Protein AF-0000000085110007 (afdb_homodimer)

Radius of gyration: 27.49 Å; Cα contacts (8 Å, |Δi|>4): 830; chains: 2; bounding box: 90×64×70 Å

Sequence (492 aa):
MKQIRDYPIATTLSIAVGTVLASEVIWKLVQCSRSKREKASRVHEAIVFNELGEICAAAHMRNNGIGSQKPQVSPCCNAHCSLRNVAKIAEQIDRAVYSIDLAIFTFSSLSLADALKRALQRGVIIRIISDGEMVYCTGSQITMLAQLGVPVRVPITTNLMHNKFCIIDGVERVEEIRLLRKLKWMRPCYSIVISGSLNWTAQGLGGNWENSIITADEKLTATFQAEFQRMWRAFGKTEASQIQPKMKQIRDYPIATTLSIAVGTVLASEVIWKLVQCSRSKREKASRVHEAIVFNELGEICAAAHMRNNGIGSQKPQVSPCCNAHCSLRNVAKIAEQIDRAVYSIDLAIFTFSSLSLADALKRALQRGVIIRIISDGEMVYCTGSQITMLAQLGVPVRVPITTNLMHNKFCIIDGVERVEEIRLLRKLKWMRPCYSIVISGSLNWTAQGLGGNWENSIITADEKLTATFQAEFQRMWRAFGKTEASQIQPK

Solvent-accessible surface area (backbone atoms only — not comparable to full-atom values): 25797 Å² total; per-residue (Å²): 122,67,70,48,72,79,38,50,66,61,46,48,49,49,49,51,50,46,48,51,50,48,46,49,49,49,46,51,48,48,50,48,49,49,50,48,50,55,56,68,70,45,61,71,48,63,49,66,28,31,81,62,12,53,77,53,48,66,62,50,59,64,66,48,48,98,77,65,83,64,84,71,80,61,95,64,87,56,91,39,31,27,68,56,54,51,45,55,55,34,50,54,47,62,62,44,68,54,27,36,45,34,33,35,29,42,44,37,29,63,72,57,47,50,29,50,50,53,30,45,74,72,63,28,47,49,40,37,37,32,15,62,71,40,45,71,37,89,63,34,45,55,55,58,42,34,64,74,65,35,53,43,33,20,56,92,64,90,56,47,40,45,28,26,36,36,34,28,28,30,66,70,57,46,50,50,49,33,62,75,64,66,54,90,74,77,81,91,80,69,35,32,29,38,38,12,35,43,43,51,25,59,56,36,52,48,43,14,28,23,32,34,36,37,29,42,50,64,69,48,29,49,51,53,44,51,52,48,51,50,49,52,56,65,27,58,75,44,80,83,16,47,74,70,71,126,121,66,70,47,71,81,38,49,65,62,43,50,49,49,49,51,51,46,48,51,50,47,47,49,49,49,46,49,49,49,51,48,48,49,50,48,52,54,56,67,68,44,60,69,48,63,49,67,30,31,81,63,12,53,76,53,48,66,61,51,59,64,65,47,48,97,78,62,82,64,84,71,82,61,95,64,86,56,91,40,31,29,68,56,55,52,47,54,55,33,52,55,47,63,62,45,69,55,28,36,45,35,34,36,29,42,45,36,30,63,72,56,47,49,30,51,50,53,29,46,74,70,63,27,47,52,41,37,36,32,14,64,71,40,45,69,36,87,65,34,44,54,55,59,41,35,64,75,66,34,54,43,32,20,57,91,65,91,55,45,39,45,28,26,36,36,35,28,28,30,65,70,56,47,50,51,48,33,62,76,64,64,53,90,73,78,80,91,82,69,36,32,27,37,38,13,35,42,43,50,25,60,56,36,52,49,43,14,29,22,32,34,36,37,30,42,51,65,70,51,29,50,50,52,45,52,51,48,52,51,49,54,58,64,28,58,75,45,79,84,18,46,76,70,72,125

Organism: Drosophila sechellia (NCBI:txid7238)

pLDDT: mean 87.47, std 15.28, range [39.5, 98.94]

Foldseek 3Di:
DVVCPPCVVVVVVVVVVVVVVVVVVVVVVVVVVVVVVVQVPWDWDKAKAAQQQCVCVVVQVVVCPDDDPDSPPPDDPRPRHLVVVVVVVLVLLQQFQAEKEWEFAAAQAPSNLVSPVNSVVNVHQYEYEYEPPRCPPPNGCNLVVVVVPHWYFYDDDPDGSHWGKMKGPQVVVVVVVCVVVVPPDDDDDAMKMKGWNAGNDPCRSHHDIIMITIHRDNVVNNVVVVVSVVVVVVRPPPPVGIDPND/DVVCVPCVPVVVVVVVVVVVVVVVVVVVVVVVVVVVVVQVPWDWDKAKAAQQQCVCVVVQVVPCPDDDPDSPPPDDPRPRHLVVVVVVVLVLLQQFQAEKEWEFAAAQAPSNLVSPVVSVVNVHQYEYEYEPPRCPPPNGCNLVVVVVPHWYFYDDDPDGSHWGKMKGPQVVVVVVVCVVVVPPDDDDDAMKMKGWNAGNHPCRSHHDIIMITIHRDNVVNNVVVVVSVVVVVVRPPDPVGIDDND

Structure (mmCIF, N/CA/C/O backbone):
data_AF-0000000085110007-model_v1
#
loop_
_entity.id
_entity.type
_entity.pdbx_description
1 polymer 'Mitochondrial cardiolipin hydrolase'
#
loop_
_atom_site.group_PDB
_atom_site.id
_atom_site.type_symbol
_atom_site.label_atom_id
_atom_site.label_alt_id
_atom_site.label_comp_id
_atom_site.label_asym_id
_atom_site.label_entity_id
_atom_site.label_seq_id
_atom_site.pdbx_PDB_ins_code
_atom_site.Cartn_x
_atom_site.Cartn_y
_atom_site.Cartn_z
_atom_site.occupancy
_atom_site.B_iso_or_equiv
_atom_site.auth_seq_id
_atom_site.auth_comp_id
_atom_site.auth_asym_id
_atom_site.auth_atom_id
_atom_site.pdbx_PDB_model_num
ATOM 1 N N . MET A 1 1 ? 61.469 14.773 -7.73 1 39.56 1 MET A N 1
ATOM 2 C CA . MET A 1 1 ? 62 15.82 -6.855 1 39.56 1 MET A CA 1
ATOM 3 C C . MET A 1 1 ? 62.656 16.922 -7.668 1 39.56 1 MET A C 1
ATOM 5 O O . MET A 1 1 ? 63.188 17.875 -7.102 1 39.56 1 MET A O 1
ATOM 9 N N . LYS A 1 2 ? 63.031 16.562 -8.914 1 54.09 2 LYS A N 1
ATOM 10 C CA . LYS A 1 2 ? 63.75 17.562 -9.711 1 54.09 2 LYS A CA 1
ATOM 11 C C . LYS A 1 2 ? 62.812 18.656 -10.203 1 54.09 2 LYS A C 1
ATOM 13 O O . LYS A 1 2 ? 63.188 19.828 -10.289 1 54.09 2 LYS A O 1
ATOM 18 N N . GLN A 1 3 ? 61.625 18.281 -10.523 1 53.06 3 GLN A N 1
ATOM 19 C CA . GLN A 1 3 ? 60.688 19.266 -11.07 1 53.06 3 GLN A CA 1
ATOM 20 C C . GLN A 1 3 ? 60.344 20.328 -10.031 1 53.06 3 GLN A C 1
ATOM 22 O O . GLN A 1 3 ? 60.094 21.469 -10.383 1 53.06 3 GLN A O 1
ATOM 27 N N . ILE A 1 4 ? 60.531 20.094 -8.766 1 61.53 4 ILE A N 1
ATOM 28 C CA . ILE A 1 4 ? 60.219 21.016 -7.691 1 61.53 4 ILE A CA 1
ATOM 29 C C . ILE A 1 4 ? 61.281 22.109 -7.621 1 61.53 4 ILE A C 1
ATOM 31 O O . ILE A 1 4 ? 60.969 23.281 -7.383 1 61.53 4 ILE A O 1
ATOM 35 N N . ARG A 1 5 ? 62.5 21.875 -7.93 1 65.19 5 ARG A N 1
ATOM 36 C CA . ARG A 1 5 ? 63.594 22.844 -7.797 1 65.19 5 ARG A CA 1
ATOM 37 C C . ARG A 1 5 ? 63.531 23.891 -8.898 1 65.19 5 ARG A C 1
ATOM 39 O O . ARG A 1 5 ? 63.812 25.078 -8.656 1 65.19 5 ARG A O 1
ATOM 46 N N . ASP A 1 6 ? 63.25 23.547 -10.062 1 72.06 6 ASP A N 1
ATOM 47 C CA . ASP A 1 6 ? 63.406 24.5 -11.156 1 72.06 6 ASP A CA 1
ATOM 48 C C . ASP A 1 6 ? 62.188 25.391 -11.281 1 72.06 6 ASP A C 1
ATOM 50 O O . ASP A 1 6 ? 62.25 26.484 -11.867 1 72.06 6 ASP A O 1
ATOM 54 N N . TYR A 1 7 ? 60.938 25.109 -10.875 1 72.56 7 TYR A N 1
ATOM 55 C CA . TYR A 1 7 ? 59.75 25.938 -10.977 1 72.56 7 TYR A CA 1
ATOM 56 C C . TYR A 1 7 ? 58.938 25.875 -9.68 1 72.56 7 TYR A C 1
ATOM 58 O O . TYR A 1 7 ? 57.844 25.297 -9.648 1 72.56 7 TYR A O 1
ATOM 66 N N . PRO A 1 8 ? 59.531 26.469 -8.594 1 73.81 8 PRO A N 1
ATOM 67 C CA . PRO A 1 8 ? 58.938 26.344 -7.25 1 73.81 8 PRO A CA 1
ATOM 68 C C . PRO A 1 8 ? 57.562 26.953 -7.145 1 73.81 8 PRO A C 1
ATOM 70 O O . PRO A 1 8 ? 56.688 26.391 -6.484 1 73.81 8 PRO A O 1
ATOM 73 N N . ILE A 1 9 ? 57.469 28.016 -7.852 1 76.31 9 ILE A N 1
ATOM 74 C CA . ILE A 1 9 ? 56.188 28.719 -7.738 1 76.31 9 ILE A CA 1
ATOM 75 C C . ILE A 1 9 ? 55.094 27.922 -8.453 1 76.31 9 ILE A C 1
ATOM 77 O O . ILE A 1 9 ? 54 27.734 -7.91 1 76.31 9 ILE A O 1
ATOM 81 N N . ALA A 1 10 ? 55.438 27.469 -9.617 1 73.19 10 ALA A N 1
ATOM 82 C CA . ALA A 1 10 ? 54.469 26.703 -10.398 1 73.19 10 ALA A CA 1
ATOM 83 C C . ALA A 1 10 ? 54.125 25.391 -9.703 1 73.19 10 ALA A C 1
ATOM 85 O O . ALA A 1 10 ? 52.969 24.969 -9.695 1 73.19 10 ALA A O 1
ATOM 86 N N . THR A 1 11 ? 55.062 24.844 -9.102 1 70.88 11 THR A N 1
ATOM 87 C CA . THR A 1 11 ? 54.844 23.578 -8.391 1 70.88 11 THR A CA 1
ATOM 88 C C . THR A 1 11 ? 54 23.812 -7.133 1 70.88 11 THR A C 1
ATOM 90 O O . THR A 1 11 ? 53.094 23.031 -6.836 1 70.88 11 THR A O 1
ATOM 93 N N . THR A 1 12 ? 54.281 24.906 -6.48 1 72.38 12 THR A N 1
ATOM 94 C CA . THR A 1 12 ? 53.531 25.219 -5.285 1 72.38 12 THR A CA 1
ATOM 95 C C . THR A 1 12 ? 52.062 25.531 -5.645 1 72.38 12 THR A C 1
ATOM 97 O O . THR A 1 12 ? 51.156 25.094 -4.957 1 72.38 12 THR A O 1
ATOM 100 N N . LEU A 1 13 ? 51.906 26.141 -6.699 1 74 13 LEU A N 1
ATOM 101 C CA . LEU A 1 13 ? 50.562 26.484 -7.145 1 74 13 LEU A CA 1
ATOM 102 C C . LEU A 1 13 ? 49.812 25.234 -7.598 1 74 13 LEU A C 1
ATOM 104 O O . LEU A 1 13 ? 48.594 25.094 -7.328 1 74 13 LEU A O 1
ATOM 108 N N . SER A 1 14 ? 50.5 24.391 -8.172 1 73.06 14 SER A N 1
ATOM 109 C CA . SER A 1 14 ? 49.875 23.156 -8.625 1 73.06 14 SER A CA 1
ATOM 110 C C . SER A 1 14 ? 49.5 22.266 -7.441 1 73.06 14 SER A C 1
ATOM 112 O O . SER A 1 14 ? 48.438 21.641 -7.457 1 73.06 14 SER A O 1
ATOM 114 N N . ILE A 1 15 ? 50.312 22.281 -6.473 1 70.25 15 ILE A N 1
ATOM 115 C CA . ILE A 1 15 ? 50 21.516 -5.277 1 70.25 15 ILE A CA 1
ATOM 116 C C . ILE A 1 15 ? 48.844 22.141 -4.535 1 70.25 15 ILE A C 1
ATOM 118 O O . ILE A 1 15 ? 47.938 21.422 -4.055 1 70.25 15 ILE A O 1
ATOM 122 N N . ALA A 1 16 ? 48.875 23.438 -4.512 1 72.12 16 ALA A N 1
ATOM 123 C CA . ALA A 1 16 ? 47.781 24.141 -3.846 1 72.12 16 ALA A CA 1
ATOM 124 C C . ALA A 1 16 ? 46.469 23.906 -4.559 1 72.12 16 ALA A C 1
ATOM 126 O O . ALA A 1 16 ? 45.438 23.625 -3.914 1 72.12 16 ALA A O 1
ATOM 127 N N . VAL A 1 17 ? 46.469 23.984 -5.812 1 74.69 17 VAL A N 1
ATOM 128 C CA . VAL A 1 17 ? 45.281 23.734 -6.602 1 74.69 17 VAL A CA 1
ATOM 129 C C . VAL A 1 17 ? 44.875 22.281 -6.473 1 74.69 17 VAL A C 1
ATOM 131 O O . VAL A 1 17 ? 43.688 21.969 -6.336 1 74.69 17 VAL A O 1
ATOM 134 N N . GLY A 1 18 ? 45.812 21.453 -6.453 1 70.56 18 GLY A N 1
ATOM 135 C CA . GLY A 1 18 ? 45.531 20.031 -6.285 1 70.56 18 GLY A CA 1
ATOM 136 C C . GLY A 1 18 ? 44.938 19.703 -4.93 1 70.56 18 GLY A C 1
ATOM 137 O O . GLY A 1 18 ? 44 18.891 -4.836 1 70.56 18 GLY A O 1
ATOM 138 N N . THR A 1 19 ? 45.438 20.375 -3.955 1 71.81 19 THR A N 1
ATOM 139 C CA . THR A 1 19 ? 44.938 20.156 -2.604 1 71.81 19 THR A CA 1
ATOM 140 C C . THR A 1 19 ? 43.531 20.688 -2.461 1 71.81 19 THR A C 1
ATOM 142 O O . THR A 1 19 ? 42.688 20.062 -1.805 1 71.81 19 THR A O 1
ATOM 145 N N . VAL A 1 20 ? 43.312 21.812 -3.061 1 72.25 20 VAL A N 1
ATOM 146 C CA . VAL A 1 20 ? 41.969 22.391 -3.012 1 72.25 20 VAL A CA 1
ATOM 147 C C . VAL A 1 20 ? 41 21.5 -3.766 1 72.25 20 VAL A C 1
ATOM 149 O O . VAL A 1 20 ? 39.906 21.219 -3.279 1 72.25 20 VAL A O 1
ATOM 152 N N . LEU A 1 21 ? 41.406 21 -4.902 1 72.94 21 LEU A N 1
ATOM 153 C CA . LEU A 1 21 ? 40.562 20.109 -5.672 1 72.94 21 LEU A CA 1
ATOM 154 C C . LEU A 1 21 ? 40.312 18.797 -4.93 1 72.94 21 LEU A C 1
ATOM 156 O O . LEU A 1 21 ? 39.219 18.281 -4.906 1 72.94 21 LEU A O 1
ATOM 160 N N . ALA A 1 22 ? 41.406 18.391 -4.402 1 71.88 22 ALA A N 1
ATOM 161 C CA . ALA A 1 22 ? 41.312 17.156 -3.621 1 71.88 22 ALA A CA 1
ATOM 162 C C . ALA A 1 22 ? 40.375 17.359 -2.414 1 71.88 22 ALA A C 1
ATOM 164 O O . ALA A 1 22 ? 39.562 16.5 -2.09 1 71.88 22 ALA A O 1
ATOM 165 N N . SER A 1 23 ? 40.469 18.484 -1.787 1 73.75 23 SER A N 1
ATOM 166 C CA . SER A 1 23 ? 39.625 18.766 -0.636 1 73.75 23 SER A CA 1
ATOM 167 C C . SER A 1 23 ? 38.156 18.891 -1.044 1 73.75 23 SER A C 1
ATOM 169 O O . SER A 1 23 ? 37.281 18.438 -0.319 1 73.75 23 SER A O 1
ATOM 171 N N . GLU A 1 24 ? 37.906 19.453 -2.172 1 73.19 24 GLU A N 1
ATOM 172 C CA . GLU A 1 24 ? 36.562 19.562 -2.676 1 73.19 24 GLU A CA 1
ATOM 173 C C . GLU A 1 24 ? 35.969 18.188 -3.002 1 73.19 24 GLU A C 1
ATOM 175 O O . GLU A 1 24 ? 34.781 17.922 -2.719 1 73.19 24 GLU A O 1
ATOM 180 N N . VAL A 1 25 ? 36.844 17.469 -3.588 1 71.69 25 VAL A N 1
ATOM 181 C CA . VAL A 1 25 ? 36.406 16.109 -3.926 1 71.69 25 VAL A CA 1
ATOM 182 C C . VAL A 1 25 ? 36.125 15.32 -2.648 1 71.69 25 VAL A C 1
ATOM 184 O O . VAL A 1 25 ? 35.125 14.625 -2.545 1 71.69 25 VAL A O 1
ATOM 187 N N . ILE A 1 26 ? 37.062 15.43 -1.744 1 68.88 26 ILE A N 1
ATOM 188 C CA . ILE A 1 26 ? 36.875 14.734 -0.472 1 68.88 26 ILE A CA 1
ATOM 189 C C . ILE A 1 26 ? 35.625 15.242 0.225 1 68.88 26 ILE A C 1
ATOM 191 O O . ILE A 1 26 ? 34.844 14.453 0.752 1 68.88 26 ILE A O 1
ATOM 195 N N . TRP A 1 27 ? 35.469 16.531 0.147 1 70.62 27 TRP A N 1
ATOM 196 C CA . TRP A 1 27 ? 34.281 17.125 0.766 1 70.62 27 TRP A CA 1
ATOM 197 C C . TRP A 1 27 ? 33 16.641 0.094 1 70.62 27 TRP A C 1
ATOM 199 O O . TRP A 1 27 ? 32.031 16.266 0.771 1 70.62 27 TRP A O 1
ATOM 209 N N . LYS A 1 28 ? 33 16.594 -1.193 1 71.56 28 LYS A N 1
ATOM 210 C CA . LYS A 1 28 ? 31.844 16.094 -1.928 1 71.56 28 LYS A CA 1
ATOM 211 C C . LYS A 1 28 ? 31.594 14.617 -1.616 1 71.56 28 LYS A C 1
ATOM 213 O O . LYS A 1 28 ? 30.453 14.188 -1.502 1 71.56 28 LYS A O 1
ATOM 218 N N . LEU A 1 29 ? 32.719 13.969 -1.465 1 72.06 29 LEU A N 1
ATOM 219 C CA . LEU A 1 29 ? 32.594 12.547 -1.138 1 72.06 29 LEU A CA 1
ATOM 220 C C . LEU A 1 29 ? 32.062 12.359 0.271 1 72.06 29 LEU A C 1
ATOM 222 O O . LEU A 1 29 ? 31.219 11.484 0.501 1 72.06 29 LEU A O 1
ATOM 226 N N . VAL A 1 30 ? 32.5 13.242 1.135 1 67.44 30 VAL A N 1
ATOM 227 C CA . VAL A 1 30 ? 32.031 13.188 2.514 1 67.44 30 VAL A CA 1
ATOM 228 C C . VAL A 1 30 ? 30.547 13.578 2.568 1 67.44 30 VAL A C 1
ATOM 230 O O . VAL A 1 30 ? 29.75 12.93 3.256 1 67.44 30 VAL A O 1
ATOM 233 N N . GLN A 1 31 ? 30.188 14.57 1.818 1 67.06 31 GLN A N 1
ATOM 234 C CA . GLN A 1 31 ? 28.797 15.008 1.766 1 67.06 31 GLN A CA 1
ATOM 235 C C . GLN A 1 31 ? 27.906 13.93 1.173 1 67.06 31 GLN A C 1
ATOM 237 O O . GLN A 1 31 ? 26.797 13.695 1.66 1 67.06 31 GLN A O 1
ATOM 242 N N . CYS A 1 32 ? 28.438 13.367 0.185 1 67.38 32 CYS A N 1
ATOM 243 C CA . CYS A 1 32 ? 27.703 12.281 -0.456 1 67.38 32 CYS A CA 1
ATOM 244 C C . CYS A 1 32 ? 27.531 11.102 0.49 1 67.38 32 CYS A C 1
ATOM 246 O O . CYS A 1 32 ? 26.453 10.508 0.565 1 67.38 32 CYS A O 1
ATOM 248 N N . SER A 1 33 ? 28.562 10.812 1.151 1 67.94 33 SER A N 1
ATOM 249 C CA . SER A 1 33 ? 28.5 9.703 2.102 1 67.94 33 SER A CA 1
ATOM 250 C C . SER A 1 33 ? 27.547 10.016 3.258 1 67.94 33 SER A C 1
ATOM 252 O O . SER A 1 33 ? 26.781 9.156 3.674 1 67.94 33 SER A O 1
ATOM 254 N N . ARG A 1 34 ? 27.578 11.234 3.742 1 63.94 34 ARG A N 1
ATOM 255 C CA . ARG A 1 34 ? 26.703 11.648 4.828 1 63.94 34 ARG A CA 1
ATOM 256 C C . ARG A 1 34 ? 25.234 11.633 4.379 1 63.94 34 ARG A C 1
ATOM 258 O O . ARG A 1 34 ? 24.359 11.172 5.117 1 63.94 34 ARG A O 1
ATOM 265 N N . SER A 1 35 ? 25.047 12.086 3.205 1 67.81 35 SER A N 1
ATOM 266 C CA . SER A 1 35 ? 23.703 12.078 2.639 1 67.81 35 SER A CA 1
ATOM 267 C C . SER A 1 35 ? 23.188 10.656 2.457 1 67.81 35 SER A C 1
ATOM 269 O O . SER A 1 35 ? 22.031 10.375 2.748 1 67.81 35 SER A O 1
ATOM 271 N N . LYS A 1 36 ? 24.125 9.891 2.074 1 68.94 36 LYS A N 1
ATOM 272 C CA . LYS A 1 36 ? 23.75 8.484 1.891 1 68.94 36 LYS A CA 1
ATOM 273 C C . LYS A 1 36 ? 23.438 7.82 3.227 1 68.94 36 LYS A C 1
ATOM 275 O O . LYS A 1 36 ? 22.484 7.047 3.334 1 68.94 36 LYS A O 1
ATOM 280 N N . ARG A 1 37 ? 24.203 8.156 4.172 1 66.5 37 ARG A N 1
ATOM 281 C CA . ARG A 1 37 ? 24.016 7.594 5.504 1 66.5 37 ARG A CA 1
ATOM 282 C C . ARG A 1 37 ? 22.719 8.102 6.125 1 66.5 37 ARG A C 1
ATOM 284 O O . ARG A 1 37 ? 22 7.352 6.781 1 66.5 37 ARG A O 1
ATOM 291 N N . GLU A 1 38 ? 22.547 9.328 5.945 1 70.88 38 GLU A N 1
ATOM 292 C CA . GLU A 1 38 ? 21.312 9.922 6.465 1 70.88 38 GLU A CA 1
ATOM 293 C C . GLU A 1 38 ? 20.078 9.312 5.801 1 70.88 38 GLU A C 1
ATOM 295 O O . GLU A 1 38 ? 19.094 9 6.473 1 70.88 38 GLU A O 1
ATOM 300 N N . LYS A 1 39 ? 20.234 9.125 4.559 1 75.62 39 LYS A N 1
ATOM 301 C CA . LYS A 1 39 ? 19.109 8.539 3.818 1 75.62 39 LYS A CA 1
ATOM 302 C C . LYS A 1 39 ? 18.906 7.082 4.211 1 75.62 39 LYS A C 1
ATOM 304 O O . LYS A 1 39 ? 17.766 6.617 4.281 1 75.62 39 LYS A O 1
ATOM 309 N N . ALA A 1 40 ? 19.938 6.438 4.508 1 74.75 40 ALA A N 1
ATOM 310 C CA . ALA A 1 40 ? 19.875 5.027 4.875 1 74.75 40 ALA A CA 1
ATOM 311 C C . ALA A 1 40 ? 19.188 4.844 6.227 1 74.75 40 ALA A C 1
ATOM 313 O O . ALA A 1 40 ? 18.656 3.775 6.516 1 74.75 40 ALA A O 1
ATOM 314 N N . SER A 1 41 ? 19.125 5.941 6.98 1 80.44 41 SER A N 1
ATOM 315 C CA . SER A 1 41 ? 18.547 5.848 8.32 1 80.44 41 SER A CA 1
ATOM 316 C C . SER A 1 41 ? 17.062 6.18 8.312 1 80.44 41 SER A C 1
ATOM 318 O O . SER A 1 41 ? 16.375 5.969 9.312 1 80.44 41 SER A O 1
ATOM 320 N N . ARG A 1 42 ? 16.641 6.5 7.121 1 89.75 42 ARG A N 1
ATOM 321 C CA . ARG A 1 42 ? 15.242 6.891 7.031 1 89.75 42 ARG A CA 1
ATOM 322 C C . ARG A 1 42 ? 14.336 5.664 6.977 1 89.75 42 ARG A C 1
ATOM 324 O O . ARG A 1 42 ? 14.773 4.582 6.582 1 89.75 42 ARG A O 1
ATOM 331 N N . VAL A 1 43 ? 13.133 5.855 7.477 1 94.44 43 VAL A N 1
ATOM 332 C CA . VAL A 1 43 ? 12.172 4.77 7.609 1 94.44 43 VAL A CA 1
ATOM 333 C C . VAL A 1 43 ? 11.922 4.129 6.246 1 94.44 43 VAL A C 1
ATOM 335 O O . VAL A 1 43 ? 11.82 4.828 5.234 1 94.44 43 VAL A O 1
ATOM 338 N N . HIS A 1 44 ? 11.938 2.869 6.184 1 97.5 44 HIS A N 1
ATOM 339 C CA . HIS A 1 44 ? 11.641 2.041 5.02 1 97.5 44 HIS A CA 1
ATOM 340 C C . HIS A 1 44 ? 11.258 0.624 5.438 1 97.5 44 HIS A C 1
ATOM 342 O O . HIS A 1 44 ? 12.133 -0.236 5.586 1 97.5 44 HIS A O 1
ATOM 348 N N . GLU A 1 45 ? 9.992 0.422 5.559 1 97.75 45 GLU A N 1
ATOM 349 C CA . GLU A 1 45 ? 9.539 -0.883 6.039 1 97.75 45 GLU A CA 1
ATOM 350 C C . GLU A 1 45 ? 8.07 -1.114 5.715 1 97.75 45 GLU A C 1
ATOM 352 O O . GLU A 1 45 ? 7.348 -0.174 5.375 1 97.75 45 GLU A O 1
ATOM 357 N N . ALA A 1 46 ? 7.684 -2.33 5.707 1 98.44 46 ALA A N 1
ATOM 358 C CA . ALA A 1 46 ? 6.281 -2.725 5.668 1 98.44 46 ALA A CA 1
ATOM 359 C C . ALA A 1 46 ? 5.824 -3.262 7.023 1 98.44 46 ALA A C 1
ATOM 361 O O . ALA A 1 46 ? 6.527 -4.055 7.652 1 98.44 46 ALA A O 1
ATOM 362 N N . ILE A 1 47 ? 4.711 -2.795 7.461 1 97.56 47 ILE A N 1
ATOM 363 C CA . ILE A 1 47 ? 4.113 -3.35 8.672 1 97.56 47 ILE A CA 1
ATOM 364 C C . ILE A 1 47 ? 2.844 -4.117 8.312 1 97.56 47 ILE A C 1
ATOM 366 O O . ILE A 1 47 ? 2.139 -3.758 7.367 1 97.56 47 ILE A O 1
ATOM 370 N N . VAL A 1 48 ? 2.59 -5.137 9.086 1 97.81 48 VAL A N 1
ATOM 371 C CA . VAL A 1 48 ? 1.444 -5.996 8.812 1 97.81 48 VAL A CA 1
ATOM 372 C C . VAL A 1 48 ? 0.581 -6.121 10.062 1 97.81 48 VAL A C 1
ATOM 374 O O . VAL A 1 48 ? 1.097 -6.121 11.188 1 97.81 48 VAL A O 1
ATOM 377 N N . PHE A 1 49 ? -0.664 -6.117 9.875 1 97.75 49 PHE A N 1
ATOM 378 C CA . PHE A 1 49 ? -1.649 -6.398 10.914 1 97.75 49 PHE A CA 1
ATOM 379 C C . PHE A 1 49 ? -2.33 -7.738 10.656 1 97.75 49 PHE A C 1
ATOM 381 O O . PHE A 1 49 ? -2.646 -8.078 9.516 1 97.75 49 PHE A O 1
ATOM 388 N N . ASN A 1 50 ? -2.527 -8.469 11.703 1 96.38 50 ASN A N 1
ATOM 389 C CA . ASN A 1 50 ? -3.17 -9.773 11.562 1 96.38 50 ASN A CA 1
ATOM 390 C C . ASN A 1 50 ? -3.801 -10.227 12.875 1 96.38 50 ASN A C 1
ATOM 392 O O . ASN A 1 50 ? -3.914 -9.445 13.82 1 96.38 50 ASN A O 1
ATOM 396 N N . GLU A 1 51 ? -4.223 -11.469 12.906 1 93.31 51 GLU A N 1
ATOM 397 C CA . GLU A 1 51 ? -5.023 -12 14.008 1 93.31 51 GLU A CA 1
ATOM 398 C C . GLU A 1 51 ? -4.191 -12.133 15.281 1 93.31 51 GLU A C 1
ATOM 400 O O . GLU A 1 51 ? -4.742 -12.266 16.375 1 93.31 51 GLU A O 1
ATOM 405 N N . LEU A 1 52 ? -2.91 -12.023 15.211 1 94.19 52 LEU A N 1
ATOM 406 C CA . LEU A 1 52 ? -2.033 -12.203 16.359 1 94.19 52 LEU A CA 1
ATOM 407 C C . LEU A 1 52 ? -1.721 -10.859 17.016 1 94.19 52 LEU A C 1
ATOM 409 O O . LEU A 1 52 ? -1.036 -10.812 18.047 1 94.19 52 LEU A O 1
ATOM 413 N N . GLY A 1 53 ? -2.213 -9.797 16.422 1 94.5 53 GLY A N 1
ATOM 414 C CA . GLY A 1 53 ? -1.821 -8.453 16.828 1 94.5 53 GLY A CA 1
ATOM 415 C C . GLY A 1 53 ? -2.26 -8.094 18.234 1 94.5 53 GLY A C 1
ATOM 416 O O . GLY A 1 53 ? -1.602 -7.309 18.922 1 94.5 53 GLY A O 1
ATOM 417 N N . GLU A 1 54 ? -3.309 -8.68 18.75 1 92.62 54 GLU A N 1
ATOM 418 C CA . GLU A 1 54 ? -3.887 -8.227 20.016 1 92.62 54 GLU A CA 1
ATOM 419 C C . GLU A 1 54 ? -3.709 -9.281 21.109 1 92.62 54 GLU A C 1
ATOM 421 O O . GLU A 1 54 ? -4.281 -9.156 22.188 1 92.62 54 GLU A O 1
ATOM 426 N N . ILE A 1 55 ? -2.9 -10.281 20.859 1 91.44 55 ILE A N 1
ATOM 427 C CA . ILE A 1 55 ? -2.748 -11.352 21.844 1 91.44 55 ILE A CA 1
ATOM 428 C C . ILE A 1 55 ? -2.066 -10.797 23.094 1 91.44 55 ILE A C 1
ATOM 430 O O . ILE A 1 55 ? -2.133 -11.414 24.172 1 91.44 55 ILE A O 1
ATOM 434 N N . CYS A 1 56 ? -1.456 -9.68 22.969 1 91 56 CYS A N 1
ATOM 435 C CA . CYS A 1 56 ? -0.74 -9.07 24.094 1 91 56 CYS A CA 1
ATOM 436 C C . CYS A 1 56 ? -1.557 -7.941 24.703 1 91 56 CYS A C 1
ATOM 438 O O . CYS A 1 56 ? -1.046 -7.18 25.531 1 91 56 CYS A O 1
ATOM 440 N N . ALA A 1 57 ? -2.783 -7.762 24.344 1 86.31 57 ALA A N 1
ATOM 441 C CA . ALA A 1 57 ? -3.607 -6.641 24.781 1 86.31 57 ALA A CA 1
ATOM 442 C C . ALA A 1 57 ? -3.719 -6.609 26.297 1 86.31 57 ALA A C 1
ATOM 444 O O . ALA A 1 57 ? -3.609 -5.547 26.922 1 86.31 57 ALA A O 1
ATOM 445 N N . ALA A 1 58 ? -3.922 -7.746 26.906 1 86.56 58 ALA A N 1
ATOM 446 C CA . ALA A 1 58 ? -4.07 -7.84 28.359 1 86.56 58 ALA A CA 1
ATOM 447 C C . ALA A 1 58 ? -2.793 -7.402 29.062 1 86.56 58 ALA A C 1
ATOM 449 O O . ALA A 1 58 ? -2.85 -6.715 30.094 1 86.56 58 ALA A O 1
ATOM 450 N N . ALA A 1 59 ? -1.684 -7.84 28.5 1 86 59 ALA A N 1
ATOM 451 C CA . ALA A 1 59 ? -0.399 -7.461 29.078 1 86 59 ALA A CA 1
ATOM 452 C C . ALA A 1 59 ? -0.2 -5.945 29.031 1 86 59 ALA A C 1
ATOM 454 O O . ALA A 1 59 ? 0.282 -5.344 30 1 86 59 ALA A O 1
ATOM 455 N N . HIS A 1 60 ? -0.582 -5.391 27.938 1 87.5 60 HIS A N 1
ATOM 456 C CA . HIS A 1 60 ? -0.449 -3.947 27.797 1 87.5 60 HIS A CA 1
ATOM 457 C C . HIS A 1 60 ? -1.383 -3.207 28.75 1 87.5 60 HIS A C 1
ATOM 459 O O . HIS A 1 60 ? -1.021 -2.16 29.281 1 87.5 60 HIS A O 1
ATOM 465 N N . MET A 1 61 ? -2.543 -3.645 28.953 1 83 61 MET A N 1
ATOM 466 C CA . MET A 1 61 ? -3.518 -3.029 29.844 1 83 61 MET A CA 1
ATOM 467 C C . MET A 1 61 ? -3.035 -3.074 31.297 1 83 61 MET A C 1
ATOM 469 O O . MET A 1 61 ? -3.252 -2.129 32.062 1 83 61 MET A O 1
ATOM 473 N N . ARG A 1 62 ? -2.451 -4.109 31.656 1 81.56 62 ARG A N 1
ATOM 474 C CA . ARG A 1 62 ? -1.935 -4.27 33 1 81.56 62 ARG A CA 1
ATOM 475 C C . ARG A 1 62 ? -0.785 -3.303 33.281 1 81.56 62 ARG A C 1
ATOM 477 O O . ARG A 1 62 ? -0.671 -2.75 34.375 1 81.56 62 ARG A O 1
ATOM 484 N N . ASN A 1 63 ? 0.074 -3.199 32.25 1 76.5 63 ASN A N 1
ATOM 485 C CA . ASN A 1 63 ? 1.246 -2.346 32.406 1 76.5 63 ASN A CA 1
ATOM 486 C C . ASN A 1 63 ? 0.866 -0.867 32.406 1 76.5 63 ASN A C 1
ATOM 488 O O . ASN A 1 63 ? 1.565 -0.04 33 1 76.5 63 ASN A O 1
ATOM 492 N N . ASN A 1 64 ? 0.072 -0.525 31.5 1 67.38 64 ASN A N 1
ATOM 493 C CA . ASN A 1 64 ? -0.294 0.884 31.406 1 67.38 64 ASN A CA 1
ATOM 494 C C . ASN A 1 64 ? -1.117 1.331 32.625 1 67.38 64 ASN A C 1
ATOM 496 O O . ASN A 1 64 ? -1.477 2.504 32.719 1 67.38 64 ASN A O 1
ATOM 500 N N . GLY A 1 65 ? -0.67 0.974 33.812 1 53.25 65 GLY A N 1
ATOM 501 C CA . GLY A 1 65 ? -1.36 1.415 35.031 1 53.25 65 GLY A CA 1
ATOM 502 C C . GLY A 1 65 ? -2.51 2.363 34.75 1 53.25 65 GLY A C 1
ATOM 503 O O . GLY A 1 65 ? -2.592 2.938 33.656 1 53.25 65 GLY A O 1
ATOM 504 N N . ILE A 1 66 ? -3.453 2.496 35.562 1 44 66 ILE A N 1
ATOM 505 C CA . ILE A 1 66 ? -4.527 3.475 35.688 1 44 66 ILE A CA 1
ATOM 506 C C . ILE A 1 66 ? -3.941 4.883 35.75 1 44 66 ILE A C 1
ATOM 508 O O . ILE A 1 66 ? -3.1 5.18 36.594 1 44 66 ILE A O 1
ATOM 512 N N . GLY A 1 67 ? -3.773 5.723 34.594 1 42.31 67 GLY A N 1
ATOM 513 C CA . GLY A 1 67 ? -3.463 7.145 34.562 1 42.31 67 GLY A CA 1
ATOM 514 C C . GLY A 1 67 ? -2.395 7.5 33.531 1 42.31 67 GLY A C 1
ATOM 515 O O . GLY A 1 67 ? -1.925 8.641 33.5 1 42.31 67 GLY A O 1
ATOM 516 N N . SER A 1 68 ? -1.546 6.547 33.125 1 47.03 68 SER A N 1
ATOM 517 C CA . SER A 1 68 ? -0.44 7.07 32.312 1 47.03 68 SER A CA 1
ATOM 518 C C . SER A 1 68 ? -0.915 7.523 30.938 1 47.03 68 SER A C 1
ATOM 520 O O . SER A 1 68 ? -1.745 6.863 30.312 1 47.03 68 SER A O 1
ATOM 522 N N . GLN A 1 69 ? -0.984 8.688 30.578 1 46.47 69 GLN A N 1
ATOM 523 C CA . GLN A 1 69 ? -1.464 9.469 29.453 1 46.47 69 GLN A CA 1
ATOM 524 C C . GLN A 1 69 ? -0.873 8.961 28.141 1 46.47 69 GLN A C 1
ATOM 526 O O . GLN A 1 69 ? -1.369 9.281 27.062 1 46.47 69 GLN A O 1
ATOM 531 N N . LYS A 1 70 ? 0.499 8.719 28.125 1 48.06 70 LYS A N 1
ATOM 532 C CA . LYS A 1 70 ? 1.089 8.352 26.844 1 48.06 70 LYS A CA 1
ATOM 533 C C . LYS A 1 70 ? 1.199 6.836 26.703 1 48.06 70 LYS A C 1
ATOM 535 O O . LYS A 1 70 ? 1.823 6.176 27.531 1 48.06 70 LYS A O 1
ATOM 540 N N . PRO A 1 71 ? 0.364 6.117 26.062 1 51.22 71 PRO A N 1
ATOM 541 C CA . PRO A 1 71 ? 0.557 4.672 25.938 1 51.22 71 PRO A CA 1
ATOM 542 C C . PRO A 1 71 ? 2.016 4.289 25.703 1 51.22 71 PRO A C 1
ATOM 544 O O . PRO A 1 71 ? 2.641 4.781 24.766 1 51.22 71 PRO A O 1
ATOM 547 N N . GLN A 1 72 ? 2.846 4.152 26.859 1 52.12 72 GLN A N 1
ATOM 548 C CA . GLN A 1 72 ? 4.219 3.68 26.719 1 52.12 72 GLN A CA 1
ATOM 549 C C . GLN A 1 72 ? 4.254 2.289 26.094 1 52.12 72 GLN A C 1
ATOM 551 O O . GLN A 1 72 ? 3.598 1.365 26.578 1 52.12 72 GLN A O 1
ATOM 556 N N . VAL A 1 73 ? 4.336 2.248 24.766 1 58.78 73 VAL A N 1
ATOM 557 C CA . VAL A 1 73 ? 4.523 0.913 24.219 1 58.78 73 VAL A CA 1
ATOM 558 C C . VAL A 1 73 ? 5.711 0.232 24.891 1 58.78 73 VAL A C 1
ATOM 560 O O . VAL A 1 73 ? 6.855 0.674 24.75 1 58.78 73 VAL A O 1
ATOM 563 N N . SER A 1 74 ? 5.594 -0.3 26.172 1 61.03 74 SER A N 1
ATOM 564 C CA . SER A 1 74 ? 6.602 -1.124 26.828 1 61.03 74 SER A CA 1
ATOM 565 C C . SER A 1 74 ? 7.133 -2.205 25.891 1 61.03 74 SER A C 1
ATOM 567 O O . SER A 1 74 ? 6.496 -2.531 24.891 1 61.03 74 SER A O 1
ATOM 569 N N . PRO A 1 75 ? 8.328 -2.654 26.062 1 75.31 75 PRO A N 1
ATOM 570 C CA . PRO A 1 75 ? 8.883 -3.738 25.25 1 75.31 75 PRO A CA 1
ATOM 571 C C . PRO A 1 75 ? 7.945 -4.941 25.156 1 75.31 75 PRO A C 1
ATOM 573 O O . PRO A 1 75 ? 7.516 -5.473 26.188 1 75.31 75 PRO A O 1
ATOM 576 N N . CYS A 1 76 ? 7.254 -5.043 24.172 1 86.31 76 CYS A N 1
ATOM 577 C CA . CYS A 1 76 ? 6.332 -6.137 23.891 1 86.31 76 CYS A CA 1
ATOM 578 C C . CYS A 1 76 ? 7.02 -7.246 23.109 1 86.31 76 CYS A C 1
ATOM 580 O O . CYS A 1 76 ? 7.711 -6.977 22.125 1 86.31 76 CYS A O 1
ATOM 582 N N . CYS A 1 77 ? 6.926 -8.453 23.531 1 86.44 77 CYS A N 1
ATOM 583 C CA . CYS A 1 77 ? 7.586 -9.594 22.906 1 86.44 77 CYS A CA 1
ATOM 584 C C . CYS A 1 77 ? 6.789 -10.086 21.703 1 86.44 77 CYS A C 1
ATOM 586 O O . CYS A 1 77 ? 7.293 -10.875 20.891 1 86.44 77 CYS A O 1
ATOM 588 N N . ASN A 1 78 ? 5.566 -9.594 21.594 1 91.75 78 ASN A N 1
ATOM 589 C CA . ASN A 1 78 ? 4.762 -10.008 20.453 1 91.75 78 ASN A CA 1
ATOM 590 C C . ASN A 1 78 ? 5.246 -9.352 19.156 1 91.75 78 ASN A C 1
ATOM 592 O O . ASN A 1 78 ? 5.129 -8.141 18.984 1 91.75 78 ASN A O 1
ATOM 596 N N . ALA A 1 79 ? 5.719 -10.141 18.25 1 91.25 79 ALA A N 1
ATOM 597 C CA . ALA A 1 79 ? 6.27 -9.633 17 1 91.25 79 ALA A CA 1
ATOM 598 C C . ALA A 1 79 ? 5.18 -9.008 16.141 1 91.25 79 ALA A C 1
ATOM 600 O O . ALA A 1 79 ? 5.473 -8.227 15.227 1 91.25 79 ALA A O 1
ATOM 601 N N . HIS A 1 80 ? 3.91 -9.289 16.5 1 94.44 80 HIS A N 1
ATOM 602 C CA . HIS A 1 80 ? 2.789 -8.82 15.695 1 94.44 80 HIS A CA 1
ATOM 603 C C . HIS A 1 80 ? 1.978 -7.762 16.438 1 94.44 80 HIS A C 1
ATOM 605 O O . HIS A 1 80 ? 0.854 -7.441 16.047 1 94.44 80 HIS A O 1
ATOM 611 N N . CYS A 1 81 ? 2.477 -7.211 17.438 1 95.38 81 CYS A N 1
ATOM 612 C CA . CYS A 1 81 ? 1.761 -6.309 18.328 1 95.38 81 CYS A CA 1
ATOM 613 C C . CYS A 1 81 ? 1.147 -5.145 17.562 1 95.38 81 CYS A C 1
ATOM 615 O O . CYS A 1 81 ? 1.868 -4.324 17 1 95.38 81 CYS A O 1
ATOM 617 N N . SER A 1 82 ? -0.162 -5.07 17.609 1 94.94 82 SER A N 1
ATOM 618 C CA . SER A 1 82 ? -0.873 -4.008 16.906 1 94.94 82 SER A CA 1
ATOM 619 C C . SER A 1 82 ? -0.524 -2.637 17.469 1 94.94 82 SER A C 1
ATOM 621 O O . SER A 1 82 ? -0.386 -1.664 16.734 1 94.94 82 SER A O 1
ATOM 623 N N . LEU A 1 83 ? -0.39 -2.549 18.781 1 93.69 83 LEU A N 1
ATOM 624 C CA . LEU A 1 83 ? -0.063 -1.28 19.422 1 93.69 83 LEU A CA 1
ATOM 625 C C . LEU A 1 83 ? 1.291 -0.764 18.938 1 93.69 83 LEU A C 1
ATOM 627 O O . LEU A 1 83 ? 1.447 0.43 18.672 1 93.69 83 LEU A O 1
ATOM 631 N N . ARG A 1 84 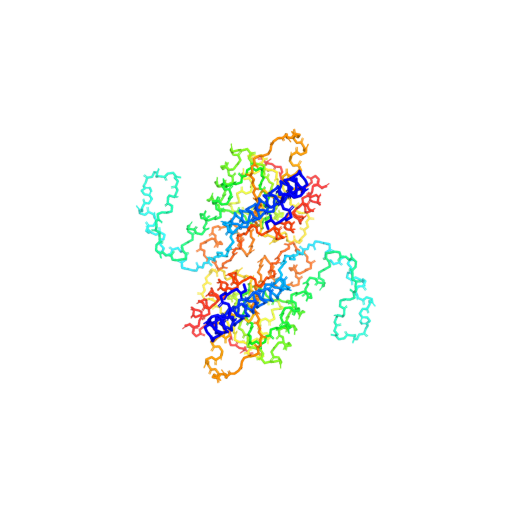? 2.211 -1.666 18.844 1 94.56 84 ARG A N 1
ATOM 632 C CA . ARG A 1 84 ? 3.535 -1.296 18.359 1 94.56 84 ARG A CA 1
ATOM 633 C C . ARG A 1 84 ? 3.469 -0.794 16.906 1 94.56 84 ARG A C 1
ATOM 635 O O . ARG A 1 84 ? 4.125 0.189 16.562 1 94.56 84 ARG A O 1
ATOM 642 N N . ASN A 1 85 ? 2.738 -1.507 16.109 1 96.06 85 ASN A N 1
ATOM 643 C CA . ASN A 1 85 ? 2.619 -1.12 14.703 1 96.06 85 ASN A CA 1
ATOM 644 C C . ASN A 1 85 ? 1.921 0.229 14.547 1 96.06 85 ASN A C 1
ATOM 646 O O . ASN A 1 85 ? 2.338 1.061 13.742 1 96.06 85 ASN A O 1
ATOM 650 N N . VAL A 1 86 ? 0.89 0.455 15.328 1 96.69 86 VAL A N 1
ATOM 651 C CA . VAL A 1 86 ? 0.199 1.74 15.312 1 96.69 86 VAL A CA 1
ATOM 652 C C . VAL A 1 86 ? 1.149 2.844 15.766 1 96.69 86 VAL A C 1
ATOM 654 O O . VAL A 1 86 ? 1.156 3.941 15.203 1 96.69 86 VAL A O 1
ATOM 657 N N . ALA A 1 87 ? 1.974 2.547 16.766 1 95.38 87 ALA A N 1
ATOM 658 C CA . ALA A 1 87 ? 2.947 3.508 17.281 1 95.38 87 ALA A CA 1
ATOM 659 C C . ALA A 1 87 ? 3.953 3.898 16.188 1 95.38 87 ALA A C 1
ATOM 661 O O . ALA A 1 87 ? 4.41 5.043 16.141 1 95.38 87 ALA A O 1
ATOM 662 N N . LYS A 1 88 ? 4.273 2.967 15.391 1 96.56 88 LYS A N 1
ATOM 663 C CA . LYS A 1 88 ? 5.191 3.27 14.297 1 96.56 88 LYS A CA 1
ATOM 664 C C . LYS A 1 88 ? 4.602 4.316 13.359 1 96.56 88 LYS A C 1
ATOM 666 O O . LYS A 1 88 ? 5.305 5.219 12.906 1 96.56 88 LYS A O 1
ATOM 671 N N . ILE A 1 89 ? 3.334 4.199 13.07 1 98.19 89 ILE A N 1
ATOM 672 C CA . ILE A 1 89 ? 2.652 5.172 12.227 1 98.19 89 ILE A CA 1
ATOM 673 C C . ILE A 1 89 ? 2.586 6.52 12.938 1 98.19 89 ILE A C 1
ATOM 675 O O . ILE A 1 89 ? 2.93 7.555 12.367 1 98.19 89 ILE A O 1
ATOM 679 N N . ALA A 1 90 ? 2.209 6.492 14.18 1 98.25 90 ALA A N 1
ATOM 680 C CA . ALA A 1 90 ? 2.094 7.711 14.977 1 98.25 90 ALA A CA 1
ATOM 681 C C . ALA A 1 90 ? 3.436 8.43 15.078 1 98.25 90 ALA A C 1
ATOM 683 O O . ALA A 1 90 ? 3.488 9.664 15.062 1 98.25 90 ALA A O 1
ATOM 684 N N . GLU A 1 91 ? 4.48 7.656 15.188 1 97.62 91 GLU A N 1
ATOM 685 C CA . GLU A 1 91 ? 5.82 8.227 15.273 1 97.62 91 GLU A CA 1
ATOM 686 C C . GLU A 1 91 ? 6.152 9.055 14.039 1 97.62 91 GLU A C 1
ATOM 688 O O . GLU A 1 91 ? 6.789 10.109 14.141 1 97.62 91 GLU A O 1
ATOM 693 N N . GLN A 1 92 ? 5.711 8.578 12.906 1 98.38 92 GLN A N 1
ATOM 694 C CA . GLN A 1 92 ? 5.949 9.352 11.688 1 98.38 92 GLN A CA 1
ATOM 695 C C . GLN A 1 92 ? 5.125 10.633 11.68 1 98.38 92 GLN A C 1
ATOM 697 O O . GLN A 1 92 ? 5.609 11.688 11.258 1 98.38 92 GLN A O 1
ATOM 702 N N . ILE A 1 93 ? 3.916 10.547 12.125 1 98.75 93 ILE A N 1
ATOM 703 C CA . ILE A 1 93 ? 3.061 11.719 12.227 1 98.75 93 ILE A CA 1
ATOM 704 C C . ILE A 1 93 ? 3.691 12.742 13.172 1 98.75 93 ILE A C 1
ATOM 706 O O . ILE A 1 93 ? 3.729 13.938 12.875 1 98.75 93 ILE A O 1
ATOM 710 N N . ASP A 1 94 ? 4.238 12.25 14.242 1 98.31 94 ASP A N 1
ATOM 711 C CA . ASP A 1 94 ? 4.836 13.109 15.266 1 98.31 94 ASP A CA 1
ATOM 712 C C . ASP A 1 94 ? 6.102 13.781 14.742 1 98.31 94 ASP A C 1
ATOM 714 O O . ASP A 1 94 ? 6.527 14.812 15.273 1 98.31 94 ASP A O 1
ATOM 718 N N . ARG A 1 95 ? 6.613 13.266 13.727 1 96.94 95 ARG A N 1
ATOM 719 C CA . ARG A 1 95 ? 7.848 13.82 13.172 1 96.94 95 ARG A CA 1
ATOM 720 C C . ARG A 1 95 ? 7.547 14.938 12.18 1 96.94 95 ARG A C 1
ATOM 722 O O . ARG A 1 95 ? 8.445 15.688 11.797 1 96.94 95 ARG A O 1
ATOM 729 N N . ALA A 1 96 ? 6.355 15.039 11.75 1 98.69 96 ALA A N 1
ATOM 730 C CA . ALA A 1 96 ? 5.984 16.031 10.742 1 98.69 96 ALA A CA 1
ATOM 731 C C . ALA A 1 96 ? 6.383 17.438 11.18 1 98.69 96 ALA A C 1
ATOM 733 O O . ALA A 1 96 ? 6.219 17.797 12.344 1 98.69 96 ALA A O 1
ATOM 734 N N . VAL A 1 97 ? 6.848 18.266 10.234 1 98.5 97 VAL A N 1
ATOM 735 C CA . VAL A 1 97 ? 7.309 19.609 10.547 1 98.5 97 VAL A CA 1
ATOM 736 C C . VAL A 1 97 ? 6.371 20.641 9.914 1 98.5 97 VAL A C 1
ATOM 738 O O . VAL A 1 97 ? 5.957 21.594 10.57 1 98.5 97 VAL A O 1
ATOM 741 N N . TYR A 1 98 ? 5.965 20.438 8.688 1 98.5 98 TYR A N 1
ATOM 742 C CA . TYR A 1 98 ? 5.25 21.5 7.973 1 98.5 98 TYR A CA 1
ATOM 743 C C . TYR A 1 98 ? 3.848 21.031 7.59 1 98.5 98 TYR A C 1
ATOM 745 O O . TYR A 1 98 ? 2.889 21.812 7.688 1 98.5 98 TYR A O 1
ATOM 753 N N . SER A 1 99 ? 3.734 19.734 7.113 1 98.88 99 SER A N 1
ATOM 754 C CA . SER A 1 99 ? 2.443 19.391 6.527 1 98.88 99 SER A CA 1
ATOM 755 C C . SER A 1 99 ? 2.16 17.891 6.656 1 98.88 99 SER A C 1
ATOM 757 O O . SER A 1 99 ? 3.088 17.078 6.727 1 98.88 99 SER A O 1
ATOM 759 N N . ILE A 1 100 ? 0.959 17.562 6.719 1 98.94 100 ILE A N 1
ATOM 760 C CA . ILE A 1 100 ? 0.433 16.203 6.59 1 98.94 100 ILE A CA 1
ATOM 761 C C . ILE A 1 100 ? -0.736 16.188 5.605 1 98.94 100 ILE A C 1
ATOM 763 O O . ILE A 1 100 ? -1.716 16.922 5.793 1 98.94 100 ILE A O 1
ATOM 767 N N . ASP A 1 101 ? -0.637 15.445 4.574 1 98.94 101 ASP A N 1
ATOM 768 C CA . ASP A 1 101 ? -1.703 15.219 3.605 1 98.94 101 ASP A CA 1
ATOM 769 C C . ASP A 1 101 ? -2.219 13.781 3.678 1 98.94 101 ASP A C 1
ATOM 771 O O . ASP A 1 101 ? -1.488 12.844 3.367 1 98.94 101 ASP A O 1
ATOM 775 N N . LEU A 1 102 ? -3.461 13.633 4.066 1 98.88 102 LEU A N 1
ATOM 776 C CA . LEU A 1 102 ? -4.043 12.32 4.32 1 98.88 102 LEU A CA 1
ATOM 777 C C . LEU A 1 102 ? -5.199 12.047 3.361 1 98.88 102 LEU A C 1
ATOM 779 O O . LEU A 1 102 ? -6.176 12.797 3.33 1 98.88 102 LEU A O 1
ATOM 783 N N . ALA A 1 103 ? -5.129 11.07 2.508 1 98.81 103 ALA A N 1
ATOM 784 C CA . ALA A 1 103 ? -6.238 10.508 1.736 1 98.81 103 ALA A CA 1
ATOM 785 C C . ALA A 1 103 ? -6.656 9.148 2.287 1 98.81 103 ALA A C 1
ATOM 787 O O . ALA A 1 103 ? -5.883 8.188 2.24 1 98.81 103 ALA A O 1
ATOM 788 N N . ILE A 1 104 ? -7.844 9.078 2.818 1 98.62 104 ILE A N 1
ATOM 789 C CA . ILE A 1 104 ? -8.234 7.867 3.541 1 98.62 104 ILE A CA 1
ATOM 790 C C . ILE A 1 104 ? -9.727 7.602 3.334 1 98.62 104 ILE A C 1
ATOM 792 O O . ILE A 1 104 ? -10.539 8.523 3.387 1 98.62 104 ILE A O 1
ATOM 796 N N . PHE A 1 105 ? -10.055 6.359 3.051 1 97.94 105 PHE A N 1
ATOM 797 C CA . PHE A 1 105 ? -11.438 5.973 2.795 1 97.94 105 PHE A CA 1
ATOM 798 C C . PHE A 1 105 ? -12.281 6.094 4.062 1 97.94 105 PHE A C 1
ATOM 800 O O . PHE A 1 105 ? -13.297 6.793 4.078 1 97.94 105 PHE A O 1
ATOM 807 N N . THR A 1 106 ? -11.805 5.426 5.129 1 97.31 106 THR A N 1
ATOM 808 C CA . THR A 1 106 ? -12.438 5.52 6.438 1 97.31 106 THR A CA 1
ATOM 809 C C . THR A 1 106 ? -11.398 5.711 7.535 1 97.31 106 THR A C 1
ATOM 811 O O . THR A 1 106 ? -10.297 5.16 7.453 1 97.31 106 THR A O 1
ATOM 814 N N . PHE A 1 107 ? -11.766 6.543 8.531 1 98.19 107 PHE A N 1
ATOM 815 C CA . PHE A 1 107 ? -10.859 6.887 9.617 1 98.19 107 PHE A CA 1
ATOM 816 C C . PHE A 1 107 ? -11.609 6.965 10.945 1 98.19 107 PHE A C 1
ATOM 818 O O . PHE A 1 107 ? -12.344 7.922 11.195 1 98.19 107 PHE A O 1
ATOM 825 N N . SER A 1 108 ? -11.32 5.957 11.836 1 96.94 108 SER A N 1
ATOM 826 C CA . SER A 1 108 ? -12 5.973 13.133 1 96.94 108 SER A CA 1
ATOM 827 C C . SER A 1 108 ? -11.023 5.672 14.266 1 96.94 108 SER A C 1
ATOM 829 O O . SER A 1 108 ? -11.422 5.59 15.43 1 96.94 108 SER A O 1
ATOM 831 N N . SER A 1 109 ? -9.789 5.504 13.984 1 96.75 109 SER A N 1
ATOM 832 C CA . SER A 1 109 ? -8.789 5.207 15 1 96.75 109 SER A CA 1
ATOM 833 C C . SER A 1 109 ? -8.562 6.406 15.922 1 96.75 109 SER A C 1
ATOM 835 O O . SER A 1 109 ? -8.133 7.469 15.469 1 96.75 109 SER A O 1
ATOM 837 N N . LEU A 1 110 ? -8.742 6.234 17.172 1 95.56 110 LEU A N 1
ATOM 838 C CA . LEU A 1 110 ? -8.547 7.305 18.141 1 95.56 110 LEU A CA 1
ATOM 839 C C . LEU A 1 110 ? -7.059 7.613 18.312 1 95.56 110 LEU A C 1
ATOM 841 O O . LEU A 1 110 ? -6.676 8.781 18.438 1 95.56 110 LEU A O 1
ATOM 845 N N . SER A 1 111 ? -6.246 6.547 18.344 1 95.31 111 SER A N 1
ATOM 846 C CA . SER A 1 111 ? -4.812 6.723 18.562 1 95.31 111 SER A CA 1
ATOM 847 C C . SER A 1 111 ? -4.184 7.559 17.453 1 95.31 111 SER A C 1
ATOM 849 O O . SER A 1 111 ? -3.373 8.445 17.719 1 95.31 111 SER A O 1
ATOM 851 N N . LEU A 1 112 ? -4.562 7.301 16.25 1 98.06 112 LEU A N 1
ATOM 852 C CA . LEU A 1 112 ? -3.984 8.047 15.133 1 98.06 112 LEU A CA 1
ATOM 853 C C . LEU A 1 112 ? -4.578 9.445 15.055 1 98.06 112 LEU A C 1
ATOM 855 O O . LEU A 1 112 ? -3.896 10.391 14.656 1 98.06 112 LEU A O 1
ATOM 859 N N . ALA A 1 113 ? -5.816 9.578 15.461 1 98.25 113 ALA A N 1
ATOM 860 C CA . ALA A 1 113 ? -6.402 10.914 15.555 1 98.25 113 ALA A CA 1
ATOM 861 C C . ALA A 1 113 ? -5.645 11.773 16.562 1 98.25 113 ALA A C 1
ATOM 863 O O . ALA A 1 113 ? -5.395 12.953 16.312 1 98.25 113 ALA A O 1
ATOM 864 N N . ASP A 1 114 ? -5.293 11.18 17.656 1 98.06 114 ASP A N 1
ATOM 865 C CA . ASP A 1 114 ? -4.531 11.898 18.672 1 98.06 114 ASP A CA 1
ATOM 866 C C . ASP A 1 114 ? -3.18 12.359 18.125 1 98.06 114 ASP A C 1
ATOM 868 O O . ASP A 1 114 ? -2.713 13.453 18.438 1 98.06 114 ASP A O 1
ATOM 872 N N . ALA A 1 115 ? -2.596 11.516 17.391 1 98.56 115 ALA A N 1
ATOM 873 C CA . ALA A 1 115 ? -1.333 11.898 16.766 1 98.56 115 ALA A CA 1
ATOM 874 C C . ALA A 1 115 ? -1.517 13.109 15.852 1 98.56 115 ALA A C 1
ATOM 876 O O . ALA A 1 115 ? -0.691 14.023 15.852 1 98.56 115 ALA A O 1
ATOM 877 N N . LEU A 1 116 ? -2.59 13.117 15.062 1 98.81 116 LEU A N 1
ATOM 878 C CA . LEU A 1 116 ? -2.869 14.242 14.18 1 98.81 116 LEU A CA 1
ATOM 879 C C . LEU A 1 116 ? -3.17 15.508 14.984 1 98.81 116 LEU A C 1
ATOM 881 O O . LEU A 1 116 ? -2.766 16.609 14.602 1 98.81 116 LEU A O 1
ATOM 885 N N . LYS A 1 117 ? -3.854 15.352 16.109 1 98.62 117 LYS A N 1
ATOM 886 C CA . LYS A 1 117 ? -4.113 16.5 16.984 1 98.62 117 LYS A CA 1
ATOM 887 C C . LYS A 1 117 ? -2.814 17.094 17.516 1 98.62 117 LYS A C 1
ATOM 889 O O . LYS A 1 117 ? -2.66 18.312 17.562 1 98.62 117 LYS A O 1
ATOM 894 N N . ARG A 1 118 ? -1.93 16.234 17.953 1 98.56 118 ARG A N 1
ATOM 895 C CA . ARG A 1 118 ? -0.63 16.719 18.406 1 98.56 118 ARG A CA 1
ATOM 896 C C . ARG A 1 118 ? 0.096 17.469 17.281 1 98.56 118 ARG A C 1
ATOM 898 O O . ARG A 1 118 ? 0.756 18.469 17.547 1 98.56 118 ARG A O 1
ATOM 905 N N . ALA A 1 119 ? -0.017 16.938 16.094 1 98.69 119 ALA A N 1
ATOM 906 C CA . ALA A 1 119 ? 0.59 17.625 14.961 1 98.69 119 ALA A CA 1
ATOM 907 C C . ALA A 1 119 ? -0.022 19 14.766 1 98.69 119 ALA A C 1
ATOM 909 O O . ALA A 1 119 ? 0.697 19.984 14.531 1 98.69 119 ALA A O 1
ATOM 910 N N . LEU A 1 120 ? -1.292 19.109 14.891 1 98.25 120 LEU A N 1
ATOM 911 C CA . LEU A 1 120 ? -1.99 20.391 14.781 1 98.25 120 LEU A CA 1
ATOM 912 C C . LEU A 1 120 ? -1.486 21.375 15.828 1 98.25 120 LEU A C 1
ATOM 914 O O . LEU A 1 120 ? -1.249 22.547 15.523 1 98.25 120 LEU A O 1
ATOM 918 N N . GLN A 1 121 ? -1.298 20.875 16.969 1 97.94 121 GLN A N 1
ATOM 919 C CA . GLN A 1 121 ? -0.843 21.719 18.078 1 97.94 121 GLN A CA 1
ATOM 920 C C . GLN A 1 121 ? 0.564 22.25 17.812 1 97.94 121 GLN A C 1
ATOM 922 O O . GLN A 1 121 ? 0.916 23.328 18.281 1 97.94 121 GLN A O 1
ATOM 927 N N . ARG A 1 122 ? 1.306 21.531 17.047 1 97.94 122 ARG A N 1
ATOM 928 C CA . ARG A 1 122 ? 2.666 21.938 16.719 1 97.94 122 ARG A CA 1
ATOM 929 C C . ARG A 1 122 ? 2.674 22.891 15.531 1 97.94 122 ARG A C 1
ATOM 931 O O . ARG A 1 122 ? 3.738 23.344 15.086 1 97.94 122 ARG A O 1
ATOM 938 N N . GLY A 1 123 ? 1.491 23.109 14.961 1 97.44 123 GLY A N 1
ATOM 939 C CA . GLY A 1 123 ? 1.371 24.047 13.859 1 97.44 123 GLY A CA 1
ATOM 940 C C . GLY A 1 123 ? 1.504 23.391 12.5 1 97.44 123 GLY A C 1
ATOM 941 O O . GLY A 1 123 ? 1.636 24.078 11.484 1 97.44 123 GLY A O 1
ATOM 942 N N . VAL A 1 124 ? 1.518 22.094 12.406 1 98.62 124 VAL A N 1
ATOM 943 C CA . VAL A 1 124 ? 1.571 21.375 11.141 1 98.62 124 VAL A CA 1
ATOM 944 C C . VAL A 1 124 ? 0.273 21.578 10.367 1 98.62 124 VAL A C 1
ATOM 946 O O . VAL A 1 124 ? -0.817 21.5 10.945 1 98.62 124 VAL A O 1
ATOM 949 N N . ILE A 1 125 ? 0.334 21.859 9.133 1 98.62 125 ILE A N 1
ATOM 950 C CA . ILE A 1 125 ? -0.844 22.062 8.297 1 98.62 125 ILE A CA 1
ATOM 951 C C . ILE A 1 125 ? -1.346 20.719 7.758 1 98.62 125 ILE A C 1
ATOM 953 O O . ILE A 1 125 ? -0.619 20.016 7.055 1 98.62 125 ILE A O 1
ATOM 957 N N . ILE A 1 126 ? -2.531 20.406 8.078 1 98.81 126 ILE A N 1
ATOM 958 C CA . ILE A 1 126 ? -3.084 19.094 7.719 1 98.81 126 ILE A CA 1
ATOM 959 C C . ILE A 1 126 ? -4.207 19.281 6.699 1 98.81 126 ILE A C 1
ATOM 961 O O . ILE A 1 126 ? -5.027 20.188 6.824 1 98.81 126 ILE A O 1
ATOM 965 N N . ARG A 1 127 ? -4.27 18.5 5.676 1 98.5 127 ARG A N 1
ATOM 966 C CA . ARG A 1 127 ? -5.379 18.359 4.742 1 98.5 127 ARG A CA 1
ATOM 967 C C . ARG A 1 127 ? -5.855 16.906 4.688 1 98.5 127 ARG A C 1
ATOM 969 O O . ARG A 1 127 ? -5.047 15.977 4.727 1 98.5 127 ARG A O 1
ATOM 976 N N . ILE A 1 128 ? -7.145 16.75 4.559 1 98.5 128 ILE A N 1
ATOM 977 C CA . ILE A 1 128 ? -7.695 15.398 4.477 1 98.5 128 ILE A CA 1
ATOM 978 C C . ILE A 1 128 ? -8.609 15.289 3.256 1 98.5 128 ILE A C 1
ATOM 980 O O . ILE A 1 128 ? -9.414 16.188 2.992 1 98.5 128 ILE A O 1
ATOM 984 N N . ILE A 1 129 ? -8.406 14.297 2.479 1 98.06 129 ILE A N 1
ATOM 985 C CA . ILE A 1 129 ? -9.344 13.859 1.452 1 98.06 129 ILE A CA 1
ATOM 986 C C . ILE A 1 129 ? -9.969 12.523 1.863 1 98.06 129 ILE A C 1
ATOM 988 O O . ILE A 1 129 ? -9.266 11.609 2.293 1 98.06 129 ILE A O 1
ATOM 992 N N . SER A 1 130 ? -11.258 12.422 1.82 1 97.31 130 SER A N 1
ATOM 993 C CA . SER A 1 130 ? -11.945 11.172 2.156 1 97.31 130 SER A CA 1
ATOM 994 C C . SER A 1 130 ? -13.094 10.898 1.191 1 97.31 130 SER A C 1
ATOM 996 O O . SER A 1 130 ? -13.188 11.523 0.134 1 97.31 130 SER A O 1
ATOM 998 N N . ASP A 1 131 ? -13.75 9.789 1.435 1 96 131 ASP A N 1
ATOM 999 C CA . ASP A 1 131 ? -14.906 9.398 0.64 1 96 131 ASP A CA 1
ATOM 1000 C C . ASP A 1 131 ? -16.156 10.156 1.078 1 96 131 ASP A C 1
ATOM 1002 O O . ASP A 1 131 ? -16.375 10.367 2.273 1 96 131 ASP A O 1
ATOM 1006 N N . GLY A 1 132 ? -16.953 10.523 0.141 1 91.44 132 GLY A N 1
ATOM 1007 C CA . GLY A 1 132 ? -18.125 11.352 0.409 1 91.44 132 GLY A CA 1
ATOM 1008 C C . GLY A 1 132 ? -19.125 10.703 1.346 1 91.44 132 GLY A C 1
ATOM 1009 O O . GLY A 1 132 ? -19.797 11.383 2.107 1 91.44 132 GLY A O 1
ATOM 1010 N N . GLU A 1 133 ? -19.25 9.438 1.343 1 89.62 133 GLU A N 1
ATOM 1011 C CA . GLU A 1 133 ? -20.188 8.711 2.191 1 89.62 133 GLU A CA 1
ATOM 1012 C C . GLU A 1 133 ? -19.531 8.266 3.494 1 89.62 133 GLU A C 1
ATOM 1014 O O . GLU A 1 133 ? -20.109 8.422 4.57 1 89.62 133 GLU A O 1
ATOM 1019 N N . MET A 1 134 ? -18.344 7.914 3.416 1 90.75 134 MET A N 1
ATOM 1020 C CA . MET A 1 134 ? -17.688 7.262 4.547 1 90.75 134 MET A CA 1
ATOM 1021 C C . MET A 1 134 ? -17.109 8.297 5.508 1 90.75 134 MET A C 1
ATOM 1023 O O . MET A 1 134 ? -16.75 7.965 6.641 1 90.75 134 MET A O 1
ATOM 1027 N N . VAL A 1 135 ? -17.078 9.477 5.082 1 89 135 VAL A N 1
ATOM 1028 C CA . VAL A 1 135 ? -16.594 10.562 5.934 1 89 135 VAL A CA 1
ATOM 1029 C C . VAL A 1 135 ? -17.438 10.641 7.199 1 89 135 VAL A C 1
ATOM 1031 O O . VAL A 1 135 ? -16.953 11.047 8.258 1 89 135 VAL A O 1
ATOM 1034 N N . TYR A 1 136 ? -18.656 10.156 7.137 1 86.75 136 TYR A N 1
ATOM 1035 C CA . TYR A 1 136 ? -19.594 10.258 8.25 1 86.75 136 TYR A CA 1
ATOM 1036 C C . TYR A 1 136 ? -19.828 8.891 8.891 1 86.75 136 TYR A C 1
ATOM 1038 O O . TYR A 1 136 ? -20.812 8.688 9.594 1 86.75 136 TYR A O 1
ATOM 1046 N N . CYS A 1 137 ? -18.969 8 8.617 1 87.75 137 CYS A N 1
ATOM 1047 C CA . CYS A 1 137 ? -19.156 6.676 9.195 1 87.75 137 CYS A CA 1
ATOM 1048 C C . CYS A 1 137 ? -19.141 6.738 10.719 1 87.75 137 CYS A C 1
ATOM 1050 O O . CYS A 1 137 ? -18.688 7.73 11.297 1 87.75 137 CYS A O 1
ATOM 1052 N N . THR A 1 138 ? -19.609 5.691 11.289 1 89.38 138 THR A N 1
ATOM 1053 C CA . THR A 1 138 ? -19.641 5.629 12.75 1 89.38 138 THR A CA 1
ATOM 1054 C C . THR A 1 138 ? -18.219 5.711 13.32 1 89.38 138 THR A C 1
ATOM 1056 O O . THR A 1 138 ? -17.344 4.949 12.914 1 89.38 138 THR A O 1
ATOM 1059 N N . GLY A 1 139 ? -18.047 6.715 14.219 1 93.06 139 GLY A N 1
ATOM 1060 C CA . GLY A 1 139 ? -16.766 6.844 14.883 1 93.06 139 GLY A CA 1
ATOM 1061 C C . GLY A 1 139 ? -15.75 7.625 14.07 1 93.06 139 GLY A C 1
ATOM 1062 O O . GLY A 1 139 ? -14.57 7.66 14.406 1 93.06 139 GLY A O 1
ATOM 1063 N N . SER A 1 140 ? -16.25 8.195 13.062 1 95 140 SER A N 1
ATOM 1064 C CA . SER A 1 140 ? -15.336 8.93 12.188 1 95 140 SER A CA 1
ATOM 1065 C C . SER A 1 140 ? -14.586 10.008 12.961 1 95 140 SER A C 1
ATOM 1067 O O . SER A 1 140 ? -15.188 10.758 13.734 1 95 140 SER A O 1
ATOM 1069 N N . GLN A 1 141 ? -13.289 10.055 12.766 1 96.88 141 GLN A N 1
ATOM 1070 C CA . GLN A 1 141 ? -12.453 11.086 13.375 1 96.88 141 GLN A CA 1
ATOM 1071 C C . GLN A 1 141 ? -12.281 12.281 12.445 1 96.88 141 GLN A C 1
ATOM 1073 O O . GLN A 1 141 ? -11.742 13.312 12.844 1 96.88 141 GLN A O 1
ATOM 1078 N N . ILE A 1 142 ? -12.773 12.117 11.227 1 96.75 142 ILE A N 1
ATOM 1079 C CA . ILE A 1 142 ? -12.602 13.156 10.219 1 96.75 142 ILE A CA 1
ATOM 1080 C C . ILE A 1 142 ? -13.453 14.375 10.586 1 96.75 142 ILE A C 1
ATOM 1082 O O . ILE A 1 142 ? -12.992 15.516 10.484 1 96.75 142 ILE A O 1
ATOM 1086 N N . THR A 1 143 ? -14.633 14.133 11.055 1 92.56 143 THR A N 1
ATOM 1087 C CA . THR A 1 143 ? -15.523 15.219 11.445 1 92.56 143 THR A CA 1
ATOM 1088 C C . THR A 1 143 ? -14.93 16 12.617 1 92.56 143 THR A C 1
ATOM 1090 O O . THR A 1 143 ? -14.992 17.234 12.633 1 92.56 143 THR A O 1
ATOM 1093 N N . MET A 1 144 ? -14.445 15.297 13.547 1 94.06 144 MET A N 1
ATOM 1094 C CA . MET A 1 144 ? -13.812 15.93 14.695 1 94.06 144 MET A CA 1
ATOM 1095 C C . MET A 1 144 ? -12.625 16.781 14.266 1 94.06 144 MET A C 1
ATOM 1097 O O . MET A 1 144 ? -12.469 17.906 14.734 1 94.06 144 MET A O 1
ATOM 1101 N N . LEU A 1 145 ? -11.805 16.297 13.391 1 97.12 145 LEU A N 1
ATOM 1102 C CA . LEU A 1 145 ? -10.648 17.047 12.914 1 97.12 145 LEU A CA 1
ATOM 1103 C C . LEU A 1 145 ? -11.078 18.266 12.109 1 97.12 145 LEU A C 1
ATOM 1105 O O . LEU A 1 145 ? -10.445 19.328 12.18 1 97.12 145 LEU A O 1
ATOM 1109 N N . ALA A 1 146 ? -12.086 18.078 11.406 1 95.31 146 ALA A N 1
ATOM 1110 C CA . ALA A 1 146 ? -12.648 19.203 10.672 1 95.31 146 ALA A CA 1
ATOM 1111 C C . ALA A 1 146 ? -13.062 20.328 11.617 1 95.31 146 ALA A C 1
ATOM 1113 O O . ALA A 1 146 ? -12.844 21.5 11.328 1 95.31 146 ALA A O 1
ATOM 1114 N N . GLN A 1 147 ? -13.633 19.984 12.68 1 94.69 147 GLN A N 1
ATOM 1115 C CA . GLN A 1 147 ? -14.055 20.953 13.68 1 94.69 147 GLN A CA 1
ATOM 1116 C C . GLN A 1 147 ? -12.859 21.688 14.281 1 94.69 147 GLN A C 1
ATOM 1118 O O . GLN A 1 147 ? -12.984 22.828 14.734 1 94.69 147 GLN A O 1
ATOM 1123 N N . LEU A 1 148 ? -11.766 21.062 14.25 1 96.38 148 LEU A N 1
ATOM 1124 C CA . LEU A 1 148 ? -10.547 21.672 14.766 1 96.38 148 LEU A CA 1
ATOM 1125 C C . LEU A 1 148 ? -9.875 22.531 13.703 1 96.38 148 LEU A C 1
ATOM 1127 O O . LEU A 1 148 ? -8.781 23.062 13.93 1 96.38 148 LEU A O 1
ATOM 1131 N N . GLY A 1 149 ? -10.523 22.547 12.555 1 95.69 149 GLY A N 1
ATOM 1132 C CA . GLY A 1 149 ? -10.039 23.469 11.539 1 95.69 149 GLY A CA 1
ATOM 1133 C C . GLY A 1 149 ? -9.305 22.766 10.414 1 95.69 149 GLY A C 1
ATOM 1134 O O . GLY A 1 149 ? -8.766 23.422 9.516 1 95.69 149 GLY A O 1
ATOM 1135 N N . VAL A 1 150 ? -9.258 21.484 10.398 1 97.62 150 VAL A N 1
ATOM 1136 C CA . VAL A 1 150 ? -8.602 20.75 9.32 1 97.62 150 VAL A CA 1
ATOM 1137 C C . VAL A 1 150 ? -9.5 20.75 8.086 1 97.62 150 VAL A C 1
ATOM 1139 O O . VAL A 1 150 ? -10.641 20.281 8.141 1 97.62 150 VAL A O 1
ATOM 1142 N N . PRO A 1 151 ? -9.031 21.281 6.984 1 97.19 151 PRO A N 1
ATOM 1143 C CA . PRO A 1 151 ? -9.852 21.203 5.773 1 97.19 151 PRO A CA 1
ATOM 1144 C C . PRO A 1 151 ? -10.016 19.766 5.262 1 97.19 151 PRO A C 1
ATOM 1146 O O . PRO A 1 151 ? -9.047 19.016 5.23 1 97.19 151 PRO A O 1
ATOM 1149 N N . VAL A 1 152 ? -11.242 19.469 4.895 1 96.94 152 VAL A N 1
ATOM 1150 C CA . VAL A 1 152 ? -11.578 18.141 4.375 1 96.94 152 VAL A CA 1
ATOM 1151 C C . VAL A 1 152 ? -12.297 18.281 3.033 1 96.94 152 VAL A C 1
ATOM 1153 O O . VAL A 1 152 ? -13.211 19.109 2.896 1 96.94 152 VAL A O 1
ATOM 1156 N N . ARG A 1 153 ? -11.836 17.547 2.07 1 96.5 153 ARG A N 1
ATOM 1157 C CA . ARG A 1 153 ? -12.516 17.516 0.778 1 96.5 153 ARG A CA 1
ATOM 1158 C C . ARG A 1 153 ? -12.945 16.094 0.416 1 96.5 153 ARG A C 1
ATOM 1160 O O . ARG A 1 153 ? -12.273 15.133 0.77 1 96.5 153 ARG A O 1
ATOM 1167 N N . VAL A 1 154 ? -14.039 16 -0.295 1 94.94 154 VAL A N 1
ATOM 1168 C CA . VAL A 1 154 ? -14.586 14.727 -0.7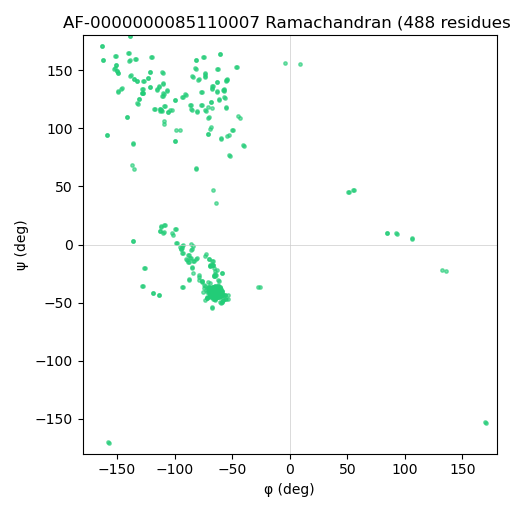51 1 94.94 154 VAL A CA 1
ATOM 1169 C C . VAL A 1 154 ? -15.07 14.859 -2.191 1 94.94 154 VAL A C 1
ATOM 1171 O O . VAL A 1 154 ? -15.516 15.938 -2.607 1 94.94 154 VAL A O 1
ATOM 1174 N N . PRO A 1 155 ? -14.93 13.797 -2.961 1 92.62 155 PRO A N 1
ATOM 1175 C CA . PRO A 1 155 ? -15.531 13.828 -4.293 1 92.62 155 PRO A CA 1
ATOM 1176 C C . PRO A 1 155 ? -17.047 13.695 -4.254 1 92.62 155 PRO A C 1
ATOM 1178 O O . PRO A 1 155 ? -17.594 13.016 -3.379 1 92.62 155 PRO A O 1
ATOM 1181 N N . ILE A 1 156 ? -17.719 14.328 -5.172 1 87.94 156 ILE A N 1
ATOM 1182 C CA . ILE A 1 156 ? -19.141 14.164 -5.359 1 87.94 156 ILE A CA 1
ATOM 1183 C C . ILE A 1 156 ? -19.406 13.203 -6.516 1 87.94 156 ILE A C 1
ATOM 1185 O O . ILE A 1 156 ? -19.547 13.625 -7.668 1 87.94 156 ILE A O 1
ATOM 1189 N N . THR A 1 157 ? -19.469 11.992 -6.195 1 87.38 157 THR A N 1
ATOM 1190 C CA . THR A 1 157 ? -19.609 10.938 -7.191 1 87.38 157 THR A CA 1
ATOM 1191 C C . THR A 1 157 ? -20.078 9.641 -6.547 1 87.38 157 THR A C 1
ATOM 1193 O O . THR A 1 157 ? -20.172 9.547 -5.32 1 87.38 157 THR A O 1
ATOM 1196 N N . THR A 1 158 ? -20.406 8.711 -7.395 1 85.5 158 THR A N 1
ATOM 1197 C CA . THR A 1 158 ? -20.797 7.395 -6.891 1 85.5 158 THR A CA 1
ATOM 1198 C C . THR A 1 158 ? -19.578 6.484 -6.773 1 85.5 158 THR A C 1
ATOM 1200 O O . THR A 1 158 ? -19.625 5.441 -6.121 1 85.5 158 THR A O 1
ATOM 1203 N N . ASN A 1 159 ? -18.531 6.914 -7.352 1 89.81 159 ASN A N 1
ATOM 1204 C CA . ASN A 1 159 ? -17.297 6.148 -7.207 1 89.81 159 ASN A CA 1
ATOM 1205 C C . ASN A 1 159 ? -16.688 6.332 -5.824 1 89.81 159 ASN A C 1
ATOM 1207 O O . ASN A 1 159 ? -17.031 7.273 -5.109 1 89.81 159 ASN A O 1
ATOM 1211 N N . LEU A 1 160 ? -15.828 5.422 -5.48 1 94.12 160 LEU A N 1
ATOM 1212 C CA . LEU A 1 160 ? -15.266 5.453 -4.137 1 94.12 160 LEU A CA 1
ATOM 1213 C C . LEU A 1 160 ? -13.883 6.094 -4.137 1 94.12 160 LEU A C 1
ATOM 1215 O O . LEU A 1 160 ? -13.031 5.73 -4.949 1 94.12 160 LEU A O 1
ATOM 1219 N N . MET A 1 161 ? -13.75 7.098 -3.344 1 97.19 161 MET A N 1
ATOM 1220 C CA . MET A 1 161 ? -12.383 7.461 -2.969 1 97.19 161 MET A C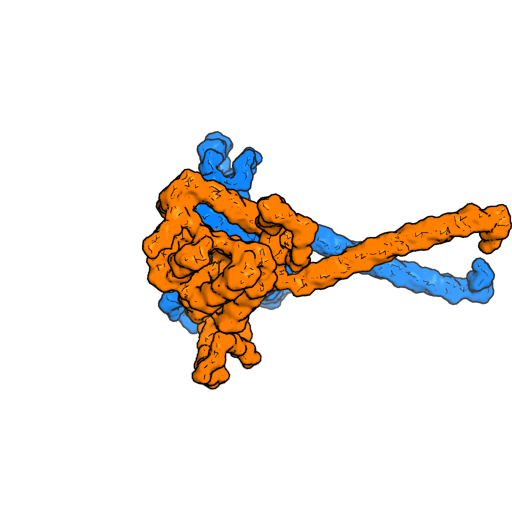A 1
ATOM 1221 C C . MET A 1 161 ? -11.789 6.418 -2.027 1 97.19 161 MET A C 1
ATOM 1223 O O . MET A 1 161 ? -11.961 6.504 -0.811 1 97.19 161 MET A O 1
ATOM 1227 N N . HIS A 1 162 ? -11.047 5.461 -2.582 1 98 162 HIS A N 1
ATOM 1228 C CA . HIS A 1 162 ? -10.672 4.266 -1.835 1 98 162 HIS A CA 1
ATOM 1229 C C . HIS A 1 162 ? -9.18 4.262 -1.511 1 98 162 HIS A C 1
ATOM 1231 O O . HIS A 1 162 ? -8.641 3.246 -1.062 1 98 162 HIS A O 1
ATOM 1237 N N . ASN A 1 163 ? -8.516 5.371 -1.746 1 98.44 163 ASN A N 1
ATOM 1238 C CA . ASN A 1 163 ? -7.113 5.504 -1.362 1 98.44 163 ASN A CA 1
ATOM 1239 C C . ASN A 1 163 ? -6.934 5.391 0.148 1 98.44 163 ASN A C 1
ATOM 1241 O O . ASN A 1 163 ? -7.836 5.73 0.913 1 98.44 163 ASN A O 1
ATOM 1245 N N . LYS A 1 164 ? -5.805 4.922 0.542 1 98.56 164 LYS A N 1
ATOM 1246 C CA . LYS A 1 164 ? -5.289 4.949 1.907 1 98.56 164 LYS A CA 1
ATOM 1247 C C . LYS A 1 164 ? -3.816 5.344 1.932 1 98.56 164 LYS A C 1
ATOM 1249 O O . LYS A 1 164 ? -2.936 4.48 1.863 1 98.56 164 LYS A O 1
ATOM 1254 N N . PHE A 1 165 ? -3.57 6.605 1.979 1 98.88 165 PHE A N 1
ATOM 1255 C CA . PHE A 1 165 ? -2.168 6.98 2.111 1 98.88 165 PHE A CA 1
ATOM 1256 C C . PHE A 1 165 ? -2.031 8.312 2.844 1 98.88 165 PHE A C 1
ATOM 1258 O O . PHE A 1 165 ? -2.971 9.109 2.875 1 98.88 165 PHE A O 1
ATOM 1265 N N . CYS A 1 166 ? -0.906 8.516 3.473 1 98.94 166 CYS A N 1
ATOM 1266 C CA . CYS A 1 166 ? -0.516 9.703 4.223 1 98.94 166 CYS A CA 1
ATOM 1267 C C . CYS A 1 166 ? 0.871 10.18 3.811 1 98.94 166 CYS A C 1
ATOM 1269 O O . CYS A 1 166 ? 1.817 9.391 3.773 1 98.94 166 CYS A O 1
ATOM 1271 N N . ILE A 1 167 ? 0.955 11.414 3.436 1 98.94 167 ILE A N 1
ATOM 1272 C CA . ILE A 1 167 ? 2.246 12 3.098 1 98.94 167 ILE A CA 1
ATOM 1273 C C . ILE A 1 167 ? 2.637 13.031 4.16 1 98.94 167 ILE A C 1
ATOM 1275 O O . ILE A 1 167 ? 1.857 13.93 4.473 1 98.94 167 ILE A O 1
ATOM 1279 N N . ILE A 1 168 ? 3.807 12.867 4.672 1 98.94 168 ILE A N 1
ATOM 1280 C CA . ILE A 1 168 ? 4.359 13.773 5.68 1 98.94 168 ILE A CA 1
ATOM 1281 C C . ILE A 1 168 ? 5.48 14.609 5.062 1 98.94 168 ILE A C 1
ATOM 1283 O O . ILE A 1 168 ? 6.457 14.062 4.543 1 98.94 168 ILE A O 1
ATOM 1287 N N . ASP A 1 169 ? 5.293 15.898 5.074 1 98.81 169 ASP A N 1
ATOM 1288 C CA . ASP A 1 169 ? 6.277 16.875 4.605 1 98.81 169 ASP A CA 1
ATOM 1289 C C . ASP A 1 169 ? 6.707 16.578 3.172 1 98.81 169 ASP A C 1
ATOM 1291 O O . ASP A 1 169 ? 7.902 16.516 2.875 1 98.81 169 ASP A O 1
ATOM 1295 N N . GLY A 1 170 ? 5.66 16.312 2.307 1 98.69 170 GLY A N 1
ATOM 1296 C CA . GLY A 1 170 ? 5.984 16.141 0.898 1 98.69 170 GLY A CA 1
ATOM 1297 C C . GLY A 1 170 ? 6.73 17.328 0.309 1 98.69 170 GLY A C 1
ATOM 1298 O O . GLY A 1 170 ? 6.398 18.484 0.584 1 98.69 170 GLY A O 1
ATOM 1299 N N . VAL A 1 171 ? 7.629 17.094 -0.494 1 98 171 VAL A N 1
ATOM 1300 C CA . VAL A 1 171 ? 8.539 18.109 -0.994 1 98 171 VAL A CA 1
ATOM 1301 C C . VAL A 1 171 ? 7.746 19.219 -1.687 1 98 171 VAL A C 1
ATOM 1303 O O . VAL A 1 171 ? 7.945 20.406 -1.405 1 98 171 VAL A O 1
ATOM 1306 N N . GLU A 1 172 ? 6.879 18.812 -2.557 1 97.94 172 GLU A N 1
ATOM 1307 C CA . GLU A 1 172 ? 6.082 19.797 -3.289 1 97.94 172 GLU A CA 1
ATOM 1308 C C . GLU A 1 172 ? 5.23 20.641 -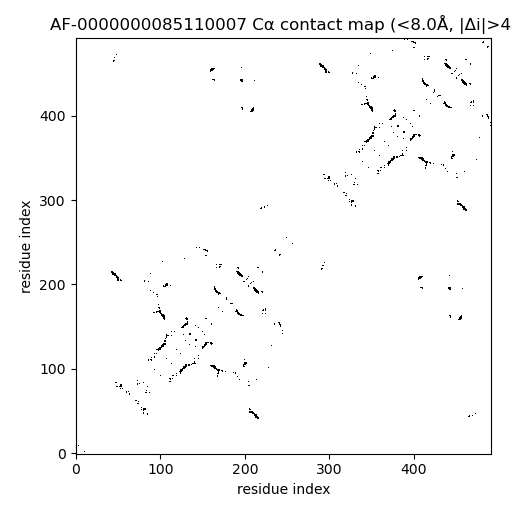2.34 1 97.94 172 GLU A C 1
ATOM 1310 O O . GLU A 1 172 ? 5.102 21.844 -2.52 1 97.94 172 GLU A O 1
ATOM 1315 N N . ARG A 1 173 ? 4.688 19.984 -1.39 1 98.5 173 ARG A N 1
ATOM 1316 C CA . ARG A 1 173 ? 3.814 20.672 -0.438 1 98.5 173 ARG A CA 1
ATOM 1317 C C . ARG A 1 173 ? 4.609 21.609 0.454 1 98.5 173 ARG A C 1
ATOM 1319 O O . ARG A 1 173 ? 4.164 22.734 0.734 1 98.5 173 ARG A O 1
ATOM 1326 N N . VAL A 1 174 ? 5.719 21.219 0.921 1 98.31 174 VAL A N 1
ATOM 1327 C CA . VAL A 1 174 ? 6.586 22.047 1.755 1 98.31 174 VAL A CA 1
ATOM 1328 C C . VAL A 1 174 ? 7.02 23.281 0.979 1 98.31 174 VAL A C 1
ATOM 1330 O O . VAL A 1 174 ? 7.051 24.391 1.527 1 98.31 174 VAL A O 1
ATOM 1333 N N . GLU A 1 175 ? 7.316 23.094 -0.258 1 97.62 175 GLU A N 1
ATOM 1334 C CA . GLU A 1 175 ? 7.691 24.219 -1.103 1 97.62 175 GLU A CA 1
ATOM 1335 C C . GLU A 1 175 ? 6.531 25.203 -1.266 1 97.62 175 GLU A C 1
ATOM 1337 O O . GLU A 1 175 ? 6.73 26.422 -1.242 1 97.62 175 GLU A O 1
ATOM 1342 N N . GLU A 1 176 ? 5.395 24.672 -1.483 1 97.56 176 GLU A N 1
ATOM 1343 C CA . GLU A 1 176 ? 4.203 25.5 -1.571 1 97.56 176 GLU A CA 1
ATOM 1344 C C . GLU A 1 176 ? 4.023 26.344 -0.312 1 97.56 176 GLU A C 1
ATOM 1346 O O . GLU A 1 176 ? 3.74 27.547 -0.395 1 97.56 176 GLU A O 1
ATOM 1351 N N . ILE A 1 177 ? 4.23 25.703 0.818 1 97.44 177 ILE A N 1
ATOM 1352 C CA . ILE A 1 177 ? 4.078 26.391 2.098 1 97.44 177 ILE A CA 1
ATOM 1353 C C . ILE A 1 177 ? 5.16 27.453 2.246 1 97.44 177 ILE A C 1
ATOM 1355 O O . ILE A 1 177 ? 4.879 28.578 2.682 1 97.44 177 ILE A O 1
ATOM 1359 N N . ARG A 1 178 ? 6.34 27.141 1.892 1 97.19 178 ARG A N 1
ATOM 1360 C CA . ARG A 1 178 ? 7.441 28.094 1.946 1 97.19 178 ARG A CA 1
ATOM 1361 C C . ARG A 1 178 ? 7.117 29.359 1.146 1 97.19 178 ARG A C 1
ATOM 1363 O O . ARG A 1 178 ? 7.305 30.469 1.633 1 97.19 178 ARG A O 1
ATOM 1370 N N . LEU A 1 179 ? 6.633 29.188 -0.035 1 97.12 179 LEU A N 1
ATOM 1371 C CA . LEU A 1 179 ? 6.34 30.297 -0.938 1 97.12 179 LEU A CA 1
ATOM 1372 C C . LEU A 1 179 ? 5.156 31.109 -0.427 1 97.12 179 LEU A C 1
ATOM 1374 O O . LEU A 1 179 ? 5.207 32.344 -0.419 1 97.12 179 LEU A O 1
ATOM 1378 N N . LEU A 1 180 ? 4.148 30.375 -0.014 1 95.81 180 LEU A N 1
ATOM 1379 C CA . LEU A 1 180 ? 2.934 31.047 0.441 1 95.81 180 LEU A CA 1
ATOM 1380 C C . LEU A 1 180 ? 3.205 31.875 1.698 1 95.81 180 LEU A C 1
ATOM 1382 O O . LEU A 1 180 ? 2.686 32.969 1.845 1 95.81 180 LEU A O 1
ATOM 1386 N N . ARG A 1 181 ? 4.078 31.328 2.527 1 95.5 181 ARG A N 1
ATOM 1387 C CA . ARG A 1 181 ? 4.336 32 3.803 1 95.5 181 ARG A CA 1
ATOM 1388 C C . ARG A 1 181 ? 5.602 32.844 3.734 1 95.5 181 ARG A C 1
ATOM 1390 O O . ARG A 1 181 ? 6.008 33.438 4.73 1 95.5 181 ARG A O 1
ATOM 1397 N N . LYS A 1 182 ? 6.223 32.875 2.598 1 95.62 182 LYS A N 1
ATOM 1398 C CA . LYS A 1 182 ? 7.438 33.656 2.361 1 95.62 182 LYS A CA 1
ATOM 1399 C C . LYS A 1 182 ? 8.484 33.375 3.434 1 95.62 182 LYS A C 1
ATOM 1401 O O . LYS A 1 182 ? 9.031 34.312 4.031 1 95.62 182 LYS A O 1
ATOM 1406 N N . LEU A 1 183 ? 8.609 32.094 3.695 1 92.94 183 LEU A N 1
ATOM 1407 C CA . LEU A 1 183 ? 9.578 31.703 4.719 1 92.94 183 LEU A CA 1
ATOM 1408 C C . LEU A 1 183 ? 11 31.766 4.176 1 92.94 183 LEU A C 1
ATOM 1410 O O . LEU A 1 183 ? 11.281 31.25 3.096 1 92.94 183 LEU A O 1
ATOM 1414 N N . LYS A 1 184 ? 11.914 32.406 4.926 1 92.62 184 LYS A N 1
ATOM 1415 C CA . LYS A 1 184 ? 13.305 32.562 4.508 1 92.62 184 LYS A CA 1
ATOM 1416 C C . LYS A 1 184 ? 14.141 31.359 4.949 1 92.62 184 LYS A C 1
ATOM 1418 O O . LYS A 1 184 ? 15.078 30.953 4.258 1 92.62 184 LYS A O 1
ATOM 1423 N N . TRP A 1 185 ? 13.734 30.781 6.027 1 93 185 TRP A N 1
ATOM 1424 C CA . TRP A 1 185 ? 14.445 29.625 6.57 1 93 185 TRP A CA 1
ATOM 1425 C C . TRP A 1 185 ? 13.492 28.469 6.832 1 93 185 TRP A C 1
ATOM 1427 O O . TRP A 1 185 ? 12.383 28.672 7.328 1 93 185 TRP A O 1
ATOM 1437 N N . MET A 1 186 ? 13.961 27.328 6.379 1 94.19 186 MET A N 1
ATOM 1438 C CA . MET A 1 186 ? 13.148 26.125 6.582 1 94.19 186 MET A CA 1
ATOM 1439 C C . MET A 1 186 ? 13.859 25.141 7.504 1 94.19 186 MET A C 1
ATOM 1441 O O . MET A 1 186 ? 15.047 24.859 7.324 1 94.19 186 MET A O 1
ATOM 1445 N N . ARG A 1 187 ? 13.117 24.625 8.484 1 95.44 187 ARG A N 1
ATOM 1446 C CA . ARG A 1 187 ? 13.648 23.516 9.273 1 95.44 187 ARG A CA 1
ATOM 1447 C C . ARG A 1 187 ? 13.875 22.281 8.406 1 95.44 187 ARG A C 1
ATOM 1449 O O . ARG A 1 187 ? 13.055 21.953 7.547 1 95.44 187 ARG A O 1
ATOM 1456 N N . PRO A 1 188 ? 15 21.594 8.672 1 94 188 PRO A N 1
ATOM 1457 C CA . PRO A 1 188 ? 15.242 20.375 7.887 1 94 188 PRO A CA 1
ATOM 1458 C C . PRO A 1 188 ? 14.18 19.312 8.117 1 94 188 PRO A C 1
ATOM 1460 O O . PRO A 1 188 ? 13.742 19.094 9.25 1 94 188 PRO A O 1
ATOM 1463 N N . CYS A 1 189 ? 13.688 18.797 6.996 1 95.88 189 CYS A N 1
ATOM 1464 C CA . CYS A 1 189 ? 12.727 17.688 7.035 1 95.88 189 CYS A CA 1
ATOM 1465 C C . CYS A 1 189 ? 12.844 16.828 5.793 1 95.88 189 CYS A C 1
ATOM 1467 O O . CYS A 1 189 ? 13.586 17.156 4.863 1 95.88 189 CYS A O 1
ATOM 1469 N N . TYR A 1 190 ? 12.328 15.656 5.848 1 96.19 190 TYR A N 1
ATOM 1470 C CA . TYR A 1 190 ? 12.234 14.805 4.668 1 96.19 190 TYR A CA 1
ATOM 1471 C C . TYR A 1 190 ? 10.852 14.172 4.559 1 96.19 190 TYR A C 1
ATOM 1473 O O . TYR A 1 190 ? 10.102 14.125 5.535 1 96.19 190 TYR A O 1
ATOM 1481 N N . SER A 1 191 ? 10.562 13.766 3.389 1 98.38 191 SER A N 1
ATOM 1482 C CA . SER A 1 191 ? 9.219 13.281 3.096 1 98.38 191 SER A CA 1
ATOM 1483 C C . SER A 1 191 ? 9.062 11.812 3.471 1 98.38 191 SER A C 1
ATOM 1485 O O . SER A 1 191 ? 10 11.023 3.299 1 98.38 191 SER A O 1
ATOM 1487 N N . ILE A 1 192 ? 7.887 11.477 3.941 1 98.75 192 ILE A N 1
ATOM 1488 C CA . ILE A 1 192 ? 7.5 10.102 4.223 1 98.75 192 ILE A CA 1
ATOM 1489 C C . ILE A 1 192 ? 6.121 9.82 3.629 1 98.75 192 ILE A C 1
ATOM 1491 O O . ILE A 1 192 ? 5.242 10.68 3.65 1 98.75 192 ILE A O 1
ATOM 1495 N N . VAL A 1 193 ? 5.988 8.641 3.09 1 98.88 193 VAL A N 1
ATOM 1496 C CA . VAL A 1 193 ? 4.664 8.188 2.68 1 98.88 193 VAL A CA 1
ATOM 1497 C C . VAL A 1 193 ? 4.305 6.895 3.41 1 98.88 193 VAL A C 1
ATOM 1499 O O . VAL A 1 193 ? 5.164 6.035 3.617 1 98.88 193 VAL A O 1
ATOM 1502 N N . ILE A 1 194 ? 3.111 6.828 3.896 1 98.88 194 ILE A N 1
ATOM 1503 C CA . ILE A 1 194 ? 2.475 5.641 4.461 1 98.88 194 ILE A CA 1
ATOM 1504 C C . ILE A 1 194 ? 1.324 5.195 3.561 1 98.88 194 ILE A C 1
ATOM 1506 O O . ILE A 1 194 ? 0.376 5.949 3.334 1 98.88 194 ILE A O 1
ATOM 1510 N N . SER A 1 195 ? 1.366 4.012 2.959 1 98.88 195 SER A N 1
ATOM 1511 C CA . SER A 1 195 ? 0.331 3.547 2.041 1 98.88 195 SER A CA 1
ATOM 1512 C C . SER A 1 195 ? 0.191 2.029 2.092 1 98.88 195 SER A C 1
ATOM 1514 O O . SER A 1 195 ? 1.179 1.315 2.277 1 98.88 195 SER A O 1
ATOM 1516 N N . GLY A 1 196 ? -0.974 1.534 1.889 1 98.62 196 GLY A N 1
ATOM 1517 C CA . GLY A 1 196 ? -1.266 0.11 1.865 1 98.62 196 GLY A CA 1
ATOM 1518 C C . GLY A 1 196 ? -2.752 -0.195 1.849 1 98.62 196 GLY A C 1
ATOM 1519 O O . GLY A 1 196 ? -3.547 0.596 1.337 1 98.62 196 GLY A O 1
ATOM 1520 N N . SER A 1 197 ? -3.068 -1.357 2.377 1 98.56 197 SER A N 1
ATOM 1521 C CA . SER A 1 197 ? -4.457 -1.806 2.412 1 98.56 197 SER A CA 1
ATOM 1522 C C . SER A 1 197 ? -5.191 -1.23 3.615 1 98.56 197 SER A C 1
ATOM 1524 O O . SER A 1 197 ? -6.426 -1.208 3.643 1 98.56 197 SER A O 1
ATOM 1526 N N . LEU A 1 198 ? -4.586 -0.702 4.559 1 98.31 198 LEU A N 1
ATOM 1527 C CA . LEU A 1 198 ? -5.07 -0.401 5.902 1 98.31 198 LEU A CA 1
ATOM 1528 C C . LEU A 1 198 ? -5.879 0.891 5.91 1 98.31 198 LEU A C 1
ATOM 1530 O O . LEU A 1 198 ? -5.336 1.971 5.664 1 98.31 198 LEU A O 1
ATOM 1534 N N . ASN A 1 199 ? -7.172 0.801 6.188 1 97.81 199 ASN A N 1
ATOM 1535 C CA . ASN A 1 199 ? -7.91 1.949 6.703 1 97.81 199 ASN A CA 1
ATOM 1536 C C . ASN A 1 199 ? -7.562 2.23 8.164 1 97.81 199 ASN A C 1
ATOM 1538 O O . ASN A 1 199 ? -7.277 1.307 8.922 1 97.81 199 ASN A O 1
ATOM 1542 N N . TRP A 1 200 ? -7.543 3.455 8.477 1 98 200 TRP A N 1
ATOM 1543 C CA . TRP A 1 200 ? -7.191 3.795 9.852 1 98 200 TRP A CA 1
ATOM 1544 C C . TRP A 1 200 ? -8.398 3.652 10.773 1 98 200 TRP A C 1
ATOM 1546 O O . TRP A 1 200 ? -8.875 4.637 11.344 1 98 200 TRP A O 1
ATOM 1556 N N . THR A 1 201 ? -8.859 2.408 10.914 1 96.75 201 THR A N 1
ATOM 1557 C CA . THR A 1 201 ? -10 2.062 11.75 1 96.75 201 THR A CA 1
ATOM 1558 C C . THR A 1 201 ? -9.594 1.084 12.844 1 96.75 201 THR A C 1
ATOM 1560 O O . THR A 1 201 ? -8.539 0.456 12.766 1 96.75 201 THR A O 1
ATOM 1563 N N . ALA A 1 202 ? -10.453 1.045 13.844 1 90.75 202 ALA A N 1
ATOM 1564 C CA . ALA A 1 202 ? -10.195 0.08 14.906 1 90.75 202 ALA A CA 1
ATOM 1565 C C . ALA A 1 202 ? -10.164 -1.345 14.359 1 90.75 202 ALA A C 1
ATOM 1567 O O . ALA A 1 202 ? -9.312 -2.146 14.75 1 90.75 202 ALA A O 1
ATOM 1568 N N . GLN A 1 203 ? -11.062 -1.638 13.477 1 90.56 203 GLN A N 1
ATOM 1569 C CA . GLN A 1 203 ? -11.125 -2.975 12.898 1 90.56 203 GLN A CA 1
ATOM 1570 C C . GLN A 1 203 ? -9.891 -3.264 12.047 1 90.56 203 GLN A C 1
ATOM 1572 O O . GLN A 1 203 ? -9.367 -4.379 12.062 1 90.56 203 GLN A O 1
ATOM 1577 N N . GLY A 1 204 ? -9.438 -2.344 11.273 1 94.56 204 GLY A N 1
ATOM 1578 C CA . GLY A 1 204 ? -8.258 -2.506 10.445 1 94.56 204 GLY A CA 1
ATOM 1579 C C . GLY A 1 204 ? -6.988 -2.721 11.258 1 94.56 204 GLY A C 1
ATOM 1580 O O . GLY A 1 204 ? -6.152 -3.553 10.898 1 94.56 204 GLY A O 1
ATOM 1581 N N . LEU A 1 205 ? -6.887 -2.062 12.344 1 91.56 205 LEU A N 1
ATOM 1582 C CA . LEU A 1 205 ? -5.676 -2.072 13.156 1 91.56 205 LEU A CA 1
ATOM 1583 C C . LEU A 1 205 ? -5.668 -3.268 14.102 1 91.56 205 LEU A C 1
ATOM 1585 O O . LEU A 1 205 ? -4.609 -3.676 14.586 1 91.56 205 LEU A O 1
ATOM 1589 N N . GLY A 1 206 ? -6.828 -3.895 14.375 1 86.94 206 GLY A N 1
ATOM 1590 C CA . GLY A 1 206 ? -6.848 -4.895 15.43 1 86.94 206 GLY A CA 1
ATOM 1591 C C . GLY A 1 206 ? -7.41 -6.23 14.977 1 86.94 206 GLY A C 1
ATOM 1592 O O . GLY A 1 206 ? -7.16 -7.262 15.602 1 86.94 206 GLY A O 1
ATOM 1593 N N . GLY A 1 207 ? -8.156 -6.301 13.93 1 87.81 207 GLY A N 1
ATOM 1594 C CA . GLY A 1 207 ? -8.867 -7.523 13.602 1 87.81 207 GLY A CA 1
ATOM 1595 C C . GLY A 1 207 ? -8.617 -8 12.188 1 87.81 207 GLY A C 1
ATOM 1596 O O . GLY A 1 207 ? -8.492 -9.203 11.945 1 87.81 207 GLY A O 1
ATOM 1597 N N . ASN A 1 208 ? -8.484 -7.176 11.312 1 95.44 208 ASN A N 1
ATOM 1598 C CA . ASN A 1 208 ? -8.328 -7.504 9.898 1 95.44 208 ASN A CA 1
ATOM 1599 C C . ASN A 1 208 ? -6.891 -7.887 9.562 1 95.44 208 ASN A C 1
ATOM 1601 O O . ASN A 1 208 ? -5.992 -7.711 10.391 1 95.44 208 ASN A O 1
ATOM 1605 N N . TRP A 1 209 ? -6.715 -8.562 8.516 1 97.94 209 TRP A N 1
ATOM 1606 C CA . TRP A 1 209 ? -5.402 -8.68 7.891 1 97.94 209 TRP A CA 1
ATOM 1607 C C . TRP A 1 209 ? -5.152 -7.516 6.941 1 97.94 209 TRP A C 1
ATOM 1609 O O . TRP A 1 209 ? -5.895 -7.32 5.977 1 97.94 209 TRP A O 1
ATOM 1619 N N . GLU A 1 210 ? -4.133 -6.715 7.27 1 98.44 210 GLU A N 1
ATOM 1620 C CA . GLU A 1 210 ? -3.809 -5.484 6.555 1 98.44 210 GLU A CA 1
ATOM 1621 C C . GLU A 1 210 ? -2.301 -5.309 6.41 1 98.44 210 GLU A C 1
ATOM 1623 O O . GLU A 1 210 ? -1.522 -6.008 7.062 1 98.44 210 GLU A O 1
ATOM 1628 N N . ASN A 1 211 ? -1.935 -4.406 5.516 1 98.56 211 ASN A N 1
ATOM 1629 C CA . ASN A 1 211 ? -0.54 -3.994 5.395 1 98.56 211 ASN A CA 1
ATOM 1630 C C . ASN A 1 211 ? -0.416 -2.488 5.176 1 98.56 211 ASN A C 1
ATOM 1632 O O . ASN A 1 211 ? -1.375 -1.836 4.762 1 98.56 211 ASN A O 1
ATOM 1636 N N . SER A 1 212 ? 0.746 -1.95 5.492 1 98.56 212 SER A N 1
ATOM 1637 C CA . SER A 1 212 ? 1.124 -0.575 5.184 1 98.56 212 SER A CA 1
ATOM 1638 C C . SER A 1 212 ? 2.625 -0.454 4.949 1 98.56 212 SER A C 1
ATOM 1640 O O . SER A 1 212 ? 3.426 -1.005 5.711 1 98.56 212 SER A O 1
ATOM 1642 N N . ILE A 1 213 ? 2.988 0.184 3.908 1 98.81 213 ILE A N 1
ATOM 1643 C CA . ILE A 1 213 ? 4.379 0.535 3.65 1 98.81 213 ILE A CA 1
ATOM 1644 C C . ILE A 1 213 ? 4.664 1.938 4.184 1 98.81 213 ILE A C 1
ATOM 1646 O O . ILE A 1 213 ? 3.895 2.869 3.938 1 98.81 213 ILE A O 1
ATOM 1650 N N . ILE A 1 214 ? 5.684 2.102 5.004 1 98.81 214 ILE A N 1
ATOM 1651 C CA . ILE A 1 214 ? 6.195 3.377 5.496 1 98.81 214 ILE A CA 1
ATOM 1652 C C . ILE A 1 214 ? 7.582 3.635 4.918 1 98.81 214 ILE A C 1
ATOM 1654 O O . ILE A 1 214 ? 8.523 2.891 5.195 1 98.81 214 ILE A O 1
ATOM 1658 N N . THR A 1 215 ? 7.699 4.699 4.082 1 98.69 215 THR A N 1
ATOM 1659 C CA . THR A 1 215 ? 8.992 4.863 3.424 1 98.69 215 THR A CA 1
ATOM 1660 C C . THR A 1 215 ? 9.273 6.34 3.156 1 98.69 215 THR A C 1
ATOM 1662 O O . THR A 1 215 ? 8.359 7.117 2.885 1 98.69 215 THR A O 1
ATOM 1665 N N . ALA A 1 216 ? 10.547 6.625 3.182 1 98.19 216 ALA A N 1
ATOM 1666 C CA . ALA A 1 216 ? 11.023 7.961 2.834 1 98.19 216 ALA A CA 1
ATOM 1667 C C . ALA A 1 216 ? 11.539 8.008 1.396 1 98.19 216 ALA A C 1
ATOM 1669 O O . ALA A 1 216 ? 12.242 8.938 1.01 1 98.19 216 ALA A O 1
ATOM 1670 N N . ASP A 1 217 ? 11.203 6.949 0.653 1 97.25 217 ASP A N 1
ATOM 1671 C CA . ASP A 1 217 ? 11.633 6.906 -0.741 1 97.25 217 ASP A CA 1
ATOM 1672 C C . ASP A 1 217 ? 11.133 8.133 -1.507 1 97.25 217 ASP A C 1
ATOM 1674 O O . ASP A 1 217 ? 9.938 8.414 -1.535 1 97.25 217 ASP A O 1
ATOM 1678 N N . GLU A 1 218 ? 12.055 8.805 -2.139 1 96.44 218 GLU A N 1
ATOM 1679 C CA . GLU A 1 218 ? 11.758 10.094 -2.748 1 96.44 218 GLU A CA 1
ATOM 1680 C C . GLU A 1 218 ? 10.82 9.938 -3.943 1 96.44 218 GLU A C 1
ATOM 1682 O O . GLU A 1 218 ? 9.938 10.766 -4.164 1 96.44 218 GLU A O 1
ATOM 1687 N N . LYS A 1 219 ? 11.016 8.891 -4.672 1 97.12 219 LYS A N 1
ATOM 1688 C CA . LYS A 1 219 ? 10.188 8.664 -5.852 1 97.12 219 LYS A CA 1
ATOM 1689 C C . LYS A 1 219 ? 8.75 8.359 -5.461 1 97.12 219 LYS A C 1
ATOM 1691 O O . LYS A 1 219 ? 7.809 8.922 -6.023 1 97.12 219 LYS A O 1
ATOM 1696 N N . LEU A 1 220 ? 8.578 7.523 -4.508 1 98.44 220 LEU A N 1
ATOM 1697 C CA . LEU A 1 220 ? 7.238 7.156 -4.055 1 98.44 220 LEU A CA 1
ATOM 1698 C C . LEU A 1 220 ? 6.539 8.352 -3.408 1 98.44 220 LEU A C 1
ATOM 1700 O O . LEU A 1 220 ? 5.387 8.648 -3.73 1 98.44 220 LEU A O 1
ATOM 1704 N N . THR A 1 221 ? 7.246 9.062 -2.553 1 98.62 221 THR A N 1
ATOM 1705 C CA . THR A 1 221 ? 6.637 10.203 -1.882 1 98.62 221 THR A CA 1
ATOM 1706 C C . THR A 1 221 ? 6.195 11.258 -2.896 1 98.62 221 THR A C 1
ATOM 1708 O O . THR A 1 221 ? 5.117 11.836 -2.762 1 98.62 221 THR A O 1
ATOM 1711 N N . ALA A 1 222 ? 7.004 11.445 -3.889 1 98.56 222 ALA A N 1
ATOM 1712 C CA . ALA A 1 222 ? 6.684 12.445 -4.906 1 98.56 222 ALA A CA 1
ATOM 1713 C C . ALA A 1 222 ? 5.426 12.055 -5.68 1 98.56 222 ALA A C 1
ATOM 1715 O O . ALA A 1 222 ? 4.574 12.906 -5.961 1 98.56 222 ALA A O 1
ATOM 1716 N N . THR A 1 223 ? 5.297 10.812 -6.027 1 98.56 223 THR A N 1
ATOM 1717 C CA . THR A 1 223 ? 4.145 10.336 -6.789 1 98.56 223 THR A CA 1
ATOM 1718 C C . THR A 1 223 ? 2.861 10.5 -5.98 1 98.56 223 THR A C 1
ATOM 1720 O O . THR A 1 223 ? 1.856 11 -6.496 1 98.56 223 THR A O 1
ATOM 1723 N N . PHE A 1 224 ? 2.912 10.125 -4.754 1 98.88 224 PHE A N 1
ATOM 1724 C CA . PHE A 1 224 ? 1.729 10.227 -3.91 1 98.88 224 PHE A CA 1
ATOM 1725 C C . PHE A 1 224 ? 1.375 11.688 -3.65 1 98.88 224 PHE A C 1
ATOM 1727 O O . PHE A 1 224 ? 0.197 12.047 -3.625 1 98.88 224 PHE A O 1
ATOM 1734 N N . GLN A 1 225 ? 2.408 12.5 -3.445 1 98.88 225 GLN A N 1
ATOM 1735 C CA . GLN A 1 225 ? 2.141 13.922 -3.227 1 98.88 225 GLN A CA 1
ATOM 1736 C C . GLN A 1 225 ? 1.478 14.547 -4.445 1 98.88 225 GLN A C 1
ATOM 1738 O O . GLN A 1 225 ? 0.545 15.344 -4.312 1 98.88 225 GLN A O 1
ATOM 1743 N N . ALA A 1 226 ? 2 14.195 -5.602 1 98.62 226 ALA A N 1
ATOM 1744 C CA . ALA A 1 226 ? 1.431 14.727 -6.836 1 98.62 226 ALA A CA 1
ATOM 1745 C C . ALA A 1 226 ? -0.031 14.312 -6.988 1 98.62 226 ALA A C 1
ATOM 1747 O O . ALA A 1 226 ? -0.875 15.125 -7.375 1 98.62 226 ALA A O 1
ATOM 1748 N N . GLU A 1 227 ? -0.314 13.078 -6.727 1 98.56 227 GLU A N 1
ATOM 1749 C CA . GLU A 1 227 ? -1.693 12.609 -6.836 1 98.56 227 GLU A CA 1
ATOM 1750 C C . GLU A 1 227 ? -2.592 13.305 -5.816 1 98.56 227 GLU A C 1
ATOM 1752 O O . GLU A 1 227 ? -3.721 13.688 -6.133 1 98.56 227 GLU A O 1
ATOM 1757 N N . PHE A 1 228 ? -2.094 13.453 -4.594 1 98.81 228 PHE A N 1
ATOM 1758 C CA . PHE A 1 228 ? -2.887 14.156 -3.592 1 98.81 228 PHE A CA 1
ATOM 1759 C C . PHE A 1 228 ? -3.215 15.57 -4.062 1 98.81 228 PHE A C 1
ATOM 1761 O O . PHE A 1 228 ? -4.359 16.016 -3.963 1 98.81 228 PHE A O 1
ATOM 1768 N N . GLN A 1 229 ? -2.154 16.219 -4.535 1 98.25 229 GLN A N 1
ATOM 1769 C CA . GLN A 1 229 ? -2.34 17.594 -4.992 1 98.25 229 GLN A CA 1
ATOM 1770 C C . GLN A 1 229 ? -3.367 17.656 -6.117 1 98.25 229 GLN A C 1
ATOM 1772 O O . GLN A 1 229 ? -4.211 18.562 -6.141 1 98.25 229 GLN A O 1
ATOM 1777 N N . ARG A 1 230 ? -3.287 16.797 -6.973 1 97.12 230 ARG A N 1
ATOM 1778 C CA . ARG A 1 230 ? -4.246 16.766 -8.07 1 97.12 230 ARG A CA 1
ATOM 1779 C C . ARG A 1 230 ? -5.668 16.578 -7.547 1 97.12 230 ARG A C 1
ATOM 1781 O O . ARG A 1 230 ? -6.578 17.312 -7.941 1 97.12 230 ARG A O 1
ATOM 1788 N N . MET A 1 231 ? -5.883 15.617 -6.695 1 97.38 231 MET A N 1
ATOM 1789 C CA . MET A 1 231 ? -7.195 15.359 -6.113 1 97.38 231 MET A CA 1
ATOM 1790 C C . MET A 1 231 ? -7.695 16.578 -5.34 1 97.38 231 MET A C 1
ATOM 1792 O O . MET A 1 231 ? -8.867 16.938 -5.441 1 97.38 231 MET A O 1
ATOM 1796 N N . TRP A 1 232 ? -6.777 17.141 -4.598 1 97.44 232 TRP A N 1
ATOM 1797 C CA . TRP A 1 232 ? -7.129 18.281 -3.775 1 97.44 232 TRP A CA 1
ATOM 1798 C C . TRP A 1 232 ? -7.68 19.422 -4.633 1 97.44 232 TRP A C 1
ATOM 1800 O O . TRP A 1 232 ? -8.672 20.062 -4.27 1 97.44 232 TRP A O 1
ATOM 1810 N N . ARG A 1 233 ? -7.043 19.656 -5.723 1 95.44 233 ARG A N 1
ATOM 1811 C CA . ARG A 1 233 ? -7.492 20.688 -6.648 1 95.44 233 ARG A CA 1
ATOM 1812 C C . ARG A 1 233 ? -8.82 20.312 -7.297 1 95.44 233 ARG A C 1
ATOM 1814 O O . ARG A 1 233 ? -9.719 21.141 -7.422 1 95.44 233 ARG A O 1
ATOM 1821 N N . ALA A 1 234 ? -8.938 19.094 -7.66 1 94.31 234 ALA A N 1
ATOM 1822 C CA . ALA A 1 234 ? -10.125 18.625 -8.359 1 94.31 234 ALA A CA 1
ATOM 1823 C C . ALA A 1 234 ? -11.359 18.703 -7.461 1 94.31 234 ALA A C 1
ATOM 1825 O O . ALA A 1 234 ? -12.453 19 -7.926 1 94.31 234 ALA A O 1
ATOM 1826 N N . PHE A 1 235 ? -11.148 18.391 -6.195 1 93.94 235 PHE A N 1
ATOM 1827 C CA . PHE A 1 235 ? -12.281 18.297 -5.277 1 93.94 235 PHE A CA 1
ATOM 1828 C C . PHE A 1 235 ? -12.586 19.656 -4.66 1 93.94 235 PHE A C 1
ATOM 1830 O O . PHE A 1 235 ? -13.523 19.797 -3.873 1 93.94 235 PHE A O 1
ATOM 1837 N N . GLY A 1 236 ? -11.82 20.672 -4.805 1 86.56 236 GLY A N 1
ATOM 1838 C CA . GLY A 1 236 ? -12.062 22.031 -4.32 1 86.56 236 GLY A CA 1
ATOM 1839 C C . GLY A 1 236 ? -13.031 22.812 -5.188 1 86.56 236 GLY A C 1
ATOM 1840 O O . GLY A 1 236 ? -13.625 23.797 -4.734 1 86.56 236 GLY A O 1
ATOM 1841 N N . LYS A 1 237 ? -13.156 22.641 -6.391 1 67.75 237 LYS A N 1
ATOM 1842 C CA . LYS A 1 237 ? -13.93 23.406 -7.352 1 67.75 237 LYS A CA 1
ATOM 1843 C C . LYS A 1 237 ? -15.422 23.344 -7.039 1 67.75 237 LYS A C 1
ATOM 1845 O O . LYS A 1 237 ? -16.188 24.234 -7.414 1 67.75 237 LYS A O 1
ATOM 1850 N N . THR A 1 238 ? -15.898 22.328 -6.305 1 57.25 238 THR A N 1
ATOM 1851 C CA . THR A 1 238 ? -17.344 22.328 -6.109 1 57.25 238 THR A CA 1
ATOM 1852 C C . THR A 1 238 ? -17.688 22.672 -4.664 1 57.25 238 THR A C 1
ATOM 1854 O O . THR A 1 238 ? -17.156 22.062 -3.73 1 57.25 238 THR A O 1
ATOM 1857 N N . GLU A 1 239 ? -18.172 23.938 -4.281 1 51.38 239 GLU A N 1
ATOM 1858 C CA . GLU A 1 239 ? -18.625 24.344 -2.957 1 51.38 239 GLU A CA 1
ATOM 1859 C C . GLU A 1 239 ? -19.125 23.156 -2.146 1 51.38 239 GLU A C 1
ATOM 1861 O O . GLU A 1 239 ? -18.938 23.094 -0.93 1 51.38 239 GLU A O 1
ATOM 1866 N N . ALA A 1 240 ? -19.734 22.266 -2.734 1 47.41 240 ALA A N 1
ATOM 1867 C CA . ALA A 1 240 ? -20.406 21.109 -2.133 1 47.41 240 ALA A CA 1
ATOM 1868 C C . ALA A 1 240 ? -19.406 20.078 -1.644 1 47.41 240 ALA A C 1
ATOM 1870 O O . ALA A 1 240 ? -19.75 19.188 -0.876 1 47.41 240 ALA A O 1
ATOM 1871 N N . SER A 1 241 ? -18.094 20.188 -1.958 1 53.31 241 SER A N 1
ATOM 1872 C CA . SER A 1 241 ? -17.062 19.188 -1.682 1 53.31 241 SER A CA 1
ATOM 1873 C C . SER A 1 241 ? -16.359 19.469 -0.355 1 53.31 241 SER A C 1
ATOM 1875 O O . SER A 1 241 ? -15.43 18.75 0.022 1 53.31 241 SER A O 1
ATOM 1877 N N . GLN A 1 242 ? -16.75 20.562 0.25 1 56.69 242 GLN A N 1
ATOM 1878 C CA . GLN A 1 242 ? -16.141 20.891 1.532 1 56.69 242 GLN A CA 1
ATOM 1879 C C . GLN A 1 242 ? -17.062 20.562 2.691 1 56.69 242 GLN A C 1
ATOM 1881 O O . GLN A 1 242 ? -18.266 20.828 2.631 1 56.69 242 GLN A O 1
ATOM 1886 N N . ILE A 1 243 ? -16.719 19.625 3.582 1 57.53 243 ILE A N 1
ATOM 1887 C CA . ILE A 1 243 ? -17.562 19.266 4.723 1 57.53 243 ILE A CA 1
ATOM 1888 C C . ILE A 1 243 ? -17.594 20.422 5.719 1 57.53 243 ILE A C 1
ATOM 1890 O O . ILE A 1 243 ? -16.547 20.922 6.125 1 57.53 243 ILE A O 1
ATOM 1894 N N . GLN A 1 244 ? -18.688 21.266 5.707 1 47.38 244 GLN A N 1
ATOM 1895 C CA . GLN A 1 244 ? -18.891 22.297 6.719 1 47.38 244 GLN A CA 1
ATOM 1896 C C . GLN A 1 244 ? -19.172 21.672 8.086 1 47.38 244 GLN A C 1
ATOM 1898 O O . GLN A 1 244 ? -19.891 20.672 8.18 1 47.38 244 GLN A O 1
ATOM 1903 N N . PRO A 1 245 ? -18.188 21.984 9.109 1 43.59 245 PRO A N 1
ATOM 1904 C CA . PRO A 1 245 ? -18.547 21.578 10.461 1 43.59 245 PRO A CA 1
ATOM 1905 C C . PRO A 1 245 ? -20 21.891 10.805 1 43.59 245 PRO A C 1
ATOM 1907 O O . PRO A 1 245 ? -20.531 22.922 10.359 1 43.59 245 PRO A O 1
ATOM 1910 N N . LYS A 1 246 ? -20.844 20.859 10.914 1 40.28 246 LYS A N 1
ATOM 1911 C CA . LYS A 1 246 ? -22.109 21.297 11.5 1 40.28 246 LYS A CA 1
ATOM 1912 C C . LYS A 1 246 ? -21.906 21.859 12.898 1 40.28 246 LYS A C 1
ATOM 1914 O O . LYS A 1 246 ? -21.078 21.359 13.664 1 40.28 246 LYS A O 1
ATOM 1919 N N . MET B 1 1 ? 63 1.568 -8.562 1 40.47 1 MET B N 1
ATOM 1920 C CA . MET B 1 1 ? 63.562 0.686 -9.57 1 40.47 1 MET B CA 1
ATOM 1921 C C . MET B 1 1 ? 64.688 -0.167 -8.977 1 40.47 1 MET B C 1
ATOM 1923 O O . MET B 1 1 ? 65.25 -1.008 -9.664 1 40.47 1 MET B O 1
ATOM 1927 N N . LYS B 1 2 ? 65.25 0.328 -7.844 1 53.28 2 LYS B N 1
ATOM 1928 C CA . LYS B 1 2 ? 66.375 -0.421 -7.258 1 53.28 2 LYS B CA 1
ATOM 1929 C C . LYS B 1 2 ? 65.875 -1.691 -6.574 1 53.28 2 LYS B C 1
ATOM 1931 O O . LYS B 1 2 ? 66.562 -2.725 -6.609 1 53.28 2 LYS B O 1
ATOM 1936 N N . GLN B 1 3 ? 64.75 -1.612 -5.949 1 53.31 3 GLN B N 1
ATOM 1937 C CA . GLN B 1 3 ? 64.312 -2.783 -5.227 1 53.31 3 GLN B CA 1
ATOM 1938 C C . GLN B 1 3 ? 63.969 -3.928 -6.184 1 53.31 3 GLN B C 1
ATOM 1940 O O . GLN B 1 3 ? 64.125 -5.098 -5.824 1 53.31 3 GLN B O 1
ATOM 1945 N N . ILE B 1 4 ? 63.75 -3.701 -7.438 1 61.97 4 ILE B N 1
ATOM 1946 C CA . ILE B 1 4 ? 63.438 -4.719 -8.438 1 61.97 4 ILE B CA 1
ATOM 1947 C C . ILE B 1 4 ? 64.688 -5.5 -8.789 1 61.97 4 ILE B C 1
ATOM 1949 O O . ILE B 1 4 ? 64.688 -6.719 -8.969 1 61.97 4 ILE B O 1
ATOM 1953 N N . ARG B 1 5 ? 65.875 -4.91 -8.812 1 65.75 5 ARG B N 1
ATOM 1954 C CA . ARG B 1 5 ? 67.125 -5.57 -9.227 1 65.75 5 ARG B CA 1
ATOM 1955 C C . ARG B 1 5 ? 67.562 -6.562 -8.164 1 65.75 5 ARG B C 1
ATOM 1957 O O . ARG B 1 5 ? 68.125 -7.633 -8.492 1 65.75 5 ARG B O 1
ATOM 1964 N N . ASP B 1 6 ? 67.562 -6.23 -6.957 1 71.94 6 ASP B N 1
ATOM 1965 C CA . ASP B 1 6 ? 68.188 -7.07 -5.953 1 71.94 6 ASP B CA 1
ATOM 1966 C C . ASP B 1 6 ? 67.312 -8.242 -5.559 1 71.94 6 ASP B C 1
ATOM 1968 O O . ASP B 1 6 ? 67.812 -9.25 -5.035 1 71.94 6 ASP B O 1
ATOM 1972 N N . TYR B 1 7 ? 66 -8.273 -5.633 1 72.62 7 TYR B N 1
ATOM 1973 C CA . TYR B 1 7 ? 65.062 -9.367 -5.27 1 72.62 7 TYR B CA 1
ATOM 1974 C C . TYR B 1 7 ? 64 -9.562 -6.324 1 72.62 7 TYR B C 1
ATOM 1976 O O . TYR B 1 7 ? 62.844 -9.266 -6.082 1 72.62 7 TYR B O 1
ATOM 1984 N N . PRO B 1 8 ? 64.438 -9.992 -7.57 1 73.88 8 PRO B N 1
ATOM 1985 C CA . PRO B 1 8 ? 63.562 -10.055 -8.727 1 73.88 8 PRO B CA 1
ATOM 1986 C C . PRO B 1 8 ? 62.375 -11 -8.5 1 73.88 8 PRO B C 1
ATOM 1988 O O . PRO B 1 8 ? 61.25 -10.695 -8.898 1 73.88 8 PRO B O 1
ATOM 1991 N N . ILE B 1 9 ? 62.719 -12.023 -7.809 1 76.75 9 ILE B N 1
ATOM 1992 C CA . ILE B 1 9 ? 61.688 -13.023 -7.621 1 76.75 9 ILE B CA 1
ATOM 1993 C C . ILE B 1 9 ? 60.625 -12.492 -6.645 1 76.75 9 ILE B C 1
ATOM 1995 O O . ILE B 1 9 ? 59.438 -12.609 -6.895 1 76.75 9 ILE B O 1
ATOM 1999 N N . ALA B 1 10 ? 61.125 -11.922 -5.574 1 73.75 10 ALA B N 1
ATOM 2000 C CA . ALA B 1 10 ? 60.219 -11.391 -4.566 1 73.75 10 ALA B CA 1
ATOM 2001 C C . ALA B 1 10 ? 59.375 -10.227 -5.129 1 73.75 10 ALA B C 1
ATOM 2003 O O . ALA B 1 10 ? 58.188 -10.109 -4.84 1 73.75 10 ALA B O 1
ATOM 2004 N N . THR B 1 11 ? 59.969 -9.477 -5.918 1 70.62 11 THR B N 1
ATOM 2005 C CA . THR B 1 11 ? 59.281 -8.344 -6.527 1 70.62 11 THR B CA 1
ATOM 2006 C C . THR B 1 11 ? 58.25 -8.828 -7.547 1 70.62 11 THR B C 1
ATOM 2008 O O . THR B 1 11 ? 57.125 -8.312 -7.602 1 70.62 11 THR B O 1
ATOM 2011 N N . THR B 1 12 ? 58.656 -9.844 -8.297 1 73.06 12 THR B N 1
ATOM 2012 C CA . THR B 1 12 ? 57.719 -10.391 -9.273 1 73.06 12 THR B CA 1
ATOM 2013 C C . THR B 1 12 ? 56.531 -11.047 -8.578 1 73.06 12 THR B C 1
ATOM 2015 O O . THR B 1 12 ? 55.375 -10.883 -9.008 1 73.06 12 THR B O 1
ATOM 2018 N N . LEU B 1 13 ? 56.781 -11.633 -7.535 1 74.44 13 LEU B N 1
ATOM 2019 C CA . LEU B 1 13 ? 55.719 -12.273 -6.781 1 74.44 13 LEU B CA 1
ATOM 2020 C C . LEU B 1 13 ? 54.812 -11.234 -6.133 1 74.44 13 LEU B C 1
ATOM 2022 O O . LEU B 1 13 ? 53.594 -11.406 -6.102 1 74.44 13 LEU B O 1
ATOM 2026 N N . SER B 1 14 ? 55.406 -10.227 -5.707 1 73.12 14 SER B N 1
ATOM 2027 C CA . SER B 1 14 ? 54.625 -9.164 -5.094 1 73.12 14 SER B CA 1
ATOM 2028 C C . SER B 1 14 ? 53.719 -8.453 -6.121 1 73.12 14 SER B C 1
ATOM 2030 O O . SER B 1 14 ? 52.594 -8.117 -5.832 1 73.12 14 SER B O 1
ATOM 2032 N N . ILE B 1 15 ? 54.25 -8.281 -7.25 1 70.25 15 ILE B N 1
ATOM 2033 C CA . ILE B 1 15 ? 53.5 -7.648 -8.32 1 70.25 15 ILE B CA 1
ATOM 2034 C C . ILE B 1 15 ? 52.375 -8.586 -8.766 1 70.25 15 ILE B C 1
ATOM 2036 O O . ILE B 1 15 ? 51.25 -8.141 -9 1 70.25 15 ILE B O 1
ATOM 2040 N N . ALA B 1 16 ? 52.75 -9.836 -8.852 1 72.62 16 ALA B N 1
ATOM 2041 C CA . ALA B 1 16 ? 51.75 -10.82 -9.25 1 72.62 16 ALA B CA 1
ATOM 2042 C C . ALA B 1 16 ? 50.625 -10.898 -8.227 1 72.62 16 ALA B C 1
ATOM 2044 O O . ALA B 1 16 ? 49.438 -10.914 -8.594 1 72.62 16 ALA B O 1
ATOM 2045 N N . VAL B 1 17 ? 50.969 -10.914 -7.016 1 75 17 VAL B N 1
ATOM 2046 C CA . VAL B 1 17 ? 49.969 -10.961 -5.953 1 75 17 VAL B CA 1
ATOM 2047 C C . VAL B 1 17 ? 49.156 -9.656 -5.938 1 75 17 VAL B C 1
ATOM 2049 O O . VAL B 1 17 ? 47.938 -9.672 -5.777 1 75 17 VAL B O 1
ATOM 2052 N N . GLY B 1 18 ? 49.844 -8.609 -6.137 1 70.88 18 GLY B N 1
ATOM 2053 C CA . GLY B 1 18 ? 49.156 -7.316 -6.195 1 70.88 18 GLY B CA 1
ATOM 2054 C C . GLY B 1 18 ? 48.188 -7.199 -7.355 1 70.88 18 GLY B C 1
ATOM 2055 O O . GLY B 1 18 ? 47.094 -6.656 -7.203 1 70.88 18 GLY B O 1
ATOM 2056 N N . THR B 1 19 ? 48.625 -7.738 -8.461 1 72.19 19 THR B N 1
ATOM 2057 C CA . THR B 1 19 ? 47.781 -7.707 -9.641 1 72.19 19 THR B CA 1
ATOM 2058 C C . THR B 1 19 ? 46.531 -8.586 -9.445 1 72.19 19 THR B C 1
ATOM 2060 O O . THR B 1 19 ? 45.438 -8.227 -9.867 1 72.19 19 THR B O 1
ATOM 2063 N N . VAL B 1 20 ? 46.812 -9.703 -8.852 1 73 20 VAL B N 1
ATOM 2064 C CA . VAL B 1 20 ? 45.688 -10.609 -8.594 1 73 20 VAL B CA 1
ATOM 2065 C C . VAL B 1 20 ? 44.719 -9.969 -7.598 1 73 20 VAL B C 1
ATOM 2067 O O . VAL B 1 20 ? 43.5 -10 -7.789 1 73 20 VAL B O 1
ATOM 2070 N N . LEU B 1 21 ? 45.25 -9.359 -6.582 1 73.19 21 LEU B N 1
ATOM 2071 C CA . LEU B 1 21 ? 44.406 -8.688 -5.598 1 73.19 21 LEU B CA 1
ATOM 2072 C C . LEU B 1 21 ? 43.656 -7.504 -6.227 1 73.19 21 LEU B C 1
ATOM 2074 O O . LEU B 1 21 ? 42.469 -7.289 -5.961 1 73.19 21 LEU B O 1
ATOM 2078 N N . ALA B 1 22 ? 44.469 -6.824 -6.973 1 72.25 22 ALA B N 1
ATOM 2079 C CA . ALA B 1 22 ? 43.844 -5.695 -7.664 1 72.25 22 ALA B CA 1
ATOM 2080 C C . ALA B 1 22 ? 42.75 -6.172 -8.625 1 72.25 22 ALA B C 1
ATOM 2082 O O . ALA B 1 22 ? 41.688 -5.559 -8.711 1 72.25 22 ALA B O 1
ATOM 2083 N N . SER B 1 23 ? 42.969 -7.246 -9.305 1 74.12 23 SER B N 1
ATOM 2084 C CA . SER B 1 23 ? 41.969 -7.793 -10.227 1 74.12 23 SER B CA 1
ATOM 2085 C C . SER B 1 23 ? 40.75 -8.273 -9.477 1 74.12 23 SER B C 1
ATOM 2087 O O . SER B 1 23 ? 39.625 -8.102 -9.953 1 74.12 23 SER B O 1
ATOM 2089 N N . GLU B 1 24 ? 40.938 -8.812 -8.336 1 73.38 24 GLU B N 1
ATOM 2090 C CA . GLU B 1 24 ? 39.812 -9.258 -7.523 1 73.38 24 GLU B CA 1
ATOM 2091 C C . GLU B 1 24 ? 38.969 -8.078 -7.027 1 73.38 24 GLU B C 1
ATOM 2093 O O . GLU B 1 24 ? 37.75 -8.141 -7.008 1 73.38 24 GLU B O 1
ATOM 2098 N N . VAL B 1 25 ? 39.781 -7.137 -6.648 1 72 25 VAL B N 1
ATOM 2099 C CA . VAL B 1 25 ? 39.094 -5.93 -6.176 1 72 25 VAL B CA 1
ATOM 2100 C C . VAL B 1 25 ? 38.312 -5.289 -7.328 1 72 25 VAL B C 1
ATOM 2102 O O . VAL B 1 25 ? 37.156 -4.895 -7.164 1 72 25 VAL B O 1
ATOM 2105 N N . ILE B 1 26 ? 38.969 -5.164 -8.422 1 69.44 26 ILE B N 1
ATOM 2106 C CA . ILE B 1 26 ? 38.344 -4.59 -9.602 1 69.44 26 ILE B CA 1
ATOM 2107 C C . ILE B 1 26 ? 37.125 -5.434 -9.984 1 69.44 26 ILE B C 1
ATOM 2109 O O . ILE B 1 26 ? 36.062 -4.898 -10.281 1 69.44 26 ILE B O 1
ATOM 2113 N N . TRP B 1 27 ? 37.344 -6.723 -9.906 1 70.88 27 TRP B N 1
ATOM 2114 C CA . TRP B 1 27 ? 36.25 -7.633 -10.234 1 70.88 27 TRP B CA 1
ATOM 2115 C C . TRP B 1 27 ? 35.094 -7.465 -9.266 1 70.88 27 TRP B C 1
ATOM 2117 O O . TRP B 1 27 ? 33.938 -7.391 -9.68 1 70.88 27 TRP B O 1
ATOM 2127 N N . LYS B 1 28 ? 35.375 -7.371 -8.008 1 71.88 28 LYS B N 1
ATOM 2128 C CA . LYS B 1 28 ? 34.344 -7.152 -7.004 1 71.88 28 LYS B CA 1
ATOM 2129 C C . LYS B 1 28 ? 33.656 -5.805 -7.207 1 71.88 28 LYS B C 1
ATOM 2131 O O . LYS B 1 28 ? 32.438 -5.691 -7.027 1 71.88 28 LYS B O 1
ATOM 2136 N N . LEU B 1 29 ? 34.469 -4.887 -7.602 1 72.06 29 LEU B N 1
ATOM 2137 C CA . LEU B 1 29 ? 33.906 -3.564 -7.855 1 72.06 29 LEU B CA 1
ATOM 2138 C C . LEU B 1 29 ? 33 -3.582 -9.086 1 72.06 29 LEU B C 1
ATOM 2140 O O . LEU B 1 29 ? 31.938 -2.965 -9.078 1 72.06 29 LEU B O 1
ATOM 2144 N N . VAL B 1 30 ? 33.469 -4.348 -10.055 1 68.06 30 VAL B N 1
ATOM 2145 C CA . VAL B 1 30 ? 32.656 -4.477 -11.273 1 68.06 30 VAL B CA 1
ATOM 2146 C C . VAL B 1 30 ? 31.375 -5.238 -10.977 1 68.06 30 VAL B C 1
ATOM 2148 O O . VAL B 1 30 ? 30.297 -4.855 -11.438 1 68.06 30 VAL B O 1
ATOM 2151 N N . GLN B 1 31 ? 31.484 -6.27 -10.188 1 67.12 31 GLN B N 1
ATOM 2152 C CA . GLN B 1 31 ? 30.328 -7.055 -9.812 1 67.12 31 GLN B CA 1
ATOM 2153 C C . GLN B 1 31 ? 29.344 -6.223 -8.984 1 67.12 31 GLN B C 1
ATOM 2155 O O . GLN B 1 31 ? 28.125 -6.309 -9.18 1 67.12 31 GLN B O 1
ATOM 2160 N N . CYS B 1 32 ? 29.922 -5.492 -8.141 1 67.31 32 CYS B N 1
ATOM 2161 C CA . CYS B 1 32 ? 29.109 -4.617 -7.312 1 67.31 32 CYS B CA 1
ATOM 2162 C C . CYS B 1 32 ? 28.406 -3.555 -8.156 1 67.31 32 CYS B C 1
ATOM 2164 O O . CYS B 1 32 ? 27.234 -3.266 -7.953 1 67.31 32 CYS B O 1
ATOM 2166 N N . SER B 1 33 ? 29.141 -3.029 -9.031 1 68 33 SER B N 1
ATOM 2167 C CA . SER B 1 33 ? 28.562 -2.016 -9.906 1 68 33 SER B CA 1
ATOM 2168 C C . SER B 1 33 ? 27.484 -2.605 -10.805 1 68 33 SER B C 1
ATOM 2170 O O . SER B 1 33 ? 26.422 -2 -10.992 1 68 33 SER B O 1
ATOM 2172 N N . ARG B 1 34 ? 27.719 -3.787 -11.32 1 64.19 34 ARG B N 1
ATOM 2173 C CA . ARG B 1 34 ? 26.734 -4.457 -12.164 1 64.19 34 ARG B CA 1
ATOM 2174 C C . ARG B 1 34 ? 25.484 -4.809 -11.375 1 64.19 34 ARG B C 1
ATOM 2176 O O . ARG B 1 34 ? 24.359 -4.625 -11.867 1 64.19 34 ARG B O 1
ATOM 2183 N N . SER B 1 35 ? 25.719 -5.262 -10.219 1 68.19 35 SER B N 1
ATOM 2184 C CA . SER B 1 35 ? 24.609 -5.59 -9.344 1 68.19 35 SER B CA 1
ATOM 2185 C C . SER B 1 35 ? 23.781 -4.348 -9 1 68.19 35 SER B C 1
ATOM 2187 O O . SER B 1 35 ? 22.547 -4.395 -8.992 1 68.19 35 SER B O 1
ATOM 2189 N N . LYS B 1 36 ? 24.531 -3.346 -8.828 1 68.62 36 LYS B N 1
ATOM 2190 C CA . LYS B 1 36 ? 23.859 -2.086 -8.523 1 68.62 36 LYS B CA 1
ATOM 2191 C C . LYS B 1 36 ? 23.062 -1.578 -9.719 1 68.62 36 LYS B C 1
ATOM 2193 O O . LYS B 1 36 ? 21.953 -1.082 -9.57 1 68.62 36 LYS B O 1
ATOM 2198 N N . ARG B 1 37 ? 23.641 -1.746 -10.836 1 65.94 37 ARG B N 1
ATOM 2199 C CA . ARG B 1 37 ? 22.969 -1.307 -12.062 1 65.94 37 ARG B CA 1
ATOM 2200 C C . ARG B 1 37 ? 21.75 -2.166 -12.367 1 65.94 37 ARG B C 1
ATOM 2202 O O . ARG B 1 37 ? 20.719 -1.652 -12.805 1 65.94 37 ARG B O 1
ATOM 2209 N N . GLU B 1 38 ? 21.984 -3.387 -12.195 1 71.56 38 GLU B N 1
ATOM 2210 C CA . GLU B 1 38 ? 20.859 -4.301 -12.422 1 71.56 38 GLU B CA 1
ATOM 2211 C C . GLU B 1 38 ? 19.719 -4.016 -11.461 1 71.56 38 GLU B C 1
ATOM 2213 O O . GLU B 1 38 ? 18.547 -3.988 -11.859 1 71.56 38 GLU B O 1
ATOM 2218 N N . LYS B 1 39 ? 20.062 -3.713 -10.273 1 75.44 39 LYS B N 1
ATOM 2219 C CA . LYS B 1 39 ? 19.047 -3.426 -9.273 1 75.44 39 LYS B CA 1
ATOM 2220 C C . LYS B 1 39 ? 18.359 -2.094 -9.555 1 75.44 39 LYS B C 1
ATOM 2222 O O . LYS B 1 39 ? 17.156 -1.957 -9.336 1 75.44 39 LYS B O 1
ATOM 2227 N N . ALA B 1 40 ? 19.109 -1.214 -10.094 1 74.81 40 ALA B N 1
ATOM 2228 C CA . ALA B 1 40 ? 18.578 0.112 -10.391 1 74.81 40 ALA B CA 1
ATOM 2229 C C . ALA B 1 40 ? 17.562 0.053 -11.523 1 74.81 40 ALA B C 1
ATOM 2231 O O . ALA B 1 40 ? 16.703 0.93 -11.648 1 74.81 40 ALA B O 1
ATOM 2232 N N . SER B 1 41 ? 17.625 -1.049 -12.266 1 80.25 41 SER B N 1
ATOM 2233 C CA . SER B 1 41 ? 16.734 -1.166 -13.422 1 80.25 41 SER B CA 1
ATOM 2234 C C . SER B 1 41 ? 15.445 -1.884 -13.062 1 80.25 41 SER B C 1
ATOM 2236 O O . SER B 1 41 ? 14.492 -1.9 -13.852 1 80.25 41 SER B O 1
ATOM 2238 N N . ARG B 1 42 ? 15.422 -2.246 -11.82 1 89.88 42 ARG B N 1
ATOM 2239 C CA . ARG B 1 42 ? 14.242 -3 -11.406 1 89.88 42 ARG B CA 1
ATOM 2240 C C . ARG B 1 42 ? 13.086 -2.068 -11.086 1 89.88 42 ARG B C 1
ATOM 2242 O O . ARG B 1 42 ? 13.289 -0.893 -10.773 1 89.88 42 ARG B O 1
ATOM 2249 N N . VAL B 1 43 ? 11.883 -2.594 -11.273 1 94.56 43 VAL B N 1
ATOM 2250 C CA . VAL B 1 43 ? 10.656 -1.817 -11.125 1 94.56 43 VAL B CA 1
ATOM 2251 C C . VAL B 1 43 ? 10.594 -1.223 -9.719 1 94.56 43 VAL B C 1
ATOM 2253 O O . VAL B 1 43 ? 10.945 -1.887 -8.734 1 94.56 43 VAL B O 1
ATOM 2256 N N . HIS B 1 44 ? 10.289 0.002 -9.617 1 97.56 44 HIS B N 1
ATOM 2257 C CA . HIS B 1 44 ? 10.078 0.76 -8.391 1 97.56 44 HIS B CA 1
ATOM 2258 C C . HIS B 1 44 ? 9.242 2.008 -8.648 1 97.56 44 HIS B C 1
ATOM 2260 O O . HIS B 1 44 ? 9.789 3.068 -8.969 1 97.56 44 HIS B O 1
ATOM 2266 N N . GLU B 1 45 ? 7.973 1.854 -8.445 1 97.75 45 GLU B N 1
ATOM 2267 C CA . GLU B 1 45 ? 7.086 2.975 -8.75 1 97.75 45 GLU B CA 1
ATOM 2268 C C . GLU B 1 45 ? 5.734 2.812 -8.062 1 97.75 45 GLU B C 1
ATOM 2270 O O . GLU B 1 45 ? 5.398 1.723 -7.59 1 97.75 45 GLU B O 1
ATOM 2275 N N . ALA B 1 46 ? 5.059 3.877 -7.914 1 98.44 46 ALA B N 1
ATOM 2276 C CA . ALA B 1 46 ? 3.656 3.881 -7.512 1 98.44 46 ALA B CA 1
ATOM 2277 C C . ALA B 1 46 ? 2.748 4.23 -8.688 1 98.44 46 ALA B C 1
ATOM 2279 O O . ALA B 1 46 ? 3.023 5.172 -9.43 1 98.44 46 ALA B O 1
ATOM 2280 N N . ILE B 1 47 ? 1.732 3.467 -8.859 1 97.56 47 ILE B N 1
ATOM 2281 C CA . ILE B 1 47 ? 0.727 3.797 -9.859 1 97.56 47 ILE B CA 1
ATOM 2282 C C . ILE B 1 47 ? -0.573 4.207 -9.172 1 97.56 47 ILE B C 1
ATOM 2284 O O . ILE B 1 47 ? -0.901 3.699 -8.102 1 97.56 47 ILE B O 1
ATOM 2288 N N . VAL B 1 48 ? -1.269 5.094 -9.82 1 97.81 48 VAL B N 1
ATOM 2289 C CA . VAL B 1 48 ? -2.498 5.625 -9.242 1 97.81 48 VAL B CA 1
ATOM 2290 C C . VAL B 1 48 ? -3.648 5.469 -10.234 1 97.81 48 VAL B C 1
ATOM 2292 O O . VAL B 1 48 ? -3.447 5.57 -11.445 1 97.81 48 VAL B O 1
ATOM 2295 N N . PHE B 1 49 ? -4.762 5.137 -9.742 1 97.75 49 PHE B N 1
ATOM 2296 C CA . PHE B 1 49 ? -6.016 5.109 -10.484 1 97.75 49 PHE B CA 1
ATOM 2297 C C . PHE B 1 49 ? -6.945 6.223 -10.023 1 97.75 49 PHE B C 1
ATOM 2299 O O . PHE B 1 49 ? -7.043 6.5 -8.828 1 97.75 49 PHE B O 1
ATOM 2306 N N . ASN B 1 50 ? -7.578 6.844 -10.953 1 96.38 50 ASN B N 1
ATOM 2307 C CA . ASN B 1 50 ? -8.492 7.93 -10.617 1 96.38 50 ASN B CA 1
ATOM 2308 C C . ASN B 1 50 ? -9.531 8.148 -11.711 1 96.38 50 ASN B C 1
ATOM 2310 O O . ASN B 1 50 ? -9.664 7.332 -12.625 1 96.38 50 ASN B O 1
ATOM 2314 N N . GLU B 1 51 ? -10.273 9.227 -11.586 1 93.38 51 GLU B N 1
ATOM 2315 C CA . GLU B 1 51 ? -11.445 9.477 -12.43 1 93.38 51 GLU B CA 1
ATOM 2316 C C . GLU B 1 51 ? -11.023 9.789 -13.867 1 93.38 51 GLU B C 1
ATOM 2318 O O . GLU B 1 51 ? -11.852 9.727 -14.781 1 93.38 51 GLU B O 1
ATOM 2323 N N . LEU B 1 52 ? -9.789 10.031 -14.125 1 94.19 52 LEU B N 1
ATOM 2324 C CA . LEU B 1 52 ? -9.312 10.398 -15.453 1 94.19 52 LEU B CA 1
ATOM 2325 C C . LEU B 1 52 ? -8.828 9.172 -16.219 1 94.19 52 LEU B C 1
ATOM 2327 O O . LEU B 1 52 ? -8.445 9.273 -17.391 1 94.19 52 LEU B O 1
ATOM 2331 N N . GLY B 1 53 ? -8.844 8.031 -15.562 1 94.56 53 GLY B N 1
ATOM 2332 C CA . GLY B 1 53 ? -8.227 6.828 -16.094 1 94.56 53 GLY B CA 1
ATOM 2333 C C . GLY B 1 53 ? -8.891 6.324 -17.359 1 94.56 53 GLY B C 1
ATOM 2334 O O . GLY B 1 53 ? -8.234 5.723 -18.219 1 94.56 53 GLY B O 1
ATOM 2335 N N . GLU B 1 54 ? -10.156 6.578 -17.578 1 92.62 54 GLU B N 1
ATOM 2336 C CA . GLU B 1 54 ? -10.891 5.949 -18.672 1 92.62 54 GLU B CA 1
ATOM 2337 C C . GLU B 1 54 ? -11.281 6.969 -19.734 1 92.62 54 GLU B C 1
ATOM 2339 O O . GLU B 1 54 ? -12.062 6.66 -20.641 1 92.62 54 GLU B O 1
ATOM 2344 N N . ILE B 1 55 ? -10.734 8.156 -19.656 1 91.44 55 ILE B N 1
ATOM 2345 C CA . ILE B 1 55 ? -11.125 9.188 -20.609 1 91.44 55 ILE B CA 1
ATOM 2346 C C . ILE B 1 55 ? -10.656 8.805 -22.016 1 91.44 55 ILE B C 1
ATOM 2348 O O . ILE B 1 55 ? -11.156 9.328 -23.016 1 91.44 55 ILE B O 1
ATOM 2352 N N . CYS B 1 56 ? -9.75 7.895 -22.078 1 91.06 56 CYS B N 1
ATOM 2353 C CA . CYS B 1 56 ? -9.195 7.465 -23.359 1 91.06 56 CYS B CA 1
ATOM 2354 C C . CYS B 1 56 ? -9.805 6.137 -23.797 1 91.06 56 CYS B C 1
ATOM 2356 O O . CYS B 1 56 ? -9.328 5.516 -24.75 1 91.06 56 CYS B O 1
ATOM 2358 N N . ALA B 1 57 ? -10.805 5.633 -23.141 1 86.31 57 ALA B N 1
ATOM 2359 C CA . ALA B 1 57 ? -11.383 4.316 -23.406 1 86.31 57 ALA B CA 1
ATOM 2360 C C . ALA B 1 57 ? -11.859 4.207 -24.844 1 86.31 57 ALA B C 1
ATOM 2362 O O . ALA B 1 57 ? -11.625 3.195 -25.516 1 86.31 57 ALA B O 1
ATOM 2363 N N . ALA B 1 58 ? -12.508 5.23 -25.328 1 86.38 58 ALA B N 1
ATOM 2364 C CA . ALA B 1 58 ? -13.039 5.23 -26.703 1 86.38 58 ALA B CA 1
ATOM 2365 C C . ALA B 1 58 ? -11.914 5.129 -27.719 1 86.38 58 ALA B C 1
ATOM 2367 O O . ALA B 1 58 ? -12.039 4.422 -28.719 1 86.38 58 ALA B O 1
ATOM 2368 N N . ALA B 1 59 ? -10.844 5.871 -27.438 1 86 59 ALA B N 1
ATOM 2369 C CA . ALA B 1 59 ? -9.695 5.832 -28.328 1 86 59 ALA B CA 1
ATOM 2370 C C . ALA B 1 59 ? -9.086 4.43 -28.391 1 86 59 ALA B C 1
ATOM 2372 O O . ALA B 1 59 ? -8.727 3.949 -29.469 1 86 59 ALA B O 1
ATOM 2373 N N . HIS B 1 60 ? -9.023 3.844 -27.266 1 87.44 60 HIS B N 1
ATOM 2374 C CA . HIS B 1 60 ? -8.477 2.492 -27.219 1 87.44 60 HIS B CA 1
ATOM 2375 C C . HIS B 1 60 ? -9.391 1.5 -27.922 1 87.44 60 HIS B C 1
ATOM 2377 O O . HIS B 1 60 ? -8.914 0.573 -28.578 1 87.44 60 HIS B O 1
ATOM 2383 N N . MET B 1 61 ? -10.641 1.586 -27.812 1 83 61 MET B N 1
ATOM 2384 C CA . MET B 1 61 ? -11.609 0.703 -28.453 1 83 61 MET B CA 1
ATOM 2385 C C . MET B 1 61 ? -11.531 0.825 -29.969 1 83 61 MET B C 1
ATOM 2387 O O . MET B 1 61 ? -11.672 -0.169 -30.688 1 83 61 MET B O 1
ATOM 2391 N N . ARG B 1 62 ? -11.367 1.962 -30.438 1 81.69 62 ARG B N 1
ATOM 2392 C CA . ARG B 1 62 ? -11.266 2.207 -31.875 1 81.69 62 ARG B CA 1
ATOM 2393 C C . ARG B 1 62 ? -10.008 1.576 -32.469 1 81.69 62 ARG B C 1
ATOM 2395 O O . ARG B 1 62 ? -10.031 1.034 -33.562 1 81.69 62 ARG B O 1
ATOM 2402 N N . ASN B 1 63 ? -8.914 1.729 -31.672 1 77.06 63 ASN B N 1
ATOM 2403 C CA . ASN B 1 63 ? -7.637 1.213 -32.156 1 77.06 63 ASN B CA 1
ATOM 2404 C C . ASN B 1 63 ? -7.594 -0.312 -32.094 1 77.06 63 ASN B C 1
ATOM 2406 O O . ASN B 1 63 ? -6.879 -0.941 -32.875 1 77.06 63 ASN B O 1
ATOM 2410 N N . ASN B 1 64 ? -7.957 -0.851 -31.047 1 67.88 64 ASN B N 1
ATOM 2411 C CA . ASN B 1 64 ? -7.879 -2.303 -30.906 1 67.88 64 ASN B CA 1
ATOM 2412 C C . ASN B 1 64 ? -8.812 -3.006 -31.891 1 67.88 64 ASN B C 1
ATOM 2414 O O . ASN B 1 64 ? -8.805 -4.234 -31.984 1 67.88 64 ASN B O 1
ATOM 2418 N N . GLY B 1 65 ? -8.953 -2.451 -33.094 1 53.97 65 GLY B N 1
ATOM 2419 C CA . GLY B 1 65 ? -9.781 -3.105 -34.094 1 53.97 65 GLY B CA 1
ATOM 2420 C C . GLY B 1 65 ? -10.57 -4.281 -33.562 1 53.97 65 GLY B C 1
ATOM 2421 O O . GLY B 1 65 ? -10.25 -4.797 -32.469 1 53.97 65 GLY B O 1
ATOM 2422 N N . ILE B 1 66 ? -11.617 -4.676 -34.094 1 44.41 66 ILE B N 1
ATOM 2423 C CA . ILE B 1 66 ? -12.406 -5.895 -33.969 1 44.41 66 ILE B CA 1
ATOM 2424 C C . ILE B 1 66 ? -11.523 -7.117 -34.188 1 44.41 66 ILE B C 1
ATOM 2426 O O . ILE B 1 66 ? -10.883 -7.23 -35.25 1 44.41 66 ILE B O 1
ATOM 2430 N N . GLY B 1 67 ? -10.883 -7.855 -33.125 1 42.84 67 GLY B N 1
ATOM 2431 C CA . GLY B 1 67 ? -10.227 -9.148 -33.219 1 42.84 67 GLY B CA 1
ATOM 2432 C C . GLY B 1 67 ? -8.859 -9.18 -32.562 1 42.84 67 GLY B C 1
ATOM 2433 O O . GLY B 1 67 ? -8.133 -10.172 -32.688 1 42.84 67 GLY B O 1
ATOM 2434 N N . SER B 1 68 ? -8.195 -8.031 -32.375 1 47.22 68 SER B N 1
ATOM 2435 C CA . SER B 1 68 ? -6.816 -8.234 -31.938 1 47.22 68 SER B CA 1
ATOM 2436 C C . SER B 1 68 ? -6.758 -8.766 -30.516 1 47.22 68 SER B C 1
ATOM 2438 O O . SER B 1 68 ? -7.535 -8.344 -29.656 1 47.22 68 SER B O 1
ATOM 2440 N N . GLN B 1 69 ? -6.426 -9.883 -30.234 1 46.62 69 GLN B N 1
ATOM 2441 C CA . GLN B 1 69 ? -6.363 -10.75 -29.062 1 46.62 69 GLN B CA 1
ATOM 2442 C C . GLN B 1 69 ? -5.594 -10.094 -27.922 1 46.62 69 GLN B C 1
ATOM 2444 O O . GLN B 1 69 ? -5.691 -10.516 -26.766 1 46.62 69 GLN B O 1
ATOM 2449 N N . LYS B 1 70 ? -4.375 -9.414 -28.297 1 48.5 70 LYS B N 1
ATOM 2450 C CA . LYS B 1 70 ? -3.592 -8.867 -27.188 1 48.5 70 LYS B CA 1
ATOM 2451 C C . LYS B 1 70 ? -3.848 -7.371 -27.016 1 48.5 70 LYS B C 1
ATOM 2453 O O . LYS B 1 70 ? -3.66 -6.594 -27.953 1 48.5 70 LYS B O 1
ATOM 2458 N N . PRO B 1 71 ? -4.648 -6.922 -26.156 1 51.31 71 PRO B N 1
ATOM 2459 C CA . PRO B 1 71 ? -4.82 -5.473 -26.031 1 51.31 71 PRO B CA 1
ATOM 2460 C C . PRO B 1 71 ? -3.5 -4.711 -26.141 1 51.31 71 PRO B C 1
ATOM 2462 O O . PRO B 1 71 ? -2.545 -5.012 -25.422 1 51.31 71 PRO B O 1
ATOM 2465 N N . GLN B 1 72 ? -3.055 -4.375 -27.469 1 52.28 72 GLN B N 1
ATOM 2466 C CA . GLN B 1 72 ? -1.863 -3.551 -27.641 1 52.28 72 GLN B CA 1
ATOM 2467 C C . GLN B 1 72 ? -2.035 -2.188 -26.969 1 52.28 72 GLN B C 1
ATOM 2469 O O . GLN B 1 72 ? -3.016 -1.485 -27.234 1 52.28 72 GLN B O 1
ATOM 2474 N N . VAL B 1 73 ? -1.629 -2.082 -25.719 1 59.22 73 VAL B N 1
ATOM 2475 C CA . VAL B 1 73 ? -1.652 -0.734 -25.172 1 59.22 73 VAL B CA 1
ATOM 2476 C C . VAL B 1 73 ? -0.908 0.223 -26.094 1 59.22 73 VAL B C 1
ATOM 2478 O O . VAL B 1 73 ? 0.307 0.106 -26.266 1 59.22 73 VAL B O 1
ATOM 2481 N N . SER B 1 74 ? -1.497 0.67 -27.281 1 60.94 74 SER B N 1
ATOM 2482 C CA . SER B 1 74 ? -0.951 1.715 -28.141 1 60.94 74 SER B CA 1
ATOM 2483 C C . SER B 1 74 ? -0.51 2.928 -27.328 1 60.94 74 SER B C 1
ATOM 2485 O O . SER B 1 74 ? -0.937 3.1 -26.188 1 60.94 74 SER B O 1
ATOM 2487 N N . PRO B 1 75 ? 0.444 3.688 -27.781 1 75.5 75 PRO B N 1
ATOM 2488 C CA . PRO B 1 75 ? 0.876 4.906 -27.078 1 75.5 75 PRO B CA 1
ATOM 2489 C C . PRO B 1 75 ? -0.29 5.82 -26.719 1 75.5 75 PRO B C 1
ATOM 2491 O O . PRO B 1 75 ? -1.093 6.184 -27.578 1 75.5 75 PRO B O 1
ATOM 2494 N N . CYS B 1 76 ? -0.716 5.754 -25.594 1 86.44 76 CYS B N 1
ATOM 2495 C CA . CYS B 1 76 ? -1.797 6.57 -25.047 1 86.44 76 CYS B CA 1
ATOM 2496 C C . CYS B 1 76 ? -1.253 7.844 -24.422 1 86.44 76 CYS B C 1
ATOM 2498 O O . CYS B 1 76 ? -0.294 7.797 -23.641 1 86.44 76 CYS B O 1
ATOM 2500 N N . CYS B 1 77 ? -1.755 8.984 -24.766 1 86.62 77 CYS B N 1
ATOM 2501 C CA . CYS B 1 77 ? -1.291 10.273 -24.266 1 86.62 77 CYS B CA 1
ATOM 2502 C C . CYS B 1 77 ? -1.864 10.57 -22.891 1 86.62 77 CYS B C 1
ATOM 2504 O O . CYS B 1 77 ? -1.4 11.484 -22.203 1 86.62 77 CYS B O 1
ATOM 2506 N N . ASN B 1 78 ? -2.848 9.758 -22.516 1 91.75 78 ASN B N 1
ATOM 2507 C CA . ASN B 1 78 ? -3.424 9.977 -21.188 1 91.75 78 ASN B CA 1
ATOM 2508 C C . ASN B 1 78 ? -2.473 9.523 -20.078 1 91.75 78 ASN B C 1
ATOM 2510 O O . ASN B 1 78 ? -2.215 8.328 -19.938 1 91.75 78 ASN B O 1
ATOM 2514 N N . ALA B 1 79 ? -2.016 10.445 -19.297 1 91.38 79 ALA B N 1
ATOM 2515 C CA . ALA B 1 79 ? -1.055 10.141 -18.234 1 91.38 79 ALA B CA 1
ATOM 2516 C C . ALA B 1 79 ? -1.686 9.273 -17.156 1 91.38 79 ALA B C 1
ATOM 2518 O O . ALA B 1 79 ? -0.978 8.633 -16.375 1 91.38 79 ALA B O 1
ATOM 2519 N N . HIS B 1 80 ? -3.031 9.188 -17.188 1 94.5 80 HIS B N 1
ATOM 2520 C CA . HIS B 1 80 ? -3.75 8.461 -16.141 1 94.5 80 HIS B CA 1
ATOM 2521 C C . HIS B 1 80 ? -4.398 7.199 -16.688 1 94.5 80 HIS B C 1
ATOM 2523 O O . HIS B 1 80 ? -5.254 6.598 -16.031 1 94.5 80 HIS B O 1
ATOM 2529 N N . CYS B 1 81 ? -4.039 6.773 -17.797 1 95.44 81 CYS B N 1
ATOM 2530 C CA . CYS B 1 81 ? -4.688 5.684 -18.516 1 95.44 81 CYS B CA 1
ATOM 2531 C C . CYS B 1 81 ? -4.75 4.426 -17.656 1 95.44 81 CYS B C 1
ATOM 2533 O O . CYS B 1 81 ? -3.717 3.848 -17.312 1 95.44 81 CYS B O 1
ATOM 2535 N N . SER B 1 82 ? -5.957 3.996 -17.375 1 94.88 82 SER B N 1
ATOM 2536 C CA . SER B 1 82 ? -6.156 2.807 -16.547 1 94.88 82 SER B CA 1
ATOM 2537 C C . SER B 1 82 ? -5.609 1.561 -17.234 1 94.88 82 SER B C 1
ATOM 2539 O O . SER B 1 82 ? -5.035 0.687 -16.578 1 94.88 82 SER B O 1
ATOM 2541 N N . LEU B 1 83 ? -5.785 1.474 -18.531 1 93.69 83 LEU B N 1
ATOM 2542 C CA . LEU B 1 83 ? -5.301 0.317 -19.281 1 93.69 83 LEU B CA 1
ATOM 2543 C C . LEU B 1 83 ? -3.783 0.199 -19.172 1 93.69 83 LEU B C 1
ATOM 2545 O O . LEU B 1 83 ? -3.252 -0.899 -19 1 93.69 83 LEU B O 1
ATOM 2549 N N . ARG B 1 84 ? -3.146 1.313 -19.281 1 94.5 84 ARG B N 1
ATOM 2550 C CA . ARG B 1 84 ? -1.692 1.329 -19.156 1 94.5 84 ARG B CA 1
ATOM 2551 C C . ARG B 1 84 ? -1.259 0.881 -17.766 1 94.5 84 ARG B C 1
ATOM 2553 O O . ARG B 1 84 ? -0.297 0.123 -17.625 1 94.5 84 ARG B O 1
ATOM 2560 N N . ASN B 1 85 ? -1.925 1.398 -16.766 1 96.06 85 ASN B N 1
ATOM 2561 C CA . ASN B 1 85 ? -1.58 1.043 -15.398 1 96.06 85 ASN B CA 1
ATOM 2562 C C . ASN B 1 85 ? -1.828 -0.437 -15.125 1 96.06 85 ASN B C 1
ATOM 2564 O O . ASN B 1 85 ? -1.015 -1.097 -14.477 1 96.06 85 ASN B O 1
ATOM 2568 N N . VAL B 1 86 ? -2.922 -0.959 -15.625 1 96.69 86 VAL B N 1
ATOM 2569 C CA . VAL B 1 86 ? -3.215 -2.381 -15.477 1 96.69 86 VAL B CA 1
ATOM 2570 C C . VAL B 1 86 ? -2.148 -3.203 -16.203 1 96.69 86 VAL B C 1
ATOM 2572 O O . VAL B 1 86 ? -1.706 -4.238 -15.695 1 96.69 86 VAL B O 1
ATOM 2575 N N . ALA B 1 87 ? -1.716 -2.73 -17.359 1 95.38 87 ALA B N 1
ATOM 2576 C CA . ALA B 1 87 ? -0.681 -3.412 -18.125 1 95.38 87 ALA B CA 1
ATOM 2577 C C . ALA B 1 87 ? 0.63 -3.48 -17.359 1 95.38 87 ALA B C 1
ATOM 2579 O O . ALA B 1 87 ? 1.374 -4.457 -17.469 1 95.38 87 ALA B O 1
ATOM 2580 N N . LYS B 1 88 ? 0.88 -2.48 -16.625 1 96.5 88 LYS B N 1
ATOM 2581 C CA . LYS B 1 88 ? 2.09 -2.488 -15.812 1 96.5 88 LYS B CA 1
ATOM 2582 C C . LYS B 1 88 ? 2.055 -3.621 -14.789 1 96.5 88 LYS B C 1
ATOM 2584 O O . LYS B 1 88 ? 3.066 -4.285 -14.555 1 96.5 88 LYS B O 1
ATOM 2589 N N . ILE B 1 89 ? 0.923 -3.832 -14.18 1 98.19 89 ILE B N 1
ATOM 2590 C CA . ILE B 1 89 ? 0.763 -4.926 -13.227 1 98.19 89 ILE B CA 1
ATOM 2591 C C . ILE B 1 89 ? 0.883 -6.266 -13.953 1 98.19 89 ILE B C 1
ATOM 2593 O O . ILE B 1 89 ? 1.625 -7.148 -13.516 1 98.19 89 ILE B O 1
ATOM 2597 N N . ALA B 1 90 ? 0.211 -6.379 -15.055 1 98.25 90 ALA B N 1
ATOM 2598 C CA . ALA B 1 90 ? 0.232 -7.613 -15.836 1 98.25 90 ALA B CA 1
ATOM 2599 C C . ALA B 1 90 ? 1.648 -7.945 -16.297 1 98.25 90 ALA B C 1
ATOM 2601 O O . ALA B 1 90 ? 2.033 -9.117 -16.344 1 98.25 90 ALA B O 1
ATOM 2602 N N . GLU B 1 91 ? 2.387 -6.93 -16.625 1 97.62 91 GLU B N 1
ATOM 2603 C CA . GLU B 1 91 ? 3.764 -7.117 -17.078 1 97.62 91 GLU B CA 1
ATOM 2604 C C . GLU B 1 91 ? 4.605 -7.785 -15.992 1 97.62 91 GLU B C 1
ATOM 2606 O O . GLU B 1 91 ? 5.453 -8.633 -16.281 1 97.62 91 GLU B O 1
ATOM 2611 N N . GLN B 1 92 ? 4.348 -7.402 -14.766 1 98.38 92 GLN B N 1
ATOM 2612 C CA . GLN B 1 92 ? 5.082 -8.039 -13.672 1 98.38 92 GLN B CA 1
ATOM 2613 C C . GLN B 1 92 ? 4.664 -9.5 -13.508 1 98.38 92 GLN B C 1
ATOM 2615 O O . GLN B 1 92 ? 5.5 -10.367 -13.258 1 98.38 92 GLN B O 1
ATOM 2620 N N . ILE B 1 93 ? 3.4 -9.75 -13.641 1 98.75 93 ILE B N 1
ATOM 2621 C CA . ILE B 1 93 ? 2.895 -11.117 -13.562 1 98.75 93 ILE B CA 1
ATOM 2622 C C . ILE B 1 93 ? 3.518 -11.961 -14.672 1 98.75 93 ILE B C 1
ATOM 2624 O O . ILE B 1 93 ? 3.947 -13.094 -14.43 1 98.75 93 ILE B O 1
ATOM 2628 N N . ASP B 1 94 ? 3.637 -11.383 -15.82 1 98.31 94 ASP B N 1
ATOM 2629 C CA . ASP B 1 94 ? 4.164 -12.078 -16.984 1 98.31 94 ASP B CA 1
ATOM 2630 C C . ASP B 1 94 ? 5.656 -12.375 -16.828 1 98.31 94 ASP B C 1
ATOM 2632 O O . ASP B 1 94 ? 6.191 -13.266 -17.484 1 98.31 94 ASP B O 1
ATOM 2636 N N . ARG B 1 95 ? 6.242 -11.711 -15.945 1 96.88 95 ARG B N 1
ATOM 2637 C CA . ARG B 1 95 ? 7.676 -11.891 -15.734 1 96.88 95 ARG B CA 1
ATOM 2638 C C . ARG B 1 95 ? 7.945 -13.016 -14.742 1 96.88 95 ARG B C 1
ATOM 2640 O O . ARG B 1 95 ? 9.078 -13.484 -14.625 1 96.88 95 ARG B O 1
ATOM 2647 N N . ALA B 1 96 ? 6.973 -13.422 -14.031 1 98.69 96 ALA B N 1
ATOM 2648 C CA . ALA B 1 96 ? 7.148 -14.438 -13 1 98.69 96 ALA B CA 1
ATOM 2649 C C . ALA B 1 96 ? 7.785 -15.695 -13.57 1 98.69 96 ALA B C 1
ATOM 2651 O O . ALA B 1 96 ? 7.438 -16.141 -14.664 1 98.69 96 ALA B O 1
ATOM 2652 N N . VAL B 1 97 ? 8.672 -16.328 -12.797 1 98.5 97 VAL B N 1
ATOM 2653 C CA . VAL B 1 97 ? 9.383 -17.516 -13.266 1 98.5 97 VAL B CA 1
ATOM 2654 C C . VAL B 1 97 ? 8.945 -18.734 -12.461 1 98.5 97 VAL B C 1
ATOM 2656 O O . VAL B 1 97 ? 8.656 -19.797 -13.023 1 98.5 97 VAL B O 1
ATOM 2659 N N . TYR B 1 98 ? 8.82 -18.609 -11.172 1 98.5 98 TYR B N 1
ATOM 2660 C CA . TYR B 1 98 ? 8.617 -19.797 -10.336 1 98.5 98 TYR B CA 1
ATOM 2661 C C . TYR B 1 98 ? 7.285 -19.719 -9.602 1 98.5 98 TYR B C 1
ATOM 2663 O O . TYR B 1 98 ? 6.574 -20.719 -9.477 1 98.5 98 TYR B O 1
ATOM 2671 N N . SER B 1 99 ? 6.949 -18.484 -9.062 1 98.81 99 SER B N 1
ATOM 2672 C CA . SER B 1 99 ? 5.801 -18.469 -8.156 1 98.81 99 SER B CA 1
ATOM 2673 C C . SER B 1 99 ? 5.105 -17.109 -8.164 1 98.81 99 SER B C 1
ATOM 2675 O O . SER B 1 99 ? 5.738 -16.094 -8.43 1 98.81 99 SER B O 1
ATOM 2677 N N . ILE B 1 100 ? 3.881 -17.109 -7.902 1 98.94 100 ILE B N 1
ATOM 2678 C CA . ILE B 1 100 ? 3.061 -15.945 -7.602 1 98.94 100 ILE B CA 1
ATOM 2679 C C . ILE B 1 100 ? 2.219 -16.219 -6.355 1 98.94 100 ILE B C 1
ATOM 2681 O O . ILE B 1 100 ? 1.451 -17.172 -6.316 1 98.94 100 ILE B O 1
ATOM 2685 N N . ASP B 1 101 ? 2.367 -15.43 -5.363 1 98.94 101 ASP B N 1
ATOM 2686 C CA . ASP B 1 101 ? 1.558 -15.469 -4.148 1 98.94 101 ASP B CA 1
ATOM 2687 C C . ASP B 1 101 ? 0.673 -14.227 -4.043 1 98.94 101 ASP B C 1
ATOM 2689 O O . ASP B 1 101 ? 1.175 -13.109 -3.887 1 98.94 101 ASP B O 1
ATOM 2693 N N . LEU B 1 102 ? -0.614 -14.414 -4.094 1 98.88 102 LEU B N 1
ATOM 2694 C CA . LEU B 1 102 ? -1.573 -13.32 -4.148 1 98.88 102 LEU B CA 1
ATOM 2695 C C . LEU B 1 102 ? -2.482 -13.328 -2.926 1 98.88 102 LEU B C 1
ATOM 2697 O O . LEU B 1 102 ? -3.182 -14.312 -2.676 1 98.88 102 LEU B O 1
ATOM 2701 N N . ALA B 1 103 ? -2.463 -12.344 -2.09 1 98.81 103 ALA B N 1
ATOM 2702 C CA . ALA B 1 103 ? -3.451 -12.078 -1.049 1 98.81 103 ALA B CA 1
ATOM 2703 C C . ALA B 1 103 ? -4.344 -10.898 -1.432 1 98.81 103 ALA B C 1
ATOM 2705 O O . ALA B 1 103 ? -3.873 -9.766 -1.552 1 98.81 103 ALA B O 1
ATOM 2706 N N . ILE B 1 104 ? -5.602 -11.164 -1.637 1 98.62 104 ILE B N 1
ATOM 2707 C CA . ILE B 1 104 ? -6.469 -10.133 -2.199 1 98.62 104 ILE B CA 1
ATOM 2708 C C . ILE B 1 104 ? -7.875 -10.266 -1.62 1 98.62 104 ILE B C 1
ATOM 2710 O O . ILE B 1 104 ? -8.406 -11.375 -1.512 1 98.62 104 ILE B O 1
ATOM 2714 N N . PHE B 1 105 ? -8.445 -9.156 -1.213 1 98 105 PHE B N 1
ATOM 2715 C CA . PHE B 1 105 ? -9.773 -9.141 -0.608 1 98 105 PHE B CA 1
ATOM 2716 C C . PHE B 1 105 ? -10.836 -9.523 -1.629 1 98 105 PHE B C 1
ATOM 2718 O O . PHE B 1 105 ? -11.602 -10.469 -1.412 1 98 105 PHE B O 1
ATOM 2725 N N . THR B 1 106 ? -10.836 -8.797 -2.758 1 97.31 106 THR B N 1
ATOM 2726 C CA . THR B 1 106 ? -11.734 -9.102 -3.867 1 97.31 106 THR B CA 1
ATOM 2727 C C . THR B 1 106 ? -10.984 -9.047 -5.195 1 97.31 106 THR B C 1
ATOM 2729 O O . THR B 1 106 ? -10.094 -8.219 -5.379 1 97.31 106 THR B O 1
ATOM 2732 N N . PHE B 1 107 ? -11.359 -9.977 -6.102 1 98.12 107 PHE B N 1
ATOM 2733 C CA . PHE B 1 107 ? -10.695 -10.109 -7.395 1 98.12 107 PHE B CA 1
ATOM 2734 C C . PHE B 1 107 ? -11.711 -10.43 -8.492 1 98.12 107 PHE B C 1
ATOM 2736 O O . PHE B 1 107 ? -12.203 -11.555 -8.57 1 98.12 107 PHE B O 1
ATOM 2743 N N . SER B 1 108 ? -11.938 -9.414 -9.398 1 96.94 108 SER B N 1
ATOM 2744 C CA . SER B 1 108 ? -12.883 -9.656 -10.484 1 96.94 108 SER B CA 1
ATOM 2745 C C . SER B 1 108 ? -12.344 -9.141 -11.812 1 96.94 108 SER B C 1
ATOM 2747 O O . SER B 1 108 ? -13.031 -9.203 -12.836 1 96.94 108 SER B O 1
ATOM 2749 N N . SER B 1 109 ? -11.172 -8.633 -11.836 1 96.75 109 SER B N 1
ATOM 2750 C CA . SER B 1 109 ? -10.57 -8.109 -13.055 1 96.75 109 SER B CA 1
ATOM 2751 C C . SER B 1 109 ? -10.266 -9.234 -14.047 1 96.75 109 SER B C 1
ATOM 2753 O O . SER B 1 109 ? -9.469 -10.125 -13.75 1 96.75 109 SER B O 1
ATOM 2755 N N . LEU B 1 110 ? -10.789 -9.164 -15.195 1 95.62 110 LEU B N 1
ATOM 2756 C CA . LEU B 1 110 ? -10.562 -10.18 -16.219 1 95.62 110 LEU B CA 1
ATOM 2757 C C . LEU B 1 110 ? -9.148 -10.086 -16.781 1 95.62 110 LEU B C 1
ATOM 2759 O O . LEU B 1 110 ? -8.5 -11.109 -17.031 1 95.62 110 LEU B O 1
ATOM 2763 N N . SER B 1 111 ? -8.672 -8.844 -16.969 1 95.31 111 SER B N 1
ATOM 2764 C CA . SER B 1 111 ? -7.352 -8.641 -17.547 1 95.31 111 SER B CA 1
ATOM 2765 C C . SER B 1 111 ? -6.262 -9.234 -16.656 1 95.31 111 SER B C 1
ATOM 2767 O O . SER B 1 111 ? -5.336 -9.883 -17.156 1 95.31 111 SER B O 1
ATOM 2769 N N . LEU B 1 112 ? -6.387 -9.047 -15.391 1 98.06 112 LEU B N 1
ATOM 2770 C CA . LEU B 1 112 ? -5.371 -9.57 -14.484 1 98.06 112 LEU B CA 1
ATOM 2771 C C . LEU B 1 112 ? -5.523 -11.078 -14.305 1 98.06 112 LEU B C 1
ATOM 2773 O O . LEU B 1 112 ? -4.535 -11.789 -14.125 1 98.06 112 LEU B O 1
ATOM 2777 N N . ALA B 1 113 ? -6.738 -11.547 -14.391 1 98.25 113 ALA B N 1
ATOM 2778 C CA . ALA B 1 113 ? -6.957 -12.992 -14.383 1 98.25 113 ALA B CA 1
ATOM 2779 C C . ALA B 1 113 ? -6.273 -13.648 -15.578 1 98.25 113 ALA B C 1
ATOM 2781 O O . ALA B 1 113 ? -5.664 -14.711 -15.445 1 98.25 113 ALA B O 1
ATOM 2782 N N . ASP B 1 114 ? -6.379 -13.023 -16.703 1 98.06 114 ASP B N 1
ATOM 2783 C CA . ASP B 1 114 ? -5.734 -13.539 -17.906 1 98.06 114 ASP B CA 1
ATOM 2784 C C . ASP B 1 114 ? -4.219 -13.602 -17.719 1 98.06 114 ASP B C 1
ATOM 2786 O O . ASP B 1 114 ? -3.57 -14.539 -18.188 1 98.06 114 ASP B O 1
ATOM 2790 N N . ALA B 1 115 ? -3.707 -12.617 -17.141 1 98.56 115 ALA B N 1
ATOM 2791 C CA . ALA B 1 115 ? -2.273 -12.625 -16.859 1 98.56 115 ALA B CA 1
ATOM 2792 C C . ALA B 1 115 ? -1.892 -13.805 -15.969 1 98.56 115 ALA B C 1
ATOM 2794 O O . ALA B 1 115 ? -0.877 -14.469 -16.203 1 98.56 115 ALA B O 1
ATOM 2795 N N . LEU B 1 116 ? -2.695 -14.07 -14.945 1 98.81 116 LEU B N 1
ATOM 2796 C CA . LEU B 1 116 ? -2.432 -15.203 -14.062 1 98.81 116 LEU B CA 1
ATOM 2797 C C . LEU B 1 116 ? -2.576 -16.516 -14.812 1 98.81 116 LEU B C 1
ATOM 2799 O O . LEU B 1 116 ? -1.809 -17.453 -14.578 1 98.81 116 LEU B O 1
ATOM 2803 N N . LYS B 1 117 ? -3.529 -16.594 -15.711 1 98.62 117 LYS B N 1
ATOM 2804 C CA . LYS B 1 117 ? -3.688 -17.797 -16.531 1 98.62 117 LYS B CA 1
ATOM 2805 C C . LYS B 1 117 ? -2.451 -18.047 -17.391 1 98.62 117 LYS B C 1
ATOM 2807 O O . LYS B 1 117 ? -1.994 -19.172 -17.516 1 98.62 117 LYS B O 1
ATOM 2812 N N . ARG B 1 118 ? -1.97 -17 -18 1 98.56 118 ARG B N 1
ATOM 2813 C CA . ARG B 1 118 ? -0.744 -17.141 -18.781 1 98.56 118 ARG B CA 1
ATOM 2814 C C . ARG B 1 118 ? 0.41 -17.625 -17.922 1 98.56 118 ARG B C 1
ATOM 2816 O O . ARG B 1 118 ? 1.231 -18.438 -18.359 1 98.56 118 ARG B O 1
ATOM 2823 N N . ALA B 1 119 ? 0.465 -17.094 -16.719 1 98.75 119 ALA B N 1
ATOM 2824 C CA . ALA B 1 119 ? 1.497 -17.562 -15.797 1 98.75 119 ALA B CA 1
ATOM 2825 C C . ALA B 1 119 ? 1.348 -19.047 -15.508 1 98.75 119 ALA B C 1
ATOM 2827 O O . ALA B 1 119 ? 2.336 -19.781 -15.492 1 98.75 119 ALA B O 1
ATOM 2828 N N . LEU B 1 120 ? 0.162 -19.5 -15.312 1 98.31 120 LEU B N 1
ATOM 2829 C CA . LEU B 1 120 ? -0.118 -20.906 -15.078 1 98.31 120 LEU B CA 1
ATOM 2830 C C . LEU B 1 120 ? 0.354 -21.766 -16.25 1 98.31 120 LEU B C 1
ATOM 2832 O O . LEU B 1 120 ? 0.964 -22.812 -16.062 1 98.31 120 LEU B O 1
ATOM 2836 N N . GLN B 1 121 ? 0.122 -21.266 -17.375 1 97.94 121 GLN B N 1
ATOM 2837 C CA . GLN B 1 121 ? 0.494 -21.984 -18.594 1 97.94 121 GLN B CA 1
ATOM 2838 C C . GLN B 1 121 ? 2.01 -22.125 -18.719 1 97.94 121 GLN B C 1
ATOM 2840 O O . GLN B 1 121 ? 2.514 -23.078 -19.297 1 97.94 121 GLN B O 1
ATOM 2845 N N . ARG B 1 122 ? 2.695 -21.203 -18.125 1 97.94 122 ARG B N 1
ATOM 2846 C CA . ARG B 1 122 ? 4.152 -21.234 -18.156 1 97.94 122 ARG B CA 1
ATOM 2847 C C . ARG B 1 122 ? 4.711 -22.109 -17.047 1 97.94 122 ARG B C 1
ATOM 2849 O O . ARG B 1 122 ? 5.93 -22.234 -16.891 1 97.94 122 ARG B O 1
ATOM 2856 N N . GLY B 1 123 ? 3.816 -22.609 -16.203 1 97.44 123 GLY B N 1
ATOM 2857 C CA . GLY B 1 123 ? 4.23 -23.5 -15.148 1 97.44 123 GLY B CA 1
ATOM 2858 C C . GLY B 1 123 ? 4.516 -22.781 -13.836 1 97.44 123 GLY B C 1
ATOM 2859 O O . GLY B 1 123 ? 5.074 -23.375 -12.914 1 97.44 123 GLY B O 1
ATOM 2860 N N . VAL B 1 124 ? 4.203 -21.531 -13.711 1 98.62 124 VAL B N 1
ATOM 2861 C CA . VAL B 1 124 ? 4.371 -20.781 -12.477 1 98.62 124 VAL B CA 1
ATOM 2862 C C . VAL B 1 124 ? 3.414 -21.297 -11.414 1 98.62 124 VAL B C 1
ATOM 2864 O O . VAL B 1 124 ? 2.236 -21.547 -11.695 1 98.62 124 VAL B O 1
ATOM 2867 N N . ILE B 1 125 ? 3.848 -21.5 -10.227 1 98.62 125 ILE B N 1
ATOM 2868 C CA . ILE B 1 125 ? 3.018 -21.984 -9.133 1 98.62 125 ILE B CA 1
ATOM 2869 C C . ILE B 1 125 ? 2.324 -20.812 -8.445 1 98.62 125 ILE B C 1
ATOM 2871 O O . ILE B 1 125 ? 2.986 -19.906 -7.922 1 98.62 125 ILE B O 1
ATOM 2875 N N . ILE B 1 126 ? 1.062 -20.828 -8.438 1 98.81 126 ILE B N 1
ATOM 2876 C CA . ILE B 1 126 ? 0.29 -19.719 -7.91 1 98.81 126 ILE B CA 1
ATOM 2877 C C . ILE B 1 126 ? -0.454 -20.141 -6.652 1 98.81 126 ILE B C 1
ATOM 2879 O O . ILE B 1 126 ? -1.007 -21.25 -6.598 1 98.81 126 ILE B O 1
ATOM 2883 N N . ARG B 1 127 ? -0.466 -19.391 -5.633 1 98.5 127 ARG B N 1
ATOM 2884 C CA . ARG B 1 127 ? -1.304 -19.516 -4.441 1 98.5 127 ARG B CA 1
ATOM 2885 C C . ARG B 1 127 ? -2.121 -18.234 -4.219 1 98.5 127 ARG B C 1
ATOM 2887 O O . ARG B 1 127 ? -1.624 -17.125 -4.43 1 98.5 127 ARG B O 1
ATOM 2894 N N . ILE B 1 128 ? -3.33 -18.438 -3.762 1 98.5 128 ILE B N 1
ATOM 2895 C CA . ILE B 1 128 ? -4.184 -17.281 -3.498 1 98.5 128 ILE B CA 1
ATOM 2896 C C . ILE B 1 128 ? -4.754 -17.375 -2.086 1 98.5 128 ILE B C 1
ATOM 2898 O O . ILE B 1 128 ? -5.199 -18.438 -1.657 1 98.5 128 ILE B O 1
ATOM 2902 N N . ILE B 1 129 ? -4.641 -16.328 -1.356 1 98 129 ILE B N 1
ATOM 2903 C CA . ILE B 1 129 ? -5.371 -16.125 -0.112 1 98 129 ILE B CA 1
ATOM 2904 C C . ILE B 1 129 ? -6.418 -15.031 -0.306 1 98 129 ILE B C 1
ATOM 2906 O O . ILE B 1 129 ? -6.121 -13.977 -0.873 1 98 129 ILE B O 1
ATOM 2910 N N . SER B 1 130 ? -7.641 -15.273 0.074 1 97.38 130 SER B N 1
ATOM 2911 C CA . SER B 1 130 ? -8.695 -14.273 -0.038 1 97.38 130 SER B CA 1
ATOM 2912 C C . SER B 1 130 ? -9.594 -14.273 1.194 1 97.38 130 SER B C 1
ATOM 2914 O O . SER B 1 130 ? -9.25 -14.867 2.219 1 97.38 130 SER B O 1
ATOM 2916 N N . ASP B 1 131 ? -10.562 -13.383 1.16 1 96.06 131 ASP B N 1
ATOM 2917 C CA . ASP B 1 131 ? -11.547 -13.289 2.232 1 96.06 131 ASP B CA 1
ATOM 2918 C C . ASP B 1 131 ? -12.617 -14.375 2.1 1 96.06 131 ASP B C 1
ATOM 2920 O O . ASP B 1 131 ? -13.055 -14.68 0.991 1 96.06 131 ASP B O 1
ATOM 2924 N N . GLY B 1 132 ? -13.031 -14.891 3.191 1 91.44 132 GLY B N 1
ATOM 2925 C CA . GLY B 1 132 ? -13.953 -16.016 3.199 1 91.44 132 GLY B CA 1
ATOM 2926 C C . GLY B 1 132 ? -15.289 -15.695 2.561 1 91.44 132 GLY B C 1
ATOM 2927 O O . GLY B 1 132 ? -15.938 -16.562 1.98 1 91.44 132 GLY B O 1
ATOM 2928 N N . GLU B 1 133 ? -15.75 -14.508 2.621 1 89.69 133 GLU B N 1
ATOM 2929 C CA . GLU B 1 133 ? -17.031 -14.094 2.055 1 89.69 133 GLU B CA 1
ATOM 2930 C C . GLU B 1 133 ? -16.859 -13.539 0.646 1 89.69 133 GLU B C 1
ATOM 2932 O O . GLU B 1 133 ? -17.609 -13.875 -0.261 1 89.69 133 GLU B O 1
ATOM 2937 N N . MET B 1 134 ? -15.82 -12.867 0.444 1 90.88 134 MET B N 1
ATOM 2938 C CA . MET B 1 134 ? -15.672 -12.109 -0.792 1 90.88 134 MET B CA 1
ATOM 2939 C C . MET B 1 134 ? -15.094 -12.984 -1.901 1 90.88 134 MET B C 1
ATOM 2941 O O . MET B 1 134 ? -15.133 -12.609 -3.074 1 90.88 134 MET B O 1
ATOM 2945 N N . VAL B 1 135 ? -14.641 -14.102 -1.545 1 89.06 135 VAL B N 1
ATOM 2946 C CA . VAL B 1 135 ? -14.117 -15.047 -2.523 1 89.06 135 VAL B CA 1
ATOM 2947 C C . VAL B 1 135 ? -15.203 -15.398 -3.539 1 89.06 135 VAL B C 1
ATOM 2949 O O . VAL B 1 135 ? -14.906 -15.695 -4.699 1 89.06 135 VAL B O 1
ATOM 2952 N N . TYR B 1 136 ? -16.453 -15.258 -3.152 1 86.94 136 TYR B N 1
ATOM 2953 C CA . TYR B 1 136 ? -17.578 -15.641 -4 1 86.94 136 TYR B CA 1
ATOM 2954 C C . TYR B 1 136 ? -18.312 -14.414 -4.516 1 86.94 136 TYR B C 1
ATOM 2956 O O . TYR B 1 136 ? -19.469 -14.516 -4.949 1 86.94 136 TYR B O 1
ATOM 2964 N N . CYS B 1 137 ? -17.703 -13.32 -4.441 1 87.88 137 CYS B N 1
ATOM 2965 C CA . CYS B 1 137 ? -18.375 -12.117 -4.91 1 87.88 137 CYS B CA 1
ATOM 2966 C C . CYS B 1 137 ? -18.719 -12.227 -6.391 1 87.88 137 CYS B C 1
ATOM 2968 O O . CYS B 1 137 ? -18.188 -13.086 -7.098 1 87.88 137 CYS B O 1
ATOM 2970 N N . THR B 1 138 ? -19.578 -11.383 -6.793 1 89.5 138 THR B N 1
ATOM 2971 C CA . THR B 1 138 ? -19.984 -11.383 -8.195 1 89.5 138 THR B CA 1
ATOM 2972 C C . THR B 1 138 ? -18.797 -11.102 -9.102 1 89.5 138 THR B C 1
ATOM 2974 O O . THR B 1 138 ? -18.078 -10.109 -8.906 1 89.5 138 THR B O 1
ATOM 2977 N N . GLY B 1 139 ? -18.594 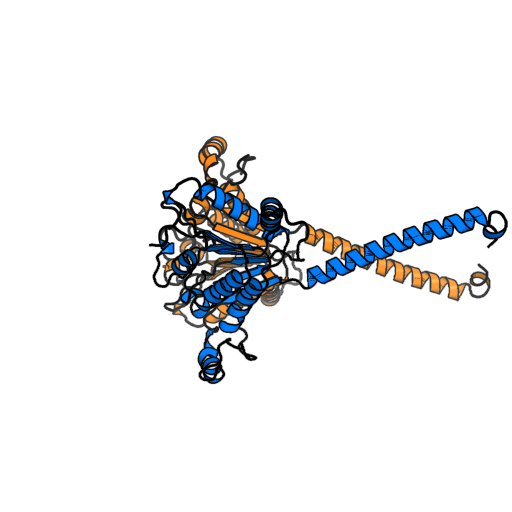-12.039 -10.047 1 93.12 139 GLY B N 1
ATOM 2978 C CA . GLY B 1 139 ? -17.516 -11.836 -11.016 1 93.12 139 GLY B CA 1
ATOM 2979 C C . GLY B 1 139 ? -16.156 -12.289 -10.508 1 93.12 139 GLY B C 1
ATOM 2980 O O . GLY B 1 139 ? -15.141 -12.016 -11.133 1 93.12 139 GLY B O 1
ATOM 2981 N N . SER B 1 140 ? -16.219 -12.938 -9.43 1 94.94 140 SER B N 1
ATOM 2982 C CA . SER B 1 140 ? -14.961 -13.367 -8.836 1 94.94 140 SER B CA 1
ATOM 2983 C C . SER B 1 140 ? -14.164 -14.234 -9.805 1 94.94 140 SER B C 1
ATOM 2985 O O . SER B 1 140 ? -14.711 -15.148 -10.422 1 94.94 140 SER B O 1
ATOM 2987 N N . GLN B 1 141 ? -12.891 -13.922 -9.922 1 96.88 141 GLN B N 1
ATOM 2988 C CA . GLN B 1 141 ? -11.992 -14.711 -10.766 1 96.88 141 GLN B CA 1
ATOM 2989 C C . GLN B 1 141 ? -11.281 -15.781 -9.945 1 96.88 141 GLN B C 1
ATOM 2991 O O . GLN B 1 141 ? -10.602 -16.641 -10.5 1 96.88 141 GLN B O 1
ATOM 2996 N N . ILE B 1 142 ? -11.484 -15.711 -8.648 1 96.81 142 ILE B N 1
ATOM 2997 C CA . ILE B 1 142 ? -10.797 -16.641 -7.754 1 96.81 142 ILE B CA 1
ATOM 2998 C C . ILE B 1 142 ? -11.352 -18.047 -7.938 1 96.81 142 ILE B C 1
ATOM 3000 O O . ILE B 1 142 ? -10.594 -19.016 -7.992 1 96.81 142 ILE B O 1
ATOM 3004 N N . THR B 1 143 ? -12.641 -18.141 -8.086 1 92.75 143 THR B N 1
ATOM 3005 C CA . THR B 1 143 ? -13.273 -19.438 -8.281 1 92.75 143 THR B CA 1
ATOM 3006 C C . THR B 1 143 ? -12.805 -20.078 -9.586 1 92.75 143 THR B C 1
ATOM 3008 O O . THR B 1 143 ? -12.547 -21.281 -9.633 1 92.75 143 THR B O 1
ATOM 3011 N N . MET B 1 144 ? -12.773 -19.297 -10.578 1 94.12 144 MET B N 1
ATOM 3012 C CA . MET B 1 144 ? -12.305 -19.781 -11.875 1 94.12 144 MET B CA 1
ATOM 3013 C C . MET B 1 144 ? -10.859 -20.281 -11.781 1 94.12 144 MET B C 1
ATOM 3015 O O . MET B 1 144 ? -10.531 -21.344 -12.312 1 94.12 144 MET B O 1
ATOM 3019 N N . LEU B 1 145 ? -10.008 -19.562 -11.117 1 97.19 145 LEU B N 1
ATOM 3020 C CA . LEU B 1 145 ? -8.609 -19.953 -10.969 1 97.19 145 LEU B CA 1
ATOM 3021 C C . LEU B 1 145 ? -8.484 -21.203 -10.125 1 97.19 145 LEU B C 1
ATOM 3023 O O . LEU B 1 145 ? -7.625 -22.047 -10.383 1 97.19 145 LEU B O 1
ATOM 3027 N N . ALA B 1 146 ? -9.297 -21.266 -9.188 1 95.38 146 ALA B N 1
ATOM 3028 C CA . ALA B 1 146 ? -9.336 -22.469 -8.367 1 95.38 146 ALA B CA 1
ATOM 3029 C C . ALA B 1 146 ? -9.656 -23.703 -9.219 1 95.38 146 ALA B C 1
ATOM 3031 O O . ALA B 1 146 ? -9.062 -24.766 -9.031 1 95.38 146 ALA B O 1
ATOM 3032 N N . GLN B 1 147 ? -10.547 -23.562 -10.102 1 94.75 147 GLN B N 1
ATOM 3033 C CA . GLN B 1 147 ? -10.93 -24.656 -10.992 1 94.75 147 GLN B CA 1
ATOM 3034 C C . GLN B 1 147 ? -9.766 -25.047 -11.898 1 94.75 147 GLN B C 1
ATOM 3036 O O . GLN B 1 147 ? -9.688 -26.203 -12.336 1 94.75 147 GLN B O 1
ATOM 3041 N N . LEU B 1 148 ? -8.914 -24.156 -12.133 1 96.44 148 LEU B N 1
ATOM 3042 C CA . LEU B 1 148 ? -7.738 -24.422 -12.961 1 96.44 148 LEU B CA 1
ATOM 3043 C C . LEU B 1 148 ? -6.617 -25.047 -12.125 1 96.44 148 LEU B C 1
ATOM 3045 O O . LEU B 1 148 ? -5.516 -25.266 -12.625 1 96.44 148 LEU B O 1
ATOM 3049 N N . GLY B 1 149 ? -6.93 -25.188 -10.852 1 95.75 149 GLY B N 1
ATOM 3050 C CA . GLY B 1 149 ? -5.98 -25.906 -10.016 1 95.75 149 GLY B CA 1
ATOM 3051 C C . GLY B 1 149 ? -5.195 -25 -9.086 1 95.75 149 GLY B C 1
ATOM 3052 O O . GLY B 1 149 ? -4.301 -25.453 -8.375 1 95.75 149 GLY B O 1
ATOM 3053 N N . VAL B 1 150 ? -5.496 -23.766 -9.039 1 97.69 150 VAL B N 1
ATOM 3054 C CA . VAL B 1 150 ? -4.812 -22.844 -8.141 1 97.69 150 VAL B CA 1
ATOM 3055 C C . VAL B 1 150 ? -5.34 -23.031 -6.715 1 97.69 150 VAL B C 1
ATOM 3057 O O . VAL B 1 150 ? -6.539 -22.891 -6.469 1 97.69 150 VAL B O 1
ATOM 3060 N N . PRO B 1 151 ? -4.48 -23.375 -5.793 1 97.19 151 PRO B N 1
ATOM 3061 C CA . PRO B 1 151 ? -4.965 -23.484 -4.414 1 97.19 151 PRO B CA 1
ATOM 3062 C C . PRO B 1 151 ? -5.371 -22.141 -3.828 1 97.19 151 PRO B C 1
ATOM 3064 O O . PRO B 1 151 ? -4.668 -21.141 -4.012 1 97.19 151 PRO B O 1
ATOM 3067 N N . VAL B 1 152 ? -6.5 -22.141 -3.146 1 97 152 VAL B N 1
ATOM 3068 C CA . VAL B 1 152 ? -7.039 -20.953 -2.51 1 97 152 VAL B CA 1
ATOM 3069 C C . VAL B 1 152 ? -7.336 -21.234 -1.04 1 97 152 VAL B C 1
ATOM 3071 O O . VAL B 1 152 ? -7.934 -22.266 -0.708 1 97 152 VAL B O 1
ATOM 3074 N N . ARG B 1 153 ? -6.859 -20.359 -0.204 1 96.5 153 ARG B N 1
ATOM 3075 C CA . ARG B 1 153 ? -7.176 -20.469 1.217 1 96.5 153 ARG B CA 1
ATOM 3076 C C . ARG B 1 153 ? -7.867 -19.219 1.723 1 96.5 153 ARG B C 1
ATOM 3078 O O . ARG B 1 153 ? -7.59 -18.109 1.246 1 96.5 153 ARG B O 1
ATOM 3085 N N . VAL B 1 154 ? -8.734 -19.391 2.689 1 94.94 154 VAL B N 1
ATOM 3086 C CA . VAL B 1 154 ? -9.477 -18.297 3.311 1 94.94 154 VAL B CA 1
ATOM 3087 C C . VAL B 1 154 ? -9.539 -18.5 4.82 1 94.94 154 VAL B C 1
ATOM 3089 O O . VAL B 1 154 ? -9.555 -19.641 5.297 1 94.94 154 VAL B O 1
ATOM 3092 N N . PRO B 1 155 ? -9.5 -17.406 5.57 1 92.62 155 PRO B N 1
ATOM 3093 C CA . PRO B 1 155 ? -9.719 -17.562 7.012 1 92.62 155 PRO B CA 1
ATOM 3094 C C . PRO B 1 155 ? -11.18 -17.844 7.352 1 92.62 155 PRO B C 1
ATOM 3096 O O . PRO B 1 155 ? -12.086 -17.359 6.668 1 92.62 155 PRO B O 1
ATOM 3099 N N . ILE B 1 156 ? -11.398 -18.594 8.375 1 88.06 156 ILE B N 1
ATOM 3100 C CA . ILE B 1 156 ? -12.734 -18.812 8.922 1 88.06 156 ILE B CA 1
ATOM 3101 C C . ILE B 1 156 ? -12.938 -17.906 10.141 1 88.06 156 ILE B C 1
ATOM 3103 O O . ILE B 1 156 ? -12.656 -18.312 11.266 1 88.06 156 ILE B O 1
ATOM 3107 N N . THR B 1 157 ? -13.406 -16.781 9.883 1 87.75 157 THR B N 1
ATOM 3108 C CA . THR B 1 157 ? -13.57 -15.766 10.922 1 87.75 157 THR B CA 1
ATOM 3109 C C . THR B 1 157 ? -14.516 -14.664 10.453 1 87.75 157 THR B C 1
ATOM 3111 O O . THR B 1 157 ? -14.93 -14.641 9.297 1 87.75 157 THR B O 1
ATOM 3114 N N . THR B 1 158 ? -14.867 -13.828 11.391 1 85.94 158 THR B N 1
ATOM 3115 C CA . THR B 1 158 ? -15.695 -12.672 11.047 1 85.94 158 THR B CA 1
ATOM 3116 C C . THR B 1 158 ? -14.828 -11.477 10.656 1 85.94 158 THR B C 1
ATOM 3118 O O . THR B 1 158 ? -15.32 -10.508 10.078 1 85.94 158 THR B O 1
ATOM 3121 N N . ASN B 1 159 ? -13.602 -11.594 10.938 1 89.94 159 ASN B N 1
ATOM 3122 C CA . ASN B 1 159 ? -12.688 -10.531 10.516 1 89.94 159 ASN B CA 1
ATOM 3123 C C . ASN B 1 159 ? -12.406 -10.594 9.016 1 89.94 159 ASN B C 1
ATOM 3125 O O . ASN B 1 159 ? -12.664 -11.609 8.375 1 89.94 159 ASN B O 1
ATOM 3129 N N . LEU B 1 160 ? -11.938 -9.5 8.5 1 94.19 160 LEU B N 1
ATOM 3130 C CA . LEU B 1 160 ? -11.75 -9.43 7.059 1 94.19 160 LEU B CA 1
ATOM 3131 C C . LEU B 1 160 ? -10.289 -9.68 6.691 1 94.19 160 LEU B C 1
ATOM 3133 O O . LEU B 1 160 ? -9.391 -9.07 7.273 1 94.19 160 LEU B O 1
ATOM 3137 N N . MET B 1 161 ? -10.086 -10.633 5.859 1 97.25 161 MET B N 1
ATOM 3138 C CA . MET B 1 161 ? -8.812 -10.625 5.141 1 97.25 161 MET B CA 1
ATOM 3139 C C . MET B 1 161 ? -8.773 -9.5 4.117 1 97.25 161 MET B C 1
ATOM 3141 O O . MET B 1 161 ? -9.219 -9.672 2.98 1 97.25 161 MET B O 1
ATOM 3145 N N . HIS B 1 162 ? -8.211 -8.359 4.508 1 98.06 162 HIS B N 1
ATOM 3146 C CA . HIS B 1 162 ? -8.367 -7.133 3.73 1 98.06 162 HIS B CA 1
ATOM 3147 C C . HIS B 1 162 ? -7.066 -6.742 3.045 1 98.06 162 HIS B C 1
ATOM 3149 O O . HIS B 1 162 ? -6.945 -5.637 2.514 1 98.06 162 HIS B O 1
ATOM 3155 N N . ASN B 1 163 ? -6.09 -7.625 3.057 1 98.44 163 ASN B N 1
ATOM 3156 C CA . ASN B 1 163 ? -4.844 -7.391 2.332 1 98.44 163 ASN B CA 1
ATOM 3157 C C . ASN B 1 163 ? -5.082 -7.285 0.829 1 98.44 163 ASN B C 1
ATOM 3159 O O . ASN B 1 163 ? -6.023 -7.879 0.302 1 98.44 163 ASN B O 1
ATOM 3163 N N . LYS B 1 164 ? -4.262 -6.551 0.195 1 98.5 164 LYS B N 1
ATOM 3164 C CA . LYS B 1 164 ? -4.117 -6.473 -1.256 1 98.5 164 LYS B CA 1
ATOM 3165 C C . LYS B 1 164 ? -2.648 -6.461 -1.663 1 98.5 164 LYS B C 1
ATOM 3167 O O . LYS B 1 164 ? -2.043 -5.395 -1.79 1 98.5 164 LYS B O 1
ATOM 3172 N N . PHE B 1 165 ? -2.09 -7.617 -1.813 1 98.88 165 PHE B N 1
ATOM 3173 C CA . PHE B 1 165 ? -0.716 -7.605 -2.303 1 98.88 165 PHE B CA 1
ATOM 3174 C C . PHE B 1 165 ? -0.412 -8.875 -3.092 1 98.88 165 PHE B C 1
ATOM 3176 O O . PHE B 1 165 ? -1.082 -9.891 -2.92 1 98.88 165 PHE B O 1
ATOM 3183 N N . CYS B 1 166 ? 0.53 -8.797 -3.992 1 98.94 166 CYS B N 1
ATOM 3184 C CA . CYS B 1 166 ? 1.025 -9.859 -4.855 1 98.94 166 CYS B CA 1
ATOM 3185 C C . CYS B 1 166 ? 2.547 -9.93 -4.816 1 98.94 166 CYS B C 1
ATOM 3187 O O . CYS B 1 166 ? 3.225 -8.914 -4.984 1 98.94 166 CYS B O 1
ATOM 3189 N N . ILE B 1 167 ? 3.053 -11.078 -4.516 1 98.94 167 ILE B N 1
ATOM 3190 C CA . ILE B 1 167 ? 4.496 -11.289 -4.531 1 98.94 167 ILE B CA 1
ATOM 3191 C C . ILE B 1 167 ? 4.871 -12.203 -5.691 1 98.94 167 ILE B C 1
ATOM 3193 O O . ILE B 1 167 ? 4.309 -13.297 -5.836 1 98.94 167 ILE B O 1
ATOM 3197 N N . ILE B 1 168 ? 5.797 -11.758 -6.473 1 98.94 168 ILE B N 1
ATOM 3198 C CA . ILE B 1 168 ? 6.301 -12.516 -7.617 1 98.94 168 ILE B CA 1
ATOM 3199 C C . ILE B 1 168 ? 7.719 -13 -7.332 1 98.94 168 ILE B C 1
ATOM 3201 O O . ILE B 1 168 ? 8.609 -12.195 -7.051 1 98.94 168 ILE B O 1
ATOM 3205 N N . ASP B 1 169 ? 7.887 -14.289 -7.336 1 98.81 169 ASP B N 1
ATOM 3206 C CA . ASP B 1 169 ? 9.18 -14.945 -7.164 1 98.81 169 ASP B CA 1
ATOM 3207 C C . ASP B 1 169 ? 9.859 -14.5 -5.875 1 98.81 169 ASP B C 1
ATOM 3209 O O . ASP B 1 169 ? 11.031 -14.117 -5.883 1 98.81 169 ASP B O 1
ATOM 3213 N N . GLY B 1 170 ? 9.039 -14.5 -4.77 1 98.69 170 GLY B N 1
ATOM 3214 C CA . GLY B 1 170 ? 9.641 -14.203 -3.48 1 98.69 170 GLY B CA 1
ATOM 3215 C C . GLY B 1 170 ? 10.805 -15.117 -3.139 1 98.69 170 GLY B C 1
ATOM 3216 O O . GLY B 1 170 ? 10.734 -16.328 -3.363 1 98.69 170 GLY B O 1
ATOM 3217 N N . VAL B 1 171 ? 11.773 -14.609 -2.578 1 98 171 VAL B N 1
ATOM 3218 C CA . VAL B 1 171 ? 13.023 -15.336 -2.359 1 98 171 VAL B CA 1
ATOM 3219 C C . VAL B 1 171 ? 12.75 -16.594 -1.531 1 98 171 VAL B C 1
ATOM 3221 O O . VAL B 1 171 ? 13.188 -17.688 -1.896 1 98 171 VAL B O 1
ATOM 3224 N N . GLU B 1 172 ? 12.055 -16.406 -0.457 1 97.94 172 GLU B N 1
ATOM 3225 C CA . GLU B 1 172 ? 11.766 -17.547 0.415 1 97.94 172 GLU B CA 1
ATOM 3226 C C . GLU B 1 172 ? 10.961 -18.609 -0.321 1 97.94 172 GLU B C 1
ATOM 3228 O O . GLU B 1 172 ? 11.211 -19.797 -0.158 1 97.94 172 GLU B O 1
ATOM 3233 N N . ARG B 1 173 ? 10.047 -18.172 -1.079 1 98.5 173 ARG B N 1
ATOM 3234 C CA . ARG B 1 173 ? 9.172 -19.078 -1.806 1 98.5 173 ARG B CA 1
ATOM 3235 C C . ARG B 1 173 ? 9.945 -19.812 -2.9 1 98.5 173 ARG B C 1
ATOM 3237 O O . ARG B 1 173 ? 9.758 -21.016 -3.098 1 98.5 173 ARG B O 1
ATOM 3244 N N . VAL B 1 174 ? 10.75 -19.141 -3.621 1 98.31 174 VAL B N 1
ATOM 3245 C CA . VAL B 1 174 ? 11.57 -19.734 -4.676 1 98.31 174 VAL B CA 1
ATOM 3246 C C . VAL B 1 174 ? 12.508 -20.781 -4.074 1 98.31 174 VAL B C 1
ATOM 3248 O O . VAL B 1 174 ? 12.688 -21.859 -4.652 1 98.31 174 VAL B O 1
ATOM 3251 N N . GLU B 1 175 ? 13.039 -20.484 -2.943 1 97.62 175 GLU B N 1
ATOM 3252 C CA . GLU B 1 175 ? 13.906 -21.438 -2.26 1 97.62 175 GLU B CA 1
ATOM 3253 C C . GLU B 1 175 ? 13.133 -22.688 -1.845 1 97.62 175 GLU B C 1
ATOM 3255 O O . GLU B 1 175 ? 13.633 -23.797 -1.959 1 97.62 175 GLU B O 1
ATOM 3260 N N . GLU B 1 176 ? 11.984 -22.469 -1.335 1 97.56 176 GLU B N 1
ATOM 3261 C CA . GLU B 1 176 ? 11.125 -23.594 -0.979 1 97.56 176 GLU B CA 1
ATOM 3262 C C . GLU B 1 176 ? 10.875 -24.5 -2.182 1 97.56 176 GLU B C 1
ATOM 3264 O O . GLU B 1 176 ? 10.945 -25.719 -2.072 1 97.56 176 GLU B O 1
ATOM 3269 N N . ILE B 1 177 ? 10.609 -23.859 -3.305 1 97.38 177 ILE B N 1
ATOM 3270 C CA . ILE B 1 177 ? 10.328 -24.609 -4.527 1 97.38 177 ILE B CA 1
ATOM 3271 C C . ILE B 1 177 ? 11.586 -25.344 -4.977 1 97.38 177 ILE B C 1
ATOM 3273 O O . ILE B 1 177 ? 11.516 -26.516 -5.367 1 97.38 177 ILE B O 1
ATOM 3277 N N . ARG B 1 178 ? 12.688 -24.719 -4.918 1 97.19 178 ARG B N 1
ATOM 3278 C CA . ARG B 1 178 ? 13.953 -25.344 -5.277 1 97.19 178 ARG B CA 1
ATOM 3279 C C . ARG B 1 178 ? 14.188 -26.609 -4.461 1 97.19 178 ARG B C 1
ATOM 3281 O O . ARG B 1 178 ? 14.539 -27.656 -5.016 1 97.19 178 ARG B O 1
ATOM 3288 N N . LEU B 1 179 ? 13.977 -26.531 -3.182 1 97.12 179 LEU B N 1
ATOM 3289 C CA . LEU B 1 179 ? 14.227 -27.641 -2.271 1 97.12 179 LEU B CA 1
ATOM 3290 C C . LEU B 1 179 ? 13.219 -28.766 -2.498 1 97.12 179 LEU B C 1
ATOM 3292 O O . LEU B 1 179 ? 13.594 -29.938 -2.557 1 97.12 179 LEU B O 1
ATOM 3296 N N . LEU B 1 180 ? 11.984 -28.359 -2.637 1 95.88 180 LEU B N 1
ATOM 3297 C CA . LEU B 1 180 ? 10.922 -29.344 -2.801 1 95.88 180 LEU B CA 1
ATOM 3298 C C . LEU B 1 180 ? 11.086 -30.109 -4.109 1 95.88 180 LEU B C 1
ATOM 3300 O O . LEU B 1 180 ? 10.859 -31.312 -4.16 1 95.88 180 LEU B O 1
ATOM 3304 N N . ARG B 1 181 ? 11.539 -29.375 -5.098 1 95.5 181 ARG B N 1
ATOM 3305 C CA . ARG B 1 181 ? 11.641 -30 -6.418 1 95.5 181 ARG B CA 1
ATOM 3306 C C . ARG B 1 181 ? 13.062 -30.469 -6.695 1 95.5 181 ARG B C 1
ATOM 3308 O O . ARG B 1 181 ? 13.359 -30.969 -7.781 1 95.5 181 ARG B O 1
ATOM 3315 N N . LYS B 1 182 ? 13.922 -30.281 -5.754 1 95.62 182 LYS B N 1
ATOM 3316 C CA . LYS B 1 182 ? 15.32 -30.703 -5.852 1 95.62 182 LYS B CA 1
ATOM 3317 C C . LYS B 1 182 ? 15.953 -30.188 -7.141 1 95.62 182 LYS B C 1
ATOM 3319 O O . LYS B 1 182 ? 16.562 -30.969 -7.883 1 95.62 182 LYS B O 1
ATOM 3324 N N . LEU B 1 183 ? 15.68 -28.953 -7.391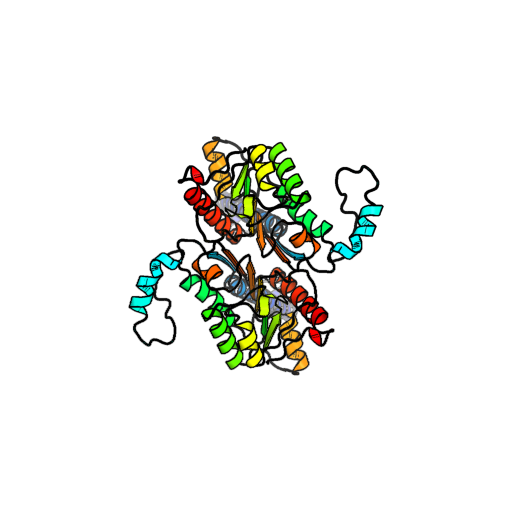 1 92.94 183 LEU B N 1
ATOM 3325 C CA . LEU B 1 183 ? 16.219 -28.344 -8.602 1 92.94 183 LEU B CA 1
ATOM 3326 C C . LEU B 1 183 ? 17.703 -28.016 -8.43 1 92.94 183 LEU B C 1
ATOM 3328 O O . LEU B 1 183 ? 18.078 -27.391 -7.43 1 92.94 183 LEU B O 1
ATOM 3332 N N . LYS B 1 184 ? 18.531 -28.406 -9.383 1 92.62 184 LYS B N 1
ATOM 3333 C CA . LYS B 1 184 ? 19.969 -28.156 -9.32 1 92.62 184 LYS B CA 1
ATOM 3334 C C . LYS B 1 184 ? 20.312 -26.781 -9.906 1 92.62 184 LYS B C 1
ATOM 3336 O O . LYS B 1 184 ? 21.25 -26.125 -9.453 1 92.62 184 LYS B O 1
ATOM 3341 N N . TRP B 1 185 ? 19.516 -26.375 -10.852 1 92.88 185 TRP B N 1
ATOM 3342 C CA . TRP B 1 185 ? 19.734 -25.094 -11.508 1 92.88 185 TRP B CA 1
ATOM 3343 C C . TRP B 1 185 ? 18.453 -24.25 -11.492 1 92.88 185 TRP B C 1
ATOM 3345 O O . TRP B 1 185 ? 17.359 -24.766 -11.711 1 92.88 185 TRP B O 1
ATOM 3355 N N . MET B 1 186 ? 18.688 -23 -11.125 1 94.19 186 MET B N 1
ATOM 3356 C CA . MET B 1 186 ? 17.562 -22.078 -11.094 1 94.19 186 MET B CA 1
ATOM 3357 C C . MET B 1 186 ? 17.734 -20.969 -12.125 1 94.19 186 MET B C 1
ATOM 3359 O O . MET B 1 186 ? 18.812 -20.375 -12.242 1 94.19 186 MET B O 1
ATOM 3363 N N . ARG B 1 187 ? 16.656 -20.703 -12.883 1 95.5 187 ARG B N 1
ATOM 3364 C CA . ARG B 1 187 ? 16.656 -19.531 -13.742 1 95.5 187 ARG B CA 1
ATOM 3365 C C . ARG B 1 187 ? 16.75 -18.25 -12.914 1 95.5 187 ARG B C 1
ATOM 3367 O O . ARG B 1 187 ? 16.109 -18.125 -11.875 1 95.5 187 ARG B O 1
ATOM 3374 N N . PRO B 1 188 ? 17.547 -17.312 -13.438 1 94 188 PRO B N 1
ATOM 3375 C CA . PRO B 1 188 ? 17.656 -16.047 -12.695 1 94 188 PRO B CA 1
ATOM 3376 C C . PRO B 1 188 ? 16.312 -15.312 -12.617 1 94 188 PRO B C 1
ATOM 3378 O O . PRO B 1 188 ? 15.57 -15.266 -13.602 1 94 188 PRO B O 1
ATOM 3381 N N . CYS B 1 189 ? 16 -14.891 -11.391 1 95.81 189 CYS B N 1
ATOM 3382 C CA . CYS B 1 189 ? 14.805 -14.086 -11.156 1 95.81 189 CYS B CA 1
ATOM 3383 C C . CYS B 1 189 ? 14.984 -13.172 -9.953 1 95.81 189 CYS B C 1
ATOM 3385 O O . CYS B 1 189 ? 15.984 -13.273 -9.234 1 95.81 189 CYS B O 1
ATOM 3387 N N . TYR B 1 190 ? 14.18 -12.188 -9.844 1 96.19 190 TYR B N 1
ATOM 3388 C CA . TYR B 1 190 ? 14.156 -11.352 -8.656 1 96.19 190 TYR B CA 1
ATOM 3389 C C . TYR B 1 190 ? 12.727 -11.117 -8.18 1 96.19 190 TYR B C 1
ATOM 3391 O O . TYR B 1 190 ? 11.773 -11.32 -8.938 1 96.19 190 TYR B O 1
ATOM 3399 N N . SER B 1 191 ? 12.641 -10.766 -6.965 1 98.38 191 SER B N 1
ATOM 3400 C CA . SER B 1 191 ? 11.336 -10.656 -6.328 1 98.38 191 SER B CA 1
ATOM 3401 C C . SER B 1 191 ? 10.703 -9.297 -6.59 1 98.38 191 SER B C 1
ATOM 3403 O O . SER B 1 191 ? 11.398 -8.273 -6.625 1 98.38 191 SER B O 1
ATOM 3405 N N . ILE B 1 192 ? 9.391 -9.297 -6.73 1 98.75 192 ILE B N 1
ATOM 3406 C CA . ILE B 1 192 ? 8.594 -8.086 -6.855 1 98.75 192 ILE B CA 1
ATOM 3407 C C . ILE B 1 192 ? 7.387 -8.164 -5.926 1 98.75 192 ILE B C 1
ATOM 3409 O O . ILE B 1 192 ? 6.793 -9.234 -5.758 1 98.75 192 ILE B O 1
ATOM 3413 N N . VAL B 1 193 ? 7.082 -7.047 -5.332 1 98.88 193 VAL B N 1
ATOM 3414 C CA . VAL B 1 193 ? 5.832 -6.957 -4.59 1 98.88 193 VAL B CA 1
ATOM 3415 C C . VAL B 1 193 ? 4.969 -5.832 -5.164 1 98.88 193 VAL B C 1
ATOM 3417 O O . VAL B 1 193 ? 5.484 -4.781 -5.547 1 98.88 193 VAL B O 1
ATOM 3420 N N . ILE B 1 194 ? 3.715 -6.102 -5.336 1 98.88 194 ILE B N 1
ATOM 3421 C CA . ILE B 1 194 ? 2.664 -5.152 -5.684 1 98.88 194 ILE B CA 1
ATOM 3422 C C . ILE B 1 194 ? 1.7 -4.996 -4.508 1 98.88 194 ILE B C 1
ATOM 3424 O O . ILE B 1 194 ? 1.08 -5.969 -4.074 1 98.88 194 ILE B O 1
ATOM 3428 N N . SER B 1 195 ? 1.568 -3.826 -3.902 1 98.88 195 SER B N 1
ATOM 3429 C CA . SER B 1 195 ? 0.708 -3.619 -2.742 1 98.88 195 SER B CA 1
ATOM 3430 C C . SER B 1 195 ? 0.156 -2.199 -2.709 1 98.88 195 SER B C 1
ATOM 3432 O O . SER B 1 195 ? 0.837 -1.253 -3.113 1 98.88 195 SER B O 1
ATOM 3434 N N . GLY B 1 196 ? -1.015 -2.021 -2.211 1 98.62 196 GLY B N 1
ATOM 3435 C CA . GLY B 1 196 ? -1.665 -0.729 -2.074 1 98.62 196 GLY B CA 1
ATOM 3436 C C . GLY B 1 196 ? -3.123 -0.833 -1.671 1 98.62 196 GLY B C 1
ATOM 3437 O O . GLY B 1 196 ? -3.523 -1.795 -1.011 1 98.62 196 GLY B O 1
ATOM 3438 N N . SER B 1 197 ? -3.859 0.185 -2.053 1 98.56 197 SER B N 1
ATOM 3439 C CA . SER B 1 197 ? -5.281 0.241 -1.719 1 98.56 197 SER B CA 1
ATOM 3440 C C . SER B 1 197 ? -6.113 -0.553 -2.719 1 98.56 197 SER B C 1
ATOM 3442 O O . SER B 1 197 ? -7.262 -0.907 -2.436 1 98.56 197 SER B O 1
ATOM 3444 N N . LEU B 1 198 ? -5.645 -0.928 -3.801 1 98.38 198 LEU B N 1
ATOM 3445 C CA . LEU B 1 198 ? -6.352 -1.398 -4.988 1 98.38 198 LEU B CA 1
ATOM 3446 C C . LEU B 1 198 ? -6.762 -2.859 -4.832 1 98.38 198 LEU B C 1
ATOM 3448 O O . LEU B 1 198 ? -5.906 -3.744 -4.754 1 98.38 198 LEU B O 1
ATOM 3452 N N . ASN B 1 199 ? -8.062 -3.131 -4.781 1 97.81 199 ASN B N 1
ATOM 3453 C CA . ASN B 1 199 ? -8.57 -4.453 -5.137 1 97.81 199 ASN B CA 1
ATOM 3454 C C . ASN B 1 199 ? -8.531 -4.684 -6.645 1 97.81 199 ASN B C 1
ATOM 3456 O O . ASN B 1 199 ? -8.711 -3.744 -7.426 1 97.81 199 ASN B O 1
ATOM 3460 N N . TRP B 1 200 ? -8.258 -5.855 -6.996 1 98 200 TRP B N 1
ATOM 3461 C CA . TRP B 1 200 ? -8.18 -6.141 -8.43 1 98 200 TRP B CA 1
ATOM 3462 C C . TRP B 1 200 ? -9.57 -6.359 -9.008 1 98 200 TRP B C 1
ATOM 3464 O O . TRP B 1 200 ? -9.891 -7.457 -9.484 1 98 200 TRP B O 1
ATOM 3474 N N . THR B 1 201 ? -10.367 -5.301 -9 1 96.81 201 THR B N 1
ATOM 3475 C CA . THR B 1 201 ? -11.742 -5.309 -9.508 1 96.81 201 THR B CA 1
ATOM 3476 C C . THR B 1 201 ? -11.898 -4.293 -10.641 1 96.81 201 THR B C 1
ATOM 3478 O O . THR B 1 201 ? -11.062 -3.398 -10.797 1 96.81 201 THR B O 1
ATOM 3481 N N . ALA B 1 202 ? -12.953 -4.523 -11.375 1 90.81 202 ALA B N 1
ATOM 3482 C CA . ALA B 1 202 ? -13.25 -3.561 -12.438 1 90.81 202 ALA B CA 1
ATOM 3483 C C . ALA B 1 202 ? -13.461 -2.162 -11.859 1 90.81 202 ALA B C 1
ATOM 3485 O O . ALA B 1 202 ? -12.984 -1.175 -12.422 1 90.81 202 ALA B O 1
ATOM 3486 N N . GLN B 1 203 ? -14.148 -2.09 -10.781 1 90.5 203 GLN B N 1
ATOM 3487 C CA . GLN B 1 203 ? -14.422 -0.801 -10.156 1 90.5 203 GLN B CA 1
ATOM 3488 C C . GLN B 1 203 ? -13.133 -0.162 -9.633 1 90.5 203 GLN B C 1
ATOM 3490 O O . GLN B 1 203 ? -12.953 1.053 -9.742 1 90.5 203 GLN B O 1
ATOM 3495 N N . GLY B 1 204 ? -12.281 -0.907 -9.031 1 94.75 204 GLY B N 1
ATOM 3496 C CA . GLY B 1 204 ? -11.016 -0.404 -8.523 1 94.75 204 GLY B CA 1
ATOM 3497 C C . GLY B 1 204 ? -10.102 0.118 -9.617 1 94.75 204 GLY B C 1
ATOM 3498 O O . GLY B 1 204 ? -9.461 1.161 -9.453 1 94.75 204 GLY B O 1
ATOM 3499 N N . LEU B 1 205 ? -10.094 -0.525 -10.711 1 91.81 205 LEU B N 1
ATOM 3500 C CA . LEU B 1 205 ? -9.172 -0.218 -11.797 1 91.81 205 LEU B CA 1
ATOM 3501 C C . LEU B 1 205 ? -9.719 0.903 -12.672 1 91.81 205 LEU B C 1
ATOM 3503 O O . LEU B 1 205 ? -8.961 1.573 -13.375 1 91.81 205 LEU B O 1
ATOM 3507 N N . GLY B 1 206 ? -11.039 1.167 -12.633 1 87.19 206 GLY B N 1
ATOM 3508 C CA . GLY B 1 206 ? -11.594 2.086 -13.617 1 87.19 206 GLY B CA 1
ATOM 3509 C C . GLY B 1 206 ? -12.359 3.236 -12.992 1 87.19 206 GLY B C 1
ATOM 3510 O O . GLY B 1 206 ? -12.562 4.27 -13.633 1 87.19 206 GLY B O 1
ATOM 3511 N N . GLY B 1 207 ? -12.797 3.148 -11.781 1 88.06 207 GLY B N 1
ATOM 3512 C CA . GLY B 1 207 ? -13.711 4.145 -11.242 1 88.06 207 GLY B CA 1
ATOM 3513 C C . GLY B 1 207 ? -13.25 4.727 -9.922 1 88.06 207 GLY B C 1
ATOM 3514 O O . GLY B 1 207 ? -13.391 5.93 -9.688 1 88.06 207 GLY B O 1
ATOM 3515 N N . ASN B 1 208 ? -12.68 3.998 -9.141 1 95.5 208 ASN B N 1
ATOM 3516 C CA . ASN B 1 208 ? -12.273 4.41 -7.805 1 95.5 208 ASN B CA 1
ATOM 3517 C C . ASN B 1 208 ? -10.953 5.18 -7.832 1 95.5 208 ASN B C 1
ATOM 3519 O O . ASN B 1 208 ? -10.273 5.223 -8.859 1 95.5 208 ASN B O 1
ATOM 3523 N N . TRP B 1 209 ? -10.719 5.922 -6.84 1 98 209 TRP B N 1
ATOM 3524 C CA . TRP B 1 209 ? -9.375 6.41 -6.551 1 98 209 TRP B CA 1
ATOM 3525 C C . TRP B 1 209 ? -8.586 5.391 -5.738 1 98 209 TRP B C 1
ATOM 3527 O O . TRP B 1 209 ? -8.984 5.039 -4.621 1 98 209 TRP B O 1
ATOM 3537 N N . GLU B 1 210 ? -7.504 4.871 -6.344 1 98.44 210 GLU B N 1
ATOM 3538 C CA . GLU B 1 210 ? -6.695 3.795 -5.773 1 98.44 210 GLU B CA 1
ATOM 3539 C C . GLU B 1 210 ? -5.207 4.035 -6.016 1 98.44 210 GLU B C 1
ATOM 3541 O O . GLU B 1 210 ? -4.836 4.891 -6.82 1 98.44 210 GLU B O 1
ATOM 3546 N N . ASN B 1 211 ? -4.414 3.295 -5.266 1 98.56 211 ASN B N 1
ATOM 3547 C CA . ASN B 1 211 ? -2.975 3.281 -5.512 1 98.56 211 ASN B CA 1
ATOM 3548 C C . ASN B 1 211 ? -2.4 1.872 -5.387 1 98.56 211 ASN B C 1
ATOM 3550 O O . ASN B 1 211 ? -3.016 0.997 -4.777 1 98.56 211 ASN B O 1
ATOM 3554 N N . SER B 1 212 ? -1.237 1.646 -6 1 98.56 212 SER B N 1
ATOM 3555 C CA . SER B 1 212 ? -0.44 0.433 -5.852 1 98.56 212 SER B CA 1
ATOM 3556 C C . SER B 1 212 ? 1.049 0.728 -6 1 98.56 212 SER B C 1
ATOM 3558 O O . SER B 1 212 ? 1.457 1.436 -6.926 1 98.56 212 SER B O 1
ATOM 3560 N N . ILE B 1 213 ? 1.808 0.258 -5.098 1 98.88 213 ILE B N 1
ATOM 3561 C CA . ILE B 1 213 ? 3.262 0.304 -5.203 1 98.88 213 ILE B CA 1
ATOM 3562 C C . ILE B 1 213 ? 3.773 -0.987 -5.836 1 98.88 213 ILE B C 1
ATOM 3564 O O . ILE B 1 213 ? 3.367 -2.082 -5.445 1 98.88 213 ILE B O 1
ATOM 3568 N N . ILE B 1 214 ? 4.562 -0.901 -6.891 1 98.81 214 ILE B N 1
ATOM 3569 C CA . ILE B 1 214 ? 5.258 -2.008 -7.535 1 98.81 214 ILE B CA 1
ATOM 3570 C C . ILE B 1 214 ? 6.762 -1.862 -7.328 1 98.81 214 ILE B C 1
ATOM 3572 O O . ILE B 1 214 ? 7.371 -0.902 -7.809 1 98.81 214 ILE B O 1
ATOM 3576 N N . THR B 1 215 ? 7.371 -2.826 -6.59 1 98.69 215 THR B N 1
ATOM 3577 C CA . THR B 1 215 ? 8.781 -2.617 -6.281 1 98.69 215 THR B CA 1
ATOM 3578 C C . THR B 1 215 ? 9.508 -3.953 -6.148 1 98.69 215 THR B C 1
ATOM 3580 O O . THR B 1 215 ? 8.93 -4.938 -5.68 1 98.69 215 THR B O 1
ATOM 3583 N N . ALA B 1 216 ? 10.766 -3.889 -6.504 1 98.19 216 ALA B N 1
ATOM 3584 C CA . ALA B 1 216 ? 11.656 -5.031 -6.332 1 98.19 216 ALA B CA 1
ATOM 3585 C C . ALA B 1 216 ? 12.5 -4.887 -5.074 1 98.19 216 ALA B C 1
ATOM 3587 O O . ALA B 1 216 ? 13.516 -5.574 -4.91 1 98.19 216 ALA B O 1
ATOM 3588 N N . ASP B 1 217 ? 12.094 -3.939 -4.23 1 97.25 217 ASP B N 1
ATOM 3589 C CA . ASP B 1 217 ? 12.828 -3.732 -2.984 1 97.25 217 ASP B CA 1
ATOM 3590 C C . ASP B 1 217 ? 12.891 -5.02 -2.166 1 97.25 217 ASP B C 1
ATOM 3592 O O . ASP B 1 217 ? 11.852 -5.609 -1.845 1 97.25 217 ASP B O 1
ATOM 3596 N N . GLU B 1 218 ? 14.078 -5.398 -1.808 1 96.5 218 GLU B N 1
ATOM 3597 C CA . GLU B 1 218 ? 14.297 -6.703 -1.187 1 96.5 218 GLU B CA 1
ATOM 3598 C C . GLU B 1 218 ? 13.68 -6.758 0.209 1 96.5 218 GLU B C 1
ATOM 3600 O O . GLU B 1 218 ? 13.133 -7.789 0.611 1 96.5 218 GLU B O 1
ATOM 3605 N N . LYS B 1 219 ? 13.773 -5.676 0.896 1 97.12 219 LYS B N 1
ATOM 3606 C CA . LYS B 1 219 ? 13.234 -5.645 2.254 1 97.12 219 LYS B CA 1
ATOM 3607 C C . LYS B 1 219 ? 11.711 -5.746 2.248 1 97.12 219 LYS B C 1
ATOM 3609 O O . LYS B 1 219 ? 11.133 -6.523 3.01 1 97.12 219 LYS B O 1
ATOM 3614 N N . LEU B 1 220 ? 11.086 -5.023 1.4 1 98.44 220 LEU B N 1
ATOM 3615 C CA . LEU B 1 220 ? 9.633 -5.047 1.309 1 98.44 220 LEU B CA 1
ATOM 3616 C C . LEU B 1 220 ? 9.141 -6.402 0.817 1 98.44 220 LEU B C 1
ATOM 3618 O O . LEU B 1 220 ? 8.227 -6.988 1.407 1 98.44 220 LEU B O 1
ATOM 3622 N N . THR B 1 221 ? 9.781 -6.922 -0.215 1 98.62 221 THR B N 1
ATOM 3623 C CA . THR B 1 221 ? 9.352 -8.211 -0.751 1 98.62 221 THR B CA 1
ATOM 3624 C C . THR B 1 221 ? 9.469 -9.305 0.304 1 98.62 221 THR B C 1
ATOM 3626 O O . THR B 1 221 ? 8.594 -10.164 0.424 1 98.62 221 THR B O 1
ATOM 3629 N N . ALA B 1 222 ? 10.531 -9.242 1.051 1 98.56 222 ALA B N 1
ATOM 3630 C CA . ALA B 1 222 ? 10.75 -10.258 2.082 1 98.56 222 ALA B CA 1
ATOM 3631 C C . ALA B 1 222 ? 9.672 -10.188 3.156 1 98.56 222 ALA B C 1
ATOM 3633 O O . ALA B 1 222 ? 9.18 -11.227 3.611 1 98.56 222 ALA B O 1
ATOM 3634 N N . THR B 1 223 ? 9.305 -9.008 3.574 1 98.56 223 THR B N 1
ATOM 3635 C CA . THR B 1 223 ? 8.297 -8.836 4.613 1 98.56 223 THR B CA 1
ATOM 3636 C C . THR B 1 223 ? 6.945 -9.367 4.148 1 98.56 223 THR B C 1
ATOM 3638 O O . THR B 1 223 ? 6.273 -10.094 4.879 1 98.56 223 THR B O 1
ATOM 3641 N N . PHE B 1 224 ? 6.578 -9.031 2.963 1 98.88 224 PHE B N 1
ATOM 3642 C CA . PHE B 1 224 ? 5.293 -9.477 2.436 1 98.88 224 PHE B CA 1
ATOM 3643 C C . PHE B 1 224 ? 5.289 -10.984 2.223 1 98.88 224 PHE B C 1
ATOM 3645 O O . PHE B 1 224 ? 4.285 -11.648 2.48 1 98.88 224 PHE B O 1
ATOM 3652 N N . GLN B 1 225 ? 6.426 -11.5 1.737 1 98.88 225 GLN B N 1
ATOM 3653 C CA . GLN B 1 225 ? 6.496 -12.945 1.543 1 98.88 225 GLN B CA 1
ATOM 3654 C C . GLN B 1 225 ? 6.352 -13.688 2.869 1 98.88 225 GLN B C 1
ATOM 3656 O O . GLN B 1 225 ? 5.66 -14.703 2.943 1 98.88 225 GLN B O 1
ATOM 3661 N N . ALA B 1 226 ? 7.027 -13.164 3.865 1 98.62 226 ALA B N 1
ATOM 3662 C CA . ALA B 1 226 ? 6.945 -13.781 5.184 1 98.62 226 ALA B CA 1
ATOM 3663 C C . ALA B 1 226 ? 5.516 -13.773 5.711 1 98.62 226 ALA B C 1
ATOM 3665 O O . ALA B 1 226 ? 5.043 -14.766 6.266 1 98.62 226 ALA B O 1
ATOM 3666 N N . GLU B 1 227 ? 4.855 -12.664 5.574 1 98.56 227 GLU B N 1
ATOM 3667 C CA . GLU B 1 227 ? 3.475 -12.578 6.039 1 98.56 227 GLU B CA 1
ATOM 3668 C C . GLU B 1 227 ? 2.572 -13.523 5.254 1 98.56 227 GLU B C 1
ATOM 3670 O O . GLU B 1 227 ? 1.699 -14.18 5.828 1 98.56 227 GLU B O 1
ATOM 3675 N N . PHE B 1 228 ? 2.764 -13.57 3.938 1 98.81 228 PHE B N 1
ATOM 3676 C CA . PHE B 1 228 ? 1.967 -14.5 3.145 1 98.81 228 PHE B CA 1
ATOM 3677 C C . PHE B 1 228 ? 2.158 -15.93 3.633 1 98.81 228 PHE B C 1
ATOM 3679 O O . PHE B 1 228 ? 1.185 -16.672 3.809 1 98.81 228 PHE B O 1
ATOM 3686 N N . GLN B 1 229 ? 3.441 -16.25 3.812 1 98.31 229 GLN B N 1
ATOM 3687 C CA . GLN B 1 229 ? 3.748 -17.609 4.254 1 98.31 229 GLN B CA 1
ATOM 3688 C C . GLN B 1 229 ? 3.09 -17.906 5.594 1 98.31 229 GLN B C 1
ATOM 3690 O O . GLN B 1 229 ? 2.553 -19 5.793 1 98.31 229 GLN B O 1
ATOM 3695 N N . ARG B 1 230 ? 3.152 -17.047 6.426 1 97.12 230 ARG B N 1
ATOM 3696 C CA . ARG B 1 230 ? 2.521 -17.219 7.73 1 97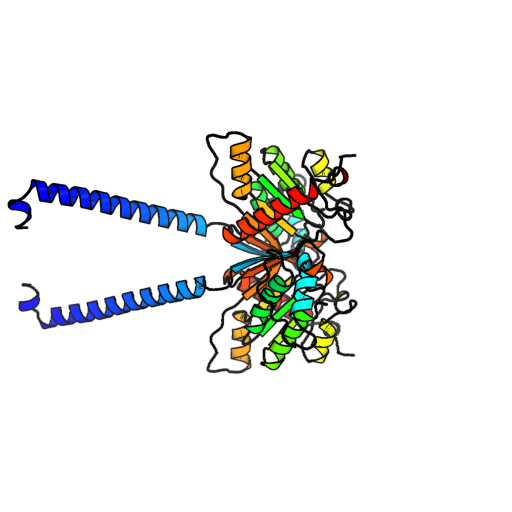.12 230 ARG B CA 1
ATOM 3697 C C . ARG B 1 230 ? 1.02 -17.438 7.582 1 97.12 230 ARG B C 1
ATOM 3699 O O . ARG B 1 230 ? 0.465 -18.375 8.164 1 97.12 230 ARG B O 1
ATOM 3706 N N . MET B 1 231 ? 0.341 -16.609 6.859 1 97.31 231 MET B N 1
ATOM 3707 C CA . MET B 1 231 ? -1.096 -16.734 6.633 1 97.31 231 MET B CA 1
ATOM 3708 C C . MET B 1 231 ? -1.429 -18.062 5.961 1 97.31 231 MET B C 1
ATOM 3710 O O . MET B 1 231 ? -2.395 -18.734 6.34 1 97.31 231 MET B O 1
ATOM 3714 N N . TRP B 1 232 ? -0.604 -18.375 4.996 1 97.44 232 TRP B N 1
ATOM 3715 C CA . TRP B 1 232 ? -0.829 -19.609 4.246 1 97.44 232 TRP B CA 1
ATOM 3716 C C . TRP B 1 232 ? -0.82 -20.812 5.176 1 97.44 232 TRP B C 1
ATOM 3718 O O . TRP B 1 232 ? -1.661 -21.703 5.051 1 97.44 232 TRP B O 1
ATOM 3728 N N . ARG B 1 233 ? 0.109 -20.844 6.07 1 95.5 233 ARG B N 1
ATOM 3729 C CA . ARG B 1 233 ? 0.201 -21.922 7.039 1 95.5 233 ARG B CA 1
ATOM 3730 C C . ARG B 1 233 ? -0.975 -21.891 8.008 1 95.5 233 ARG B C 1
ATOM 3732 O O . ARG B 1 233 ? -1.557 -22.938 8.32 1 95.5 233 ARG B O 1
ATOM 3739 N N . ALA B 1 234 ? -1.316 -20.75 8.43 1 94.31 234 ALA B N 1
ATOM 3740 C CA . ALA B 1 234 ? -2.377 -20.578 9.422 1 94.31 234 ALA B CA 1
ATOM 3741 C C . ALA B 1 234 ? -3.727 -21.016 8.852 1 94.31 234 ALA B C 1
ATOM 3743 O O . ALA B 1 234 ? -4.551 -21.594 9.57 1 94.31 234 ALA B O 1
ATOM 3744 N N . PHE B 1 235 ? -3.939 -20.703 7.594 1 93.88 235 PHE B N 1
ATOM 3745 C CA . PHE B 1 235 ? -5.242 -20.953 6.988 1 93.88 235 PHE B CA 1
ATOM 3746 C C . PHE B 1 235 ? -5.316 -22.359 6.418 1 93.88 235 PHE B C 1
ATOM 3748 O O . PHE B 1 235 ? -6.352 -22.766 5.883 1 93.88 235 PHE B O 1
ATOM 3755 N N . 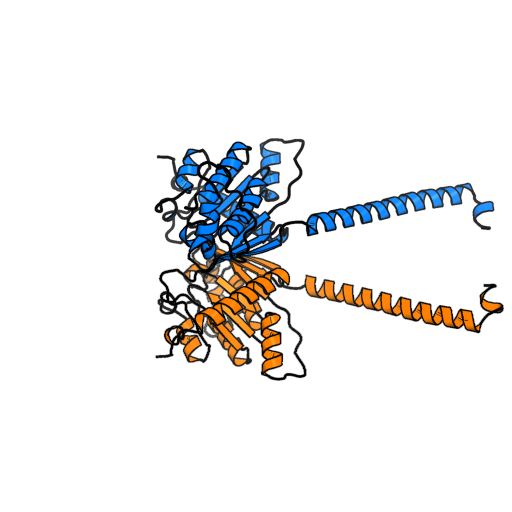GLY B 1 236 ? -4.281 -23.125 6.336 1 86.56 236 GLY B N 1
ATOM 3756 C CA . GLY B 1 236 ? -4.262 -24.5 5.879 1 86.56 236 GLY B CA 1
ATOM 3757 C C . GLY B 1 236 ? -4.738 -25.484 6.93 1 86.56 236 GLY B C 1
ATOM 3758 O O . GLY B 1 236 ? -5.125 -26.609 6.602 1 86.56 236 GLY B O 1
ATOM 3759 N N . LYS B 1 237 ? -4.629 -25.281 8.133 1 67.75 237 LYS B N 1
ATOM 3760 C CA . LYS B 1 237 ? -4.898 -26.203 9.219 1 67.75 237 LYS B CA 1
ATOM 3761 C C . LYS B 1 237 ? -6.379 -26.578 9.273 1 67.75 237 LYS B C 1
ATOM 3763 O O . LYS B 1 237 ? -6.742 -27.641 9.789 1 67.75 237 LYS B O 1
ATOM 3768 N N . THR B 1 238 ? -7.324 -25.766 8.719 1 57.69 238 THR B N 1
ATOM 3769 C CA . THR B 1 238 ? -8.711 -26.188 8.875 1 57.69 238 THR B CA 1
ATOM 3770 C C . THR B 1 238 ? -9.289 -26.656 7.543 1 57.69 238 THR B C 1
ATOM 3772 O O . THR B 1 238 ? -9.164 -25.969 6.531 1 57.69 238 THR B O 1
ATOM 3775 N N . GLU B 1 239 ? -9.516 -27.984 7.25 1 51.78 239 GLU B N 1
ATOM 3776 C CA . GLU B 1 239 ? -10.156 -28.531 6.055 1 51.78 239 GLU B CA 1
ATOM 3777 C C . GLU B 1 239 ? -11.133 -27.547 5.445 1 51.78 239 GLU B C 1
ATOM 3779 O O . GLU B 1 239 ? -11.273 -27.469 4.223 1 51.78 239 GLU B O 1
ATOM 3784 N N . ALA B 1 240 ? -11.828 -26.812 6.219 1 47.56 240 ALA B N 1
ATOM 3785 C CA . ALA B 1 240 ? -12.906 -25.906 5.816 1 47.56 240 ALA B CA 1
ATOM 3786 C C . ALA B 1 240 ? -12.352 -24.672 5.121 1 47.56 240 ALA B C 1
ATOM 3788 O O . ALA B 1 240 ? -13.094 -23.922 4.484 1 47.56 240 ALA B O 1
ATOM 3789 N N . SER B 1 241 ? -10.992 -24.469 5.102 1 55.16 241 SER B N 1
ATOM 3790 C CA . SER B 1 241 ? -10.375 -23.25 4.629 1 55.16 241 SER B CA 1
ATOM 3791 C C . SER B 1 241 ? -9.953 -23.359 3.168 1 55.16 241 SER B C 1
ATOM 3793 O O . SER B 1 241 ? -9.352 -22.438 2.611 1 55.16 241 SER B O 1
ATOM 3795 N N . GLN B 1 242 ? -10.195 -24.531 2.646 1 56.69 242 GLN B N 1
ATOM 3796 C CA . GLN B 1 242 ? -9.859 -24.734 1.241 1 56.69 242 GLN B CA 1
ATOM 3797 C C . GLN B 1 242 ? -11.109 -24.703 0.367 1 56.69 242 GLN B C 1
ATOM 3799 O O . GLN B 1 242 ? -12.133 -25.281 0.722 1 56.69 242 GLN B O 1
ATOM 3804 N N . ILE B 1 243 ? -11.281 -23.734 -0.552 1 57.53 243 ILE B N 1
ATOM 3805 C CA . ILE B 1 243 ? -12.445 -23.656 -1.431 1 57.53 243 ILE B CA 1
ATOM 3806 C C . ILE B 1 243 ? -12.414 -24.828 -2.422 1 57.53 243 ILE B C 1
ATOM 3808 O O . ILE B 1 243 ? -11.406 -25.047 -3.092 1 57.53 243 ILE B O 1
ATOM 3812 N N . GLN B 1 244 ? -13.219 -25.875 -2.156 1 47.81 244 GLN B N 1
ATOM 3813 C CA . GLN B 1 244 ? -13.383 -26.953 -3.115 1 47.81 244 GLN B CA 1
ATOM 3814 C C . GLN B 1 244 ? -14.188 -26.5 -4.332 1 47.81 244 GLN B C 1
ATOM 3816 O O . GLN B 1 244 ? -15.148 -25.75 -4.199 1 47.81 244 GLN B O 1
ATOM 3821 N N . PRO B 1 245 ? -13.445 -26.578 -5.562 1 44.25 245 PRO B N 1
ATOM 3822 C CA . PRO B 1 245 ? -14.258 -26.328 -6.762 1 44.25 245 PRO B CA 1
ATOM 3823 C C . PRO B 1 245 ? -15.594 -27.062 -6.719 1 44.25 245 PRO B C 1
ATOM 3825 O O . PRO B 1 245 ? -15.68 -28.172 -6.188 1 44.25 245 PRO B O 1
ATOM 3828 N N . LYS B 1 246 ? -16.672 -26.281 -6.582 1 39.5 246 LYS B N 1
ATOM 3829 C CA . LYS B 1 246 ? -17.859 -27.078 -6.84 1 39.5 246 LYS B CA 1
ATOM 3830 C C . LYS B 1 246 ? -17.875 -27.609 -8.266 1 39.5 246 LYS B C 1
ATOM 3832 O O . LYS B 1 246 ? -17.438 -26.922 -9.195 1 39.5 246 LYS B O 1
#

InterPro domains:
  IPR025202 Cardiolipin synthase-like, phospholipase D-like domain [PF13091] (90-232)
  IPR051406 Phospholipase D domain-containing protein [PTHR43856] (29-238)

Secondary structure (DSSP, 8-state):
-HHHHH-HHHHHHHHHHHHHHHHHHHHHHHHHHHHHHHHHTS-EEEEEE-TTTTTTHHHHHHHTTTT-SS--------TT-HHHHHHHHHHHHHH-SSEEEEEES-B--HHHHHHHHHHHHTT-EEEEE--TTGGGSTT-SHHHHHHTT--EE---SSS-B--EEEEES-HHHHHHHHHHHT-S-------EEEEES--BSHHHHHTSBEEEEEE--HHHHHHHHHHHHHHHHHHHSSGGGB----/-HHHHH-HHHHHHHHHHHHHHHHHHHHHHHHHHHHHHHHHTS-EEEEEE-TTTTTTHHHHHHHTTTT-SS--------TT-HHHHHHHHHHHHHH-SSEEEEEES-B--HHHHHHHHHHHHTT-EEEEE--TTGGGSTT-SHHHHHHTT--EE---SSS-B--EEEEES-HHHHHHHHHHTT-S-------EEEEES--BSHHHHHTSBEEEEEE--HHHHHHHHHHHHHHHHHHHSSGGGB----

Nearest PDB structures (foldseek):
  4gel-assembly1_B  TM=9.489E-01  e=1.473E-34  Drosophila melanogaster
  4gel-assembly1_A  TM=9.747E-01  e=3.646E-33  Drosophila melanogaster
  4gem-assembly1_A  TM=9.431E-01  e=2.564E-32  Drosophila melanogaster
  4gem-assembly1_B  TM=9.575E-01  e=2.629E-31  Drosophila melanogaster
  4gen-assembly1_A  TM=9.374E-01  e=3.516E-22  Drosophila melanogaster